Protein 6NJ0 (pdb70)

B-factor: mean 28.35, std 8.66, range [4.01, 64.37]

Radius of gyration: 23.55 Å; Cα contacts (8 Å, |Δi|>4): 954; chains: 1; bounding box: 49×72×50 Å

InterPro domains:
  IPR000873 AMP-dependent synthetase/ligase domain [PF00501] (10-317)
  IPR010192 2-succinylbenzoate--CoA ligase [MF_00731] (4-446)
  IPR010192 2-succinylbenzoate--CoA ligase [TIGR01923] (30-443)
  IPR020845 AMP-binding, conserved site [PS00455] (139-150)
  IPR025110 AMP-binding enzyme, C-terminal domain [PF13193] (366-423)
  IPR042099 ANL, N-terminal domain [G3DSA:3.40.50.12780] (8-350)
  IPR045851 AMP-binding enzyme domain superfamily [G3DSA:3.30.300.30] (351-450)
  IPR050237 ATP-dependent AMP-binding enzyme [PTHR43767] (15-448)

Solvent-accessible surface area: 19153 Å² total

Sequence (439 aa):
IFSDWPWRHWRQVRGETIALRLNDEQLNWRELCARVDELASGFAVQGVVEGSGVMLRAWNTPQTLLAWLALLQCGARVLPVNPQLPQPLLEELLPNLTLQFALVPGENTFPALTSLHIQLVEGAHAATWQPTRLCSMTLTSGLPKAAVHTYQAHLASAQGVLSSLIPFGDHDDWLLSLPLFHVSGQGIMWRWLYAGARMTVRDKQPLEQMLAGCTHASLVPTQLWRLLVNRSSVSLKAVLLGGAAIPVELTEQAREQGIRCFCGYGLTEFASTVCAKEADLADVGSPLPGREVKIVNNEVWLRAASMAEGYWRNGQLVSLVNDEGWYATRDRGEMHNGKLTIVGRLDNLFFSGGEGIQPEEVERVIAAHPAVLQVFIVPVADKEFGHRPVAVMEYDHESVDLSEWVKDKLARFQQPVRWLTLPPELKNSRQALKEWVQRQ

Secondary structure (P-SEA, 3-state):
cccccaaaaaaaacccccccccccccccaaaaaaaaaaaaaaaaaaccccbbbbbbcccccaaaaaaaaaaaaaccccccccccccaaaaaacccccccccccccccccccccccccccccccccccccccccccccccccccbbbbbbcaaaaaaaaaaaaacccccccbbbccccccccaaaaaaaaaaaaacbbbbbbccccccccccccccccccaaaaaaaaaacccccccbbbbccccccaaaaaaaaaaccbbbbbbbccccccccccccccccccccccccbbbbbcccbbbbbccccccccccccbbbbcccccccccccccccccccbbbbcccccccccccccccaaaaaaaaaaccccccbbbbbbbbbccccbbbbbbcccccccccccccccccccccccccbbbbbcccccccaaaaaaaaaac

Structure (mmCIF, N/CA/C/O backbone):
data_6NJ0
#
_entry.id   6NJ0
#
_cell.length_a   71.146
_cell.length_b   74.424
_cell.length_c   79.033
_cell.angle_alpha   90.00
_cell.angle_beta   90.00
_cell.angle_gamma   90.00
#
_symmetry.space_group_name_H-M   'P 21 21 21'
#
loop_
_entity.id
_entity.type
_entity.pdbx_description
1 polymer '2-succinylbenzoate--CoA ligase'
2 non-polymer "5'-O-{3-[3-(2-carboxyphenyl)-3-oxopropyl]phenyl}adenosine"
3 water water
#
loop_
_atom_site.group_PDB
_atom_site.id
_atom_site.type_symbol
_atom_site.label_atom_id
_atom_site.label_alt_id
_atom_site.label_comp_id
_atom_site.label_asym_id
_atom_site.label_entity_id
_atom_site.label_seq_id
_atom_site.pdbx_PDB_ins_code
_atom_site.Cartn_x
_atom_site.Cartn_y
_atom_site.Cartn_z
_atom_site.occupancy
_atom_site.B_iso_or_equiv
_atom_site.auth_seq_id
_atom_site.auth_comp_id
_atom_site.auth_asym_id
_atom_site.auth_atom_id
_atom_site.pdbx_PDB_model_num
ATOM 1 C CA . ILE A 1 2 ? 22.734 6.920 -8.596 1.00 45.11 2 ILE A CA 1
ATOM 2 C C . ILE A 1 2 ? 21.806 8.052 -8.156 1.00 42.80 2 ILE A C 1
ATOM 3 O O . ILE A 1 2 ? 21.345 8.811 -8.979 1.00 46.00 2 ILE A O 1
ATOM 7 N N . PHE A 1 3 ? 21.526 8.172 -6.860 1.00 40.88 3 PHE A N 1
ATOM 8 C CA . PHE A 1 3 ? 20.766 9.296 -6.346 1.00 37.26 3 PHE A CA 1
ATOM 9 C C . PHE A 1 3 ? 21.656 10.108 -5.415 1.00 39.61 3 PHE A C 1
ATOM 10 O O . PHE A 1 3 ? 22.346 9.573 -4.558 1.00 40.75 3 PHE A O 1
ATOM 18 N N . SER A 1 4 ? 21.542 11.414 -5.538 1.00 37.61 4 SER A N 1
ATOM 19 C CA . SER A 1 4 ? 22.261 12.364 -4.703 1.00 38.36 4 SER A CA 1
ATOM 20 C C . SER A 1 4 ? 21.450 12.843 -3.513 1.00 32.23 4 SER A C 1
ATOM 21 O O . SER A 1 4 ? 21.931 13.643 -2.743 1.00 31.42 4 SER A O 1
ATOM 24 N N . ASP A 1 5 ? 20.211 12.404 -3.394 1.00 30.45 5 ASP A N 1
ATOM 25 C CA . ASP A 1 5 ? 19.354 12.722 -2.243 1.00 28.07 5 ASP A CA 1
ATOM 26 C C . ASP A 1 5 ? 18.370 11.517 -2.087 1.00 25.79 5 ASP A C 1
ATOM 27 O O . ASP A 1 5 ? 18.368 10.594 -2.926 1.00 26.04 5 ASP A O 1
ATOM 32 N N . TRP A 1 6 ? 17.566 11.555 -1.037 1.00 25.92 6 TRP A N 1
ATOM 33 C CA . TRP A 1 6 ? 16.541 10.531 -0.763 1.00 26.97 6 TRP A CA 1
ATOM 34 C C . TRP A 1 6 ? 15.704 10.449 -2.011 1.00 24.89 6 TRP A C 1
ATOM 35 O O . TRP A 1 6 ? 15.233 11.444 -2.468 1.00 24.94 6 TRP A O 1
ATOM 46 N N . PRO A 1 7 ? 15.539 9.240 -2.564 1.00 26.17 7 PRO A N 1
ATOM 47 C CA . PRO A 1 7 ? 14.782 8.981 -3.794 1.00 23.90 7 PRO A CA 1
ATOM 48 C C . PRO A 1 7 ? 13.507 9.812 -3.959 1.00 23.24 7 PRO A C 1
ATOM 49 O O . PRO A 1 7 ? 13.294 10.398 -5.020 1.00 22.21 7 PRO A O 1
ATOM 53 N N . TRP A 1 8 ? 12.676 9.858 -2.923 1.00 22.54 8 TRP A N 1
ATOM 54 C CA . TRP A 1 8 ? 11.443 10.571 -2.972 1.00 26.93 8 TRP A CA 1
ATOM 55 C C . TRP A 1 8 ? 11.708 12.082 -3.170 1.00 27.97 8 TRP A C 1
ATOM 56 O O . TRP A 1 8 ? 10.978 12.725 -3.829 1.00 27.26 8 TRP A O 1
ATOM 67 N N . ARG A 1 9 ? 12.773 12.607 -2.585 1.00 26.18 9 ARG A N 1
ATOM 68 C CA . ARG A 1 9 ? 13.181 14.024 -2.786 1.00 24.75 9 ARG A CA 1
ATOM 69 C C . ARG A 1 9 ? 13.848 14.239 -4.152 1.00 23.34 9 ARG A C 1
ATOM 70 O O . ARG A 1 9 ? 13.589 15.254 -4.804 1.00 25.97 9 ARG A O 1
ATOM 78 N N . HIS A 1 10 ? 14.675 13.345 -4.633 1.00 23.87 10 HIS A N 1
ATOM 79 C CA . HIS A 1 10 ? 15.084 13.408 -6.061 1.00 24.87 10 HIS A CA 1
ATOM 80 C C . HIS A 1 10 ? 13.897 13.625 -7.020 1.00 27.22 10 HIS A C 1
ATOM 81 O O . HIS A 1 10 ? 13.896 14.589 -7.831 1.00 26.33 10 HIS A O 1
ATOM 88 N N . TRP A 1 11 ? 12.870 12.776 -6.927 1.00 26.49 11 TRP A N 1
ATOM 89 C CA . TRP A 1 11 ? 11.731 12.904 -7.868 1.00 26.03 11 TRP A CA 1
ATOM 90 C C . TRP A 1 11 ? 10.857 14.118 -7.592 1.00 27.23 11 TRP A C 1
ATOM 91 O O . TRP A 1 11 ? 10.225 14.654 -8.528 1.00 23.45 11 TRP A O 1
ATOM 102 N N . ARG A 1 12 ? 10.775 14.524 -6.338 1.00 24.28 12 ARG A N 1
ATOM 103 C CA . ARG A 1 12 ? 10.160 15.774 -6.048 1.00 30.12 12 ARG A CA 1
ATOM 104 C C . ARG A 1 12 ? 10.800 16.926 -6.812 1.00 30.81 12 ARG A C 1
ATOM 105 O O . ARG A 1 12 ? 10.065 17.794 -7.254 1.00 26.08 12 ARG A O 1
ATOM 113 N N . GLN A 1 13 ? 12.123 16.933 -6.938 1.00 27.77 13 GLN A N 1
ATOM 114 C CA . GLN A 1 13 ? 12.814 17.982 -7.717 1.00 30.81 13 GLN A CA 1
ATOM 115 C C . GLN A 1 13 ? 12.670 17.779 -9.224 1.00 31.71 13 GLN A C 1
ATOM 116 O O . GLN A 1 13 ? 12.578 18.774 -9.970 1.00 28.96 13 GLN A O 1
ATOM 122 N N . VAL A 1 14 ? 12.698 16.525 -9.694 1.00 26.71 14 VAL A N 1
ATOM 123 C CA . VAL A 1 14 ? 12.684 16.248 -11.164 1.00 27.61 14 VAL A CA 1
ATOM 124 C C . VAL A 1 14 ? 11.258 16.402 -11.743 1.00 26.51 14 VAL A C 1
ATOM 125 O O . VAL A 1 14 ? 11.105 16.958 -12.849 1.00 29.15 14 VAL A O 1
ATOM 129 N N . ARG A 1 15 ? 10.245 15.921 -10.997 1.00 26.77 15 ARG A N 1
ATOM 130 C CA . ARG A 1 15 ? 8.846 15.731 -11.458 1.00 26.28 15 ARG A CA 1
ATOM 131 C C . 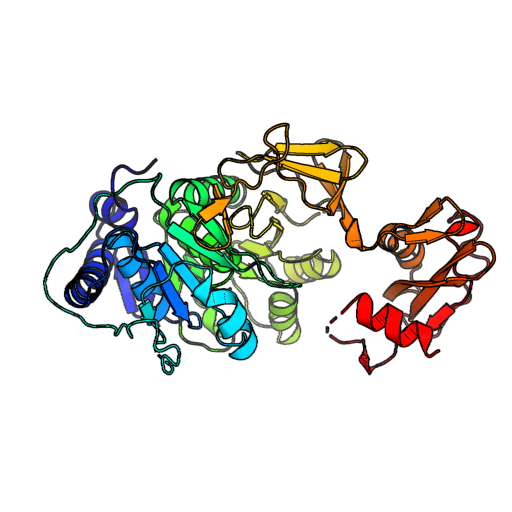ARG A 1 15 ? 7.903 15.839 -10.301 1.00 26.80 15 ARG A C 1
ATOM 132 O O . ARG A 1 15 ? 7.047 14.992 -10.114 1.00 24.93 15 ARG A O 1
ATOM 140 N N . GLY A 1 16 ? 8.033 16.910 -9.527 1.00 26.97 16 GLY A N 1
ATOM 141 C CA . GLY A 1 16 ? 7.340 17.038 -8.277 1.00 23.56 16 GLY A CA 1
ATOM 142 C C . GLY A 1 16 ? 5.830 16.904 -8.325 1.00 27.03 16 GLY A C 1
ATOM 143 O O . GLY A 1 16 ? 5.252 16.411 -7.367 1.00 25.80 16 GLY A O 1
ATOM 144 N N . GLU A 1 17 ? 5.194 17.399 -9.390 1.00 25.23 17 GLU A N 1
ATOM 145 C CA . GLU A 1 17 ? 3.739 17.395 -9.501 1.00 27.28 17 GLU A CA 1
ATOM 146 C C . GLU A 1 17 ? 3.254 16.128 -10.157 1.00 26.42 17 GLU A C 1
ATOM 147 O O . GLU A 1 17 ? 2.050 15.953 -10.194 1.00 28.24 17 GLU A O 1
ATOM 153 N N . THR A 1 18 ? 4.155 15.270 -10.677 1.00 25.66 18 THR A N 1
ATOM 154 C CA . THR A 1 18 ? 3.718 13.992 -11.244 1.00 24.56 18 THR A CA 1
ATOM 155 C C . THR A 1 18 ? 3.228 13.097 -10.108 1.00 24.57 18 THR A C 1
ATOM 156 O O . THR A 1 18 ? 3.766 13.110 -9.031 1.00 24.10 18 THR A O 1
ATOM 160 N N . ILE A 1 19 ? 2.167 12.335 -10.346 1.00 26.17 19 ILE A N 1
ATOM 161 C CA . ILE A 1 19 ? 1.645 11.455 -9.365 1.00 24.74 19 ILE A CA 1
ATOM 162 C C . ILE A 1 19 ? 2.677 10.341 -9.129 1.00 23.37 19 ILE A C 1
ATOM 163 O O . ILE A 1 19 ? 3.156 9.701 -10.107 1.00 27.70 19 ILE A O 1
ATOM 168 N N . ALA A 1 20 ? 2.926 10.096 -7.847 1.00 21.11 20 ALA A N 1
ATOM 169 C CA . ALA A 1 20 ? 3.886 9.124 -7.291 1.00 20.91 20 ALA A CA 1
ATOM 170 C C . ALA A 1 20 ? 3.272 7.839 -6.740 1.00 21.49 20 ALA A C 1
ATOM 171 O O . ALA A 1 20 ? 3.790 6.754 -7.015 1.00 20.76 20 ALA A O 1
ATOM 173 N N . LEU A 1 21 ? 2.162 7.980 -6.038 1.00 22.03 21 LEU A N 1
ATOM 174 C CA . LEU A 1 21 ? 1.575 6.953 -5.158 1.00 23.25 21 LEU A CA 1
ATOM 175 C C . LEU A 1 21 ? 0.074 7.042 -5.103 1.00 25.68 21 LEU A C 1
ATOM 176 O O . LEU A 1 21 ? -0.452 8.158 -5.051 1.00 28.18 21 LEU A O 1
ATOM 181 N N . ARG A 1 22 ? -0.611 5.896 -5.085 1.00 23.14 22 ARG A N 1
ATOM 182 C CA . ARG A 1 22 ? -2.018 5.798 -4.697 1.00 23.17 22 ARG A CA 1
ATOM 183 C C . ARG A 1 22 ? -2.066 5.014 -3.423 1.00 23.44 22 ARG A C 1
ATOM 184 O O . ARG A 1 22 ? -1.551 3.863 -3.340 1.00 24.71 22 ARG A O 1
ATOM 192 N N . LEU A 1 23 ? -2.619 5.647 -2.405 1.00 22.65 23 LEU A N 1
ATOM 193 C CA . LEU A 1 23 ? -2.856 5.092 -1.122 1.00 24.16 23 LEU A CA 1
ATOM 194 C C . LEU A 1 23 ? -4.377 5.033 -0.925 1.00 28.83 23 LEU A C 1
ATOM 195 O O . LEU A 1 23 ? -5.027 6.096 -0.769 1.00 22.81 23 LEU A O 1
ATOM 200 N N . ASN A 1 24 ? -4.921 3.823 -0.939 1.00 24.54 24 ASN A N 1
ATOM 201 C CA . ASN A 1 24 ? -6.373 3.655 -0.940 1.00 26.86 24 ASN A CA 1
ATOM 202 C C . ASN A 1 24 ? -7.054 4.664 -1.900 1.00 28.43 24 ASN A C 1
ATOM 203 O O . ASN A 1 24 ? -7.897 5.427 -1.484 1.00 28.48 24 ASN A O 1
ATOM 208 N N . ASP A 1 25 ? -6.617 4.770 -3.141 1.00 28.78 25 ASP A N 1
ATOM 209 C CA . ASP A 1 25 ? -7.340 5.685 -4.084 1.00 31.55 25 ASP A CA 1
ATOM 210 C C . ASP A 1 25 ? -7.024 7.201 -3.917 1.00 34.12 25 ASP A C 1
ATOM 211 O O . ASP A 1 25 ? -7.287 7.956 -4.830 1.00 36.93 25 ASP A O 1
ATOM 213 N N . GLU A 1 26 ? -6.470 7.630 -2.774 1.00 33.15 26 GLU A N 1
ATOM 214 C CA . GLU A 1 26 ? -5.880 8.965 -2.631 1.00 34.08 26 GLU A CA 1
ATOM 215 C C . GLU A 1 26 ? -4.587 9.036 -3.500 1.00 32.52 26 GLU A C 1
ATOM 216 O O . GLU A 1 26 ? -3.675 8.257 -3.314 1.00 29.17 26 GLU A O 1
ATOM 222 N N . GLN A 1 27 ? -4.542 9.950 -4.455 1.00 27.26 27 GLN A N 1
ATOM 223 C CA . GLN A 1 27 ? -3.363 10.179 -5.286 1.00 29.97 27 GLN A CA 1
ATOM 224 C C . GLN A 1 27 ? -2.440 11.242 -4.715 1.00 30.38 27 GLN A C 1
ATOM 225 O O . GLN A 1 27 ? -2.898 12.322 -4.359 1.00 30.03 27 GLN A O 1
ATOM 231 N N . LEU A 1 28 ? -1.139 10.920 -4.613 1.00 26.44 28 LEU A N 1
ATOM 232 C CA . LEU A 1 28 ? -0.077 11.828 -4.072 1.00 25.96 28 LEU A CA 1
ATOM 233 C C . LEU A 1 28 ? 0.971 12.018 -5.104 1.00 27.73 28 LEU A C 1
ATOM 234 O O . LEU A 1 28 ? 1.497 11.041 -5.667 1.00 25.62 28 LEU A O 1
ATOM 239 N N . ASN A 1 29 ? 1.350 13.261 -5.327 1.00 23.37 29 ASN A N 1
ATOM 240 C CA . ASN A 1 29 ? 2.469 13.525 -6.194 1.00 28.44 29 ASN A CA 1
ATOM 241 C C . ASN A 1 29 ? 3.695 13.525 -5.287 1.00 25.25 29 ASN A C 1
ATOM 242 O O . ASN A 1 29 ? 3.551 13.396 -4.073 1.00 26.55 29 ASN A O 1
ATOM 247 N N . TRP A 1 30 ? 4.877 13.622 -5.882 1.00 22.99 30 TRP A N 1
ATOM 248 C CA . TRP A 1 30 ? 6.137 13.426 -5.107 1.00 22.76 30 TRP A CA 1
ATOM 249 C C . TRP A 1 30 ? 6.296 14.487 -4.044 1.00 24.50 30 TRP A C 1
ATOM 250 O O . TRP A 1 30 ? 6.593 14.232 -2.859 1.00 30.49 30 TRP A O 1
ATOM 261 N N . ARG A 1 31 ? 5.944 15.714 -4.407 1.00 26.12 31 ARG A N 1
ATOM 262 C CA . ARG A 1 31 ? 5.996 16.816 -3.450 1.00 27.55 31 ARG A CA 1
ATOM 263 C C . ARG A 1 31 ? 5.115 16.539 -2.216 1.00 21.94 31 ARG A C 1
ATOM 264 O O . ARG A 1 31 ? 5.536 16.771 -1.083 1.00 29.46 31 ARG A O 1
ATOM 272 N N . GLU A 1 32 ? 3.898 16.045 -2.446 1.00 24.43 32 GLU A N 1
ATOM 273 C CA . GLU A 1 32 ? 2.957 15.737 -1.388 1.00 23.73 32 GLU A CA 1
ATOM 274 C C . GLU A 1 32 ? 3.397 14.519 -0.565 1.00 23.85 32 GLU A C 1
ATOM 275 O O . GLU A 1 32 ? 3.166 14.444 0.653 1.00 23.10 32 GLU A O 1
ATOM 281 N N . LEU A 1 33 ? 3.956 13.546 -1.280 1.00 24.62 33 LEU A N 1
ATOM 282 C CA . LEU A 1 33 ? 4.526 12.379 -0.620 1.00 24.35 33 LEU A CA 1
ATOM 283 C C . LEU A 1 33 ? 5.649 12.764 0.341 1.00 26.08 33 LEU A C 1
ATOM 284 O O . LEU A 1 33 ? 5.590 12.379 1.519 1.00 25.65 33 LEU A O 1
ATOM 289 N N . CYS A 1 34 ? 6.614 13.555 -0.130 1.00 26.64 34 CYS A N 1
ATOM 290 C CA . CYS A 1 34 ? 7.747 13.962 0.726 1.00 26.26 34 CYS A CA 1
ATOM 291 C C . CYS A 1 34 ? 7.170 14.708 1.909 1.00 28.92 34 CYS A C 1
ATOM 292 O O . CYS A 1 34 ? 7.570 14.521 3.079 1.00 26.44 34 CYS A O 1
ATOM 295 N N . ALA A 1 35 ? 6.119 15.475 1.664 1.00 28.59 35 ALA A N 1
ATOM 296 C CA . ALA A 1 35 ? 5.449 16.128 2.797 1.00 27.38 35 ALA A CA 1
ATOM 297 C C . ALA A 1 35 ? 4.848 15.227 3.848 1.00 28.15 35 ALA A C 1
ATOM 298 O O . ALA A 1 35 ? 5.046 15.486 5.027 1.00 28.40 35 ALA A O 1
ATOM 300 N N . ARG A 1 36 ? 4.169 14.132 3.478 1.00 28.29 36 ARG A N 1
ATOM 301 C CA . ARG A 1 36 ? 3.609 13.164 4.502 1.00 27.12 36 ARG A CA 1
ATOM 302 C C . ARG A 1 36 ? 4.682 12.341 5.287 1.00 25.94 36 ARG A C 1
ATOM 303 O O . ARG A 1 36 ? 4.515 11.929 6.473 1.00 30.18 36 ARG A O 1
ATOM 311 N N . VAL A 1 37 ? 5.728 12.050 4.559 1.00 28.18 37 VAL A N 1
ATOM 312 C CA . VAL A 1 37 ? 6.899 11.321 5.088 1.00 29.32 37 VAL A CA 1
ATOM 313 C C . VAL A 1 37 ? 7.619 12.239 6.027 1.00 30.62 37 VAL A C 1
ATOM 314 O O . VAL A 1 37 ? 7.977 11.796 7.077 1.00 35.75 37 VAL A O 1
ATOM 318 N N . ASP A 1 38 ? 7.703 13.516 5.667 1.00 28.75 38 ASP A N 1
ATOM 319 C CA . ASP A 1 38 ? 8.320 14.520 6.514 1.00 28.66 38 ASP A CA 1
ATOM 320 C C . ASP A 1 38 ? 7.587 14.531 7.852 1.00 26.87 38 ASP A C 1
ATOM 321 O O . ASP A 1 38 ? 8.220 14.445 8.904 1.00 28.17 38 ASP A O 1
ATOM 326 N N . GLU A 1 39 ? 6.257 14.635 7.822 1.00 28.68 39 GLU A N 1
ATOM 327 C CA . GLU A 1 39 ? 5.486 14.620 9.125 1.00 28.96 39 GLU A CA 1
ATOM 328 C C . GLU A 1 39 ? 5.743 13.382 10.001 1.00 32.28 39 GLU A C 1
ATOM 329 O O . GLU A 1 39 ? 5.734 13.419 11.261 1.00 28.92 39 GLU A O 1
ATOM 331 N N . LEU A 1 40 ? 5.889 12.234 9.368 1.00 29.29 40 LEU A N 1
ATOM 332 C CA . LEU A 1 40 ? 6.038 11.035 10.173 1.00 30.17 40 LEU A CA 1
ATOM 333 C C . LEU A 1 40 ? 7.457 10.888 10.674 1.00 24.64 40 LEU A C 1
ATOM 334 O O . LEU A 1 40 ? 7.586 10.510 11.831 1.00 27.44 40 LEU A O 1
ATOM 338 N N . ALA A 1 41 ? 8.445 11.193 9.816 1.00 25.42 41 ALA A N 1
ATOM 339 C CA . ALA A 1 41 ? 9.874 11.154 10.139 1.00 25.64 41 ALA A CA 1
ATOM 340 C C . ALA A 1 41 ? 10.113 12.098 11.346 1.00 34.70 41 ALA A C 1
ATOM 341 O O . ALA A 1 41 ? 10.796 11.726 12.311 1.00 30.03 41 ALA A O 1
ATOM 343 N N . SER A 1 42 ? 9.504 13.292 11.313 1.00 34.79 42 SER A N 1
ATOM 344 C CA . SER A 1 42 ? 9.591 14.216 12.465 1.00 31.71 42 SER A CA 1
ATOM 345 C C . SER A 1 42 ? 8.961 13.658 13.733 1.00 28.73 42 SER A C 1
ATOM 346 O O . SER A 1 42 ? 9.529 13.780 14.805 1.00 30.92 42 SER A O 1
ATOM 349 N N . GLY A 1 43 ? 7.832 12.989 13.642 1.00 27.00 43 GLY A N 1
ATOM 350 C CA . GLY A 1 43 ? 7.247 12.282 14.777 1.00 27.67 43 GLY A CA 1
ATOM 351 C C . GLY A 1 43 ? 8.045 11.124 15.362 1.00 30.51 43 GLY A C 1
ATOM 352 O O . GLY A 1 43 ? 7.990 10.842 16.594 1.00 35.30 43 GLY A O 1
ATOM 353 N N . PHE A 1 44 ? 8.761 10.420 14.503 1.00 30.71 44 PHE A N 1
ATOM 354 C CA . PHE A 1 44 ? 9.646 9.345 14.971 1.00 31.55 44 PHE A CA 1
ATOM 355 C C . PHE A 1 44 ? 10.854 9.880 15.735 1.00 31.45 44 PHE A C 1
ATOM 356 O O . PHE A 1 44 ? 11.257 9.321 16.710 1.00 29.21 44 PHE A O 1
ATOM 364 N N . ALA A 1 45 ? 11.412 10.964 15.247 1.00 37.35 45 ALA A N 1
ATOM 365 C CA . ALA A 1 45 ? 12.600 11.602 15.883 1.00 36.43 45 ALA A CA 1
ATOM 366 C C . ALA A 1 45 ? 12.324 12.181 17.282 1.00 38.10 45 ALA A C 1
ATOM 367 O O . ALA A 1 45 ? 13.142 12.025 18.197 1.00 43.59 45 ALA A O 1
ATOM 369 N N . VAL A 1 46 ? 11.169 12.800 17.478 1.00 36.51 46 VAL A N 1
ATOM 370 C CA . VAL A 1 46 ? 10.745 13.233 18.818 1.00 38.30 46 VAL A CA 1
ATOM 371 C C . VAL A 1 46 ? 10.605 12.036 19.742 1.00 36.94 46 VAL A C 1
ATOM 372 O O . VAL A 1 46 ? 10.896 12.148 20.901 1.00 33.40 46 VAL A O 1
ATOM 374 N N . GLN A 1 47 ? 10.253 10.859 19.221 1.00 35.22 47 GLN A N 1
ATOM 375 C CA . GLN A 1 47 ? 10.138 9.652 20.051 1.00 31.14 47 GLN A CA 1
ATOM 376 C C . GLN A 1 47 ? 11.486 8.888 20.223 1.00 29.56 47 GLN A C 1
ATOM 377 O O . GLN A 1 47 ? 11.512 7.816 20.824 1.00 27.95 47 GLN A O 1
ATOM 383 N N . GLY A 1 48 ? 12.576 9.401 19.676 1.00 29.44 48 GLY A N 1
ATOM 384 C CA . GLY A 1 48 ? 13.911 8.856 19.903 1.00 30.74 48 GLY A CA 1
ATOM 385 C C . GLY A 1 48 ? 14.627 8.140 18.775 1.00 29.19 48 GLY A C 1
ATOM 386 O O . GLY A 1 48 ? 15.755 7.657 18.918 1.00 33.33 48 GLY A O 1
ATOM 387 N N . VAL A 1 49 ? 14.015 8.094 17.608 1.00 29.32 49 VAL A N 1
ATOM 388 C CA . VAL A 1 49 ? 14.591 7.366 16.541 1.00 26.52 49 VAL A CA 1
ATOM 389 C C . VAL A 1 49 ? 15.714 8.200 15.928 1.00 29.20 49 VAL A C 1
ATOM 390 O O . VAL A 1 49 ? 15.468 9.280 15.364 1.00 32.65 49 VAL A O 1
ATOM 394 N N . VAL A 1 50 ? 16.917 7.649 15.946 1.00 23.68 50 VAL A N 1
ATOM 395 C CA . VAL A 1 50 ? 18.052 8.303 15.369 1.00 26.66 50 VAL A CA 1
ATOM 396 C C . VAL A 1 50 ? 18.648 7.439 14.304 1.00 25.73 50 VAL A C 1
ATOM 397 O O . VAL A 1 50 ? 18.200 6.290 14.131 1.00 24.54 50 VAL A O 1
ATOM 401 N N . GLU A 1 51 ? 19.678 7.995 13.637 1.00 27.19 51 GLU A N 1
ATOM 402 C CA . GLU A 1 51 ? 20.439 7.329 12.604 1.00 28.28 51 GLU A CA 1
ATOM 403 C C . GLU A 1 51 ? 20.987 6.058 13.202 1.00 30.11 51 GLU A C 1
ATOM 404 O O . GLU A 1 51 ? 21.602 6.071 14.264 1.00 29.39 51 GLU A O 1
ATOM 406 N N . GLY A 1 52 ? 20.678 4.930 12.572 1.00 25.08 52 GLY A N 1
ATOM 407 C CA . GLY A 1 52 ? 21.111 3.647 13.107 1.00 22.91 52 GLY A CA 1
ATOM 408 C C . GLY A 1 52 ? 20.233 2.949 14.075 1.00 21.47 52 GLY A C 1
ATOM 409 O O . GLY A 1 52 ? 20.554 1.775 14.502 1.00 22.35 52 GLY A O 1
ATOM 410 N N . SER A 1 53 ? 19.143 3.595 14.506 1.00 21.91 53 SER A N 1
ATOM 411 C CA . SER A 1 53 ? 18.262 2.915 15.445 1.00 22.53 53 SER A CA 1
ATOM 412 C C . SER A 1 53 ? 17.740 1.637 14.782 1.00 20.31 53 SER A C 1
ATOM 413 O O . SER A 1 53 ? 17.412 1.618 13.578 1.00 19.31 53 SER A O 1
ATOM 416 N N . GLY A 1 54 ? 17.687 0.584 15.556 1.00 17.40 54 GLY A N 1
ATOM 417 C CA . GLY A 1 54 ? 17.144 -0.670 15.122 1.00 20.96 54 GLY A CA 1
ATOM 418 C C . GLY A 1 54 ? 15.666 -0.685 15.401 1.00 20.17 54 GLY A C 1
ATOM 419 O O . GLY A 1 54 ? 15.266 -0.634 16.526 1.00 19.56 54 GLY A O 1
ATOM 420 N N . VAL A 1 55 ? 14.833 -0.757 14.366 1.00 19.17 55 VAL A N 1
ATOM 421 C CA . VAL A 1 55 ? 13.375 -0.696 14.607 1.00 18.17 55 VAL A CA 1
ATOM 422 C C . VAL A 1 55 ? 12.653 -1.879 13.990 1.00 18.39 55 VAL A C 1
ATOM 423 O O . VAL A 1 55 ? 12.835 -2.120 12.814 1.00 18.01 55 VAL A O 1
ATOM 427 N N . MET A 1 56 ? 11.914 -2.617 14.797 1.00 19.99 56 MET A N 1
ATOM 428 C CA . MET A 1 56 ? 10.984 -3.663 14.342 1.00 20.64 56 MET A CA 1
ATOM 429 C C . MET A 1 56 ? 9.688 -3.059 13.860 1.00 23.05 56 MET A C 1
ATOM 430 O O . MET A 1 56 ? 9.066 -2.260 14.549 1.00 22.05 56 MET A O 1
ATOM 435 N N . LEU A 1 57 ? 9.348 -3.375 12.587 1.00 22.89 57 LEU A N 1
ATOM 436 C CA . LEU A 1 57 ? 8.092 -2.931 11.999 1.00 22.28 57 LEU A CA 1
ATOM 437 C C . LEU A 1 57 ? 7.293 -4.166 11.793 1.00 24.07 57 LEU A C 1
ATOM 438 O O . LEU A 1 57 ? 7.422 -4.865 10.786 1.00 26.73 57 LEU A O 1
ATOM 443 N N . ARG A 1 58 ? 6.474 -4.501 12.783 1.00 22.68 58 ARG A N 1
ATOM 444 C CA . ARG A 1 58 ? 5.630 -5.684 12.692 1.00 22.92 58 ARG A CA 1
ATOM 445 C C . ARG A 1 58 ? 4.302 -5.253 12.097 1.00 21.68 58 ARG A C 1
ATOM 446 O O . ARG A 1 58 ? 3.518 -4.572 12.757 1.00 20.45 58 ARG A O 1
ATOM 454 N N . ALA A 1 59 ? 4.041 -5.640 10.852 1.00 21.23 59 ALA A N 1
ATOM 455 C CA . ALA A 1 59 ? 2.790 -5.211 10.219 1.00 20.34 59 ALA A CA 1
ATOM 456 C C . ALA A 1 59 ? 2.639 -5.863 8.822 1.00 20.68 59 ALA A C 1
ATOM 457 O O . ALA A 1 59 ? 3.632 -6.289 8.218 1.00 19.60 59 ALA A O 1
ATOM 459 N N . TRP A 1 60 ? 1.380 -5.849 8.343 1.00 21.11 60 TRP A N 1
ATOM 460 C CA . TRP A 1 60 ? 0.987 -6.261 6.982 1.00 20.41 60 TRP A CA 1
ATOM 461 C C . TRP A 1 60 ? 1.071 -5.050 6.092 1.00 18.79 60 TRP A C 1
ATOM 462 O O . TRP A 1 60 ? 1.226 -3.944 6.613 1.00 21.90 60 TRP A O 1
ATOM 473 N N . ASN A 1 61 ? 1.063 -5.208 4.756 1.00 18.06 61 ASN A N 1
ATOM 474 C CA . ASN A 1 61 ? 1.098 -4.080 3.888 1.00 18.29 61 ASN A CA 1
ATOM 475 C C . ASN A 1 61 ? -0.223 -3.283 4.030 1.00 23.25 61 ASN A C 1
ATOM 476 O O . ASN A 1 61 ? -1.309 -3.867 3.962 1.00 23.36 61 ASN A O 1
ATOM 481 N N . THR A 1 62 ? -0.093 -1.980 4.256 1.00 21.50 62 THR A N 1
ATOM 482 C CA . THR A 1 62 ? -1.209 -1.016 4.352 1.00 22.35 62 THR A CA 1
ATOM 483 C C . THR A 1 62 ? -0.583 0.312 4.012 1.00 22.70 62 THR A C 1
ATOM 484 O O . THR A 1 62 ? 0.677 0.446 4.004 1.00 19.74 62 THR A O 1
ATOM 488 N N . PRO A 1 63 ? -1.413 1.315 3.726 1.00 23.45 63 PRO A N 1
ATOM 489 C CA . PRO A 1 63 ? -0.808 2.614 3.443 1.00 25.24 63 PRO A CA 1
ATOM 490 C C . PRO A 1 63 ? 0.066 3.134 4.607 1.00 24.29 63 PRO A C 1
ATOM 491 O O . PRO A 1 63 ? 1.151 3.702 4.339 1.00 21.84 63 PRO A O 1
ATOM 495 N N . GLN A 1 64 ? -0.371 2.870 5.835 1.00 23.66 64 GLN A N 1
ATOM 496 C CA . GLN A 1 64 ? 0.381 3.286 7.048 1.00 24.12 64 GLN A CA 1
ATOM 497 C C . GLN A 1 64 ? 1.762 2.635 7.090 1.00 23.01 64 GLN A C 1
ATOM 498 O O . GLN A 1 64 ? 2.768 3.302 7.289 1.00 25.24 64 GLN A O 1
ATOM 500 N N . THR A 1 65 ? 1.787 1.333 6.870 1.00 21.22 65 THR A N 1
ATOM 501 C CA . THR A 1 65 ? 3.035 0.596 6.813 1.00 23.32 65 THR A CA 1
ATOM 502 C C . THR A 1 65 ? 3.981 1.164 5.757 1.00 23.37 65 THR A C 1
ATOM 503 O O . THR A 1 65 ? 5.179 1.360 6.040 1.00 21.54 65 THR A O 1
ATOM 507 N N . LEU A 1 66 ? 3.483 1.491 4.567 1.00 22.77 66 LEU A N 1
ATOM 508 C CA . LEU A 1 66 ? 4.412 1.995 3.569 1.00 22.77 66 LEU A CA 1
ATOM 509 C C . LEU A 1 66 ? 4.957 3.378 4.018 1.00 23.57 66 LEU A C 1
ATOM 510 O O . LEU A 1 66 ? 6.162 3.642 3.973 1.00 20.05 66 LEU A O 1
ATOM 515 N N . LEU A 1 67 ? 4.082 4.227 4.530 1.00 23.87 67 LEU A N 1
ATOM 516 C CA . LEU A 1 67 ? 4.575 5.538 4.928 1.00 23.83 67 LEU A CA 1
ATOM 517 C C . LEU A 1 67 ? 5.577 5.451 6.083 1.00 21.77 67 LEU A C 1
ATOM 518 O O . LEU A 1 67 ? 6.572 6.198 6.131 1.00 23.06 67 LEU A O 1
ATOM 523 N N . ALA A 1 68 ? 5.271 4.575 7.017 1.00 21.37 68 ALA A N 1
ATOM 524 C CA . ALA A 1 68 ? 6.141 4.372 8.161 1.00 21.32 68 ALA A CA 1
ATOM 525 C C . ALA A 1 68 ? 7.507 3.901 7.741 1.00 21.54 68 ALA A C 1
ATOM 526 O O . ALA A 1 68 ? 8.525 4.324 8.281 1.00 22.71 68 ALA A O 1
ATOM 528 N N . TRP A 1 69 ? 7.564 2.991 6.767 1.00 22.03 69 TRP A N 1
ATOM 529 C CA . TRP A 1 69 ? 8.851 2.652 6.187 1.00 19.70 69 TRP A CA 1
ATOM 530 C C . TRP A 1 69 ? 9.596 3.835 5.654 1.00 20.60 69 TRP A C 1
ATOM 531 O O . TRP A 1 69 ? 10.793 3.969 5.923 1.00 16.80 69 TRP A O 1
ATOM 542 N N . LEU A 1 70 ? 8.959 4.657 4.819 1.00 19.29 70 LEU A N 1
ATOM 543 C CA . LEU A 1 70 ? 9.687 5.781 4.235 1.00 21.27 70 LEU A CA 1
ATOM 544 C C . LEU A 1 70 ? 10.219 6.754 5.338 1.00 19.48 70 LEU A C 1
ATOM 545 O O . LEU A 1 70 ? 11.376 7.199 5.272 1.00 21.06 70 LEU A O 1
ATOM 550 N N . ALA A 1 71 ? 9.381 7.004 6.305 1.00 22.50 71 ALA A N 1
ATOM 551 C CA . ALA A 1 71 ? 9.682 7.872 7.493 1.00 23.42 71 ALA A CA 1
ATOM 552 C C . ALA A 1 71 ? 10.816 7.343 8.338 1.00 22.40 71 ALA A C 1
ATOM 553 O O . ALA A 1 71 ? 11.781 8.085 8.636 1.00 22.35 71 ALA A O 1
ATOM 555 N N . LEU A 1 72 ? 10.726 6.061 8.694 1.00 23.16 72 LEU A N 1
ATOM 556 C CA . LEU A 1 72 ? 11.817 5.362 9.424 1.00 21.72 72 LEU A CA 1
ATOM 557 C C . LEU A 1 72 ? 13.133 5.388 8.677 1.00 21.21 72 LEU A C 1
ATOM 558 O O . LEU A 1 72 ? 14.187 5.703 9.254 1.00 21.32 72 LEU A O 1
ATOM 563 N N . LEU A 1 73 ? 13.087 5.136 7.375 1.00 19.71 73 LEU A N 1
ATOM 564 C CA . LEU A 1 73 ? 14.260 5.178 6.582 1.00 18.79 73 LEU A CA 1
ATOM 565 C C . LEU A 1 73 ? 14.811 6.563 6.479 1.00 19.12 73 LEU A C 1
ATOM 566 O O . LEU A 1 73 ? 16.003 6.738 6.657 1.00 17.51 73 LEU A O 1
ATOM 571 N N . GLN A 1 74 ? 13.953 7.550 6.271 1.00 21.44 74 GLN A N 1
ATOM 572 C CA . GLN A 1 74 ? 14.414 8.961 6.203 1.00 25.30 74 GLN A CA 1
ATOM 573 C C . GLN A 1 74 ? 15.133 9.463 7.516 1.00 25.26 74 GLN A C 1
ATOM 574 O O . GLN A 1 74 ? 16.074 10.279 7.426 1.00 24.38 74 GLN A O 1
ATOM 580 N N . CYS A 1 75 ? 14.729 8.924 8.671 1.00 24.50 75 CYS A N 1
ATOM 581 C CA . CYS A 1 75 ? 15.482 9.035 9.932 1.00 26.95 75 CYS A CA 1
ATOM 582 C C . CYS A 1 75 ? 16.802 8.271 10.024 1.00 25.22 75 CYS A C 1
ATOM 583 O O . CYS A 1 75 ? 17.539 8.441 11.018 1.00 26.86 75 CYS A O 1
ATOM 586 N N . GLY A 1 76 ? 17.053 7.415 9.038 1.00 21.54 76 GLY A N 1
ATOM 587 C CA . GLY A 1 76 ? 18.239 6.568 8.943 1.00 22.66 76 GLY A CA 1
ATOM 588 C C . GLY A 1 76 ? 18.221 5.313 9.782 1.00 20.29 76 GLY A C 1
ATOM 589 O O . GLY A 1 76 ? 19.271 4.788 10.135 1.00 20.59 76 GLY A O 1
ATOM 590 N N . ALA A 1 77 ? 17.044 4.773 10.034 1.00 19.76 77 ALA A N 1
ATOM 591 C CA . ALA A 1 77 ? 16.914 3.634 10.938 1.00 18.89 77 ALA A CA 1
ATOM 592 C C . ALA A 1 77 ? 17.161 2.354 10.117 1.00 19.34 77 ALA A C 1
ATOM 593 O O . ALA A 1 77 ? 17.041 2.342 8.867 1.00 18.65 77 ALA A O 1
ATOM 595 N N . ARG A 1 78 ? 17.547 1.325 10.836 1.00 18.51 78 ARG A N 1
ATOM 596 C CA . ARG A 1 78 ? 17.746 -0.041 10.331 1.00 20.42 78 ARG A CA 1
ATOM 597 C C . ARG A 1 78 ? 16.455 -0.785 10.574 1.00 22.25 78 ARG A C 1
ATOM 598 O O . ARG A 1 78 ? 16.059 -1.017 11.728 1.00 19.01 78 ARG A O 1
ATOM 606 N N . VAL A 1 79 ? 15.713 -1.070 9.493 1.00 18.02 79 VAL A N 1
ATOM 607 C CA . VAL A 1 79 ? 14.344 -1.497 9.663 1.00 19.83 79 VAL A CA 1
ATOM 608 C C . VAL A 1 79 ? 14.288 -2.999 9.568 1.00 16.30 79 VAL A C 1
ATOM 609 O O . VAL A 1 79 ? 14.703 -3.544 8.609 1.00 18.91 79 VAL A O 1
ATOM 613 N N . LEU A 1 80 ? 13.706 -3.635 10.558 1.00 17.37 80 LEU A N 1
ATOM 614 C CA . LEU A 1 80 ? 13.396 -5.068 10.511 1.00 17.70 80 LEU A CA 1
ATOM 615 C C . LEU A 1 80 ? 11.888 -5.244 10.371 1.00 17.91 80 LEU A C 1
ATOM 616 O O . LEU A 1 80 ? 11.154 -5.220 11.345 1.00 18.89 80 LEU A O 1
ATOM 621 N N . PRO A 1 81 ? 11.399 -5.430 9.153 1.00 17.21 81 PRO A N 1
ATOM 622 C CA . PRO A 1 81 ? 10.004 -5.736 9.050 1.00 15.89 81 PRO A CA 1
ATOM 623 C C . PRO A 1 81 ? 9.807 -7.185 9.466 1.00 15.90 81 PRO A C 1
ATOM 624 O O . PRO A 1 81 ? 10.660 -8.098 9.166 1.00 14.95 81 PRO A O 1
ATOM 628 N N . VAL A 1 82 ? 8.682 -7.399 10.149 1.00 17.13 82 VAL A N 1
ATOM 629 C CA . VAL A 1 82 ? 8.366 -8.693 10.707 1.00 17.61 82 VAL A CA 1
ATOM 630 C C . VAL A 1 82 ? 6.934 -9.126 10.378 1.00 16.20 82 VAL A C 1
ATOM 631 O O . VAL A 1 82 ? 5.939 -8.382 10.602 1.00 17.94 82 VAL A O 1
ATOM 635 N N . ASN A 1 83 ? 6.865 -10.344 9.925 1.00 18.38 83 ASN A N 1
ATOM 636 C CA . ASN A 1 83 ? 5.605 -11.008 9.550 1.00 20.57 83 ASN A CA 1
ATOM 637 C C . ASN A 1 83 ? 4.844 -11.137 10.850 1.00 19.42 83 ASN A C 1
ATOM 638 O O . ASN A 1 83 ? 5.354 -11.808 11.748 1.00 19.93 83 ASN A O 1
ATOM 643 N N . PRO A 1 84 ? 3.667 -10.500 10.932 1.00 22.65 84 PRO A N 1
ATOM 644 C CA . PRO A 1 84 ? 2.850 -10.611 12.130 1.00 23.43 84 PRO A CA 1
ATOM 645 C C . PRO A 1 84 ? 2.497 -11.994 12.526 1.00 23.86 84 PRO A C 1
ATOM 646 O O . PRO A 1 84 ? 2.161 -12.204 13.691 1.00 26.61 84 PRO A O 1
ATOM 650 N N . GLN A 1 85 ? 2.540 -12.942 11.583 1.00 26.56 85 GLN A N 1
ATOM 651 C CA . GLN A 1 85 ? 2.309 -14.327 11.940 1.00 28.21 85 GLN A CA 1
ATOM 652 C C . GLN A 1 85 ? 3.437 -15.074 12.596 1.00 28.81 85 GLN A C 1
ATOM 653 O O . GLN A 1 85 ? 3.208 -16.172 13.089 1.00 30.58 85 GLN A O 1
ATOM 659 N N . LEU A 1 86 ? 4.653 -14.540 12.592 1.00 26.00 86 LEU A N 1
ATOM 660 C CA . LEU A 1 86 ? 5.730 -15.198 13.324 1.00 28.23 86 LEU A CA 1
ATOM 661 C C . LEU A 1 86 ? 5.328 -15.263 14.800 1.00 28.79 86 LEU A C 1
ATOM 662 O O . LEU A 1 86 ? 4.952 -14.234 15.353 1.00 29.01 86 LEU A O 1
ATOM 667 N N . PRO A 1 87 ? 5.406 -16.458 15.419 1.00 30.75 87 PRO A N 1
ATOM 668 C CA . PRO A 1 87 ? 4.904 -16.567 16.798 1.00 31.62 87 PRO A CA 1
ATOM 669 C C . PRO A 1 87 ? 5.819 -15.864 17.779 1.00 33.05 87 PRO A C 1
ATOM 670 O O . PRO A 1 87 ? 7.038 -15.750 17.487 1.00 32.59 87 PRO A O 1
ATOM 674 N N . GLN A 1 88 ? 5.257 -15.440 18.933 1.00 32.93 88 GLN A N 1
ATOM 675 C CA . GLN A 1 88 ? 5.983 -14.721 20.012 1.00 38.05 88 GLN A CA 1
ATOM 676 C C . GLN A 1 88 ? 7.171 -15.468 20.568 1.00 41.57 88 GLN A C 1
ATOM 677 O O . GLN A 1 88 ? 8.137 -14.814 20.950 1.00 45.56 88 GLN A O 1
ATOM 679 N N . PRO A 1 89 ? 7.095 -16.819 20.663 1.00 40.77 89 PRO A N 1
ATOM 680 C CA . PRO A 1 89 ? 8.258 -17.564 21.137 1.00 37.77 89 PRO A CA 1
ATOM 681 C C . PRO A 1 89 ? 9.433 -17.488 20.190 1.00 35.00 89 PRO A C 1
ATOM 682 O O . PRO A 1 89 ? 10.555 -17.285 20.625 1.00 34.50 89 PRO A O 1
ATOM 686 N N . LEU A 1 90 ? 9.184 -17.666 18.897 1.00 33.76 90 LEU A N 1
ATOM 687 C CA . LEU A 1 90 ? 10.212 -17.453 17.886 1.00 33.43 90 LEU A CA 1
ATOM 688 C C . LEU A 1 90 ? 10.791 -16.006 17.940 1.00 31.56 90 LEU A C 1
ATOM 689 O O . LEU A 1 90 ? 11.992 -15.829 17.959 1.00 32.68 90 LEU A O 1
ATOM 694 N N . LEU A 1 91 ? 9.961 -14.981 18.012 1.00 34.12 91 LEU A N 1
ATOM 695 C CA . LEU A 1 91 ? 10.495 -13.625 18.113 1.00 34.54 91 LEU A CA 1
ATOM 696 C C . LEU A 1 91 ? 11.271 -13.395 19.430 1.00 35.41 91 LEU A C 1
ATOM 697 O O . LEU A 1 91 ? 12.310 -12.733 19.441 1.00 33.44 91 LEU A O 1
ATOM 702 N N . GLU A 1 92 ? 10.802 -13.984 20.533 1.00 36.61 92 GLU A N 1
ATOM 703 C CA . GLU A 1 92 ? 11.544 -13.892 21.792 1.00 34.91 92 GLU A CA 1
ATOM 704 C C . GLU A 1 92 ? 12.964 -14.485 21.663 1.00 33.40 92 GLU A C 1
ATOM 705 O O . GLU A 1 92 ? 13.922 -13.959 22.244 1.00 38.43 92 GLU A O 1
ATOM 708 N N . GLU A 1 93 ? 13.107 -15.538 20.871 1.00 32.92 93 GLU A N 1
ATOM 709 C CA . GLU A 1 93 ? 14.416 -16.093 20.523 1.00 33.06 93 GLU A CA 1
ATOM 710 C C . GLU A 1 93 ? 15.233 -15.165 19.578 1.00 34.82 93 GLU A C 1
ATOM 711 O O . GLU A 1 93 ? 16.427 -14.966 19.783 1.00 33.00 93 GLU A O 1
ATOM 713 N N . LEU A 1 94 ? 14.594 -14.568 18.572 1.00 32.35 94 LEU A N 1
ATOM 714 C CA . LEU A 1 94 ? 15.352 -13.809 17.578 1.00 31.61 94 LEU A CA 1
ATOM 715 C C . LEU A 1 94 ? 15.748 -12.416 18.024 1.00 26.39 94 LEU A C 1
ATOM 716 O O . LEU A 1 94 ? 16.883 -12.030 17.867 1.00 24.73 94 LEU A O 1
ATOM 721 N N . LEU A 1 95 ? 14.796 -11.678 18.568 1.00 26.21 95 LEU A N 1
ATOM 722 C CA . LEU A 1 95 ? 14.883 -10.230 18.725 1.00 27.68 95 LEU A CA 1
ATOM 723 C C . LEU A 1 95 ? 16.079 -9.759 19.545 1.00 28.61 95 LEU A C 1
ATOM 724 O O . LEU A 1 95 ? 16.733 -8.812 19.157 1.00 22.53 95 LEU A O 1
ATOM 729 N N . PRO A 1 96 ? 16.364 -10.417 20.685 1.00 27.92 96 PRO A N 1
ATOM 730 C CA . PRO A 1 96 ? 17.480 -9.912 21.488 1.00 28.59 96 PRO A CA 1
ATOM 731 C C . PRO A 1 96 ? 18.836 -9.908 20.781 1.00 26.52 96 PRO A C 1
ATOM 732 O O . PRO A 1 96 ? 19.740 -9.179 21.165 1.00 24.90 96 PRO A O 1
ATOM 736 N N . ASN A 1 97 ? 18.996 -10.741 19.777 1.00 24.47 97 ASN A N 1
ATOM 737 C CA . ASN A 1 97 ? 20.211 -10.752 18.994 1.00 24.16 97 ASN A CA 1
ATOM 738 C C . ASN A 1 97 ? 20.279 -9.783 17.783 1.00 22.97 97 ASN A C 1
ATOM 739 O O . ASN A 1 97 ? 21.322 -9.688 17.169 1.00 19.47 97 ASN A O 1
ATOM 744 N N . LEU A 1 98 ? 19.241 -8.971 17.574 1.00 19.77 98 LEU A N 1
ATOM 745 C CA . LEU A 1 98 ? 19.145 -8.177 16.353 1.00 19.96 98 LEU A CA 1
ATOM 746 C C . LEU A 1 98 ? 19.358 -6.736 16.612 1.00 21.44 98 LEU A C 1
ATOM 747 O O . LEU A 1 98 ? 19.241 -5.939 15.674 1.00 21.36 98 LEU A O 1
ATOM 752 N N . THR A 1 99 ? 19.765 -6.373 17.861 1.00 21.30 99 THR A N 1
ATOM 753 C CA . THR A 1 99 ? 20.137 -4.999 18.140 1.00 21.50 99 THR A CA 1
ATOM 754 C C . THR A 1 99 ? 19.069 -3.975 17.754 1.00 19.64 99 THR A C 1
ATOM 755 O O . THR A 1 99 ? 19.231 -3.088 16.881 1.00 24.35 99 THR A O 1
ATOM 759 N N . LEU A 1 100 ? 17.935 -4.156 18.372 1.00 18.93 100 LEU A N 1
ATOM 760 C CA . LEU A 1 100 ? 16.780 -3.341 18.156 1.00 19.82 100 LEU A CA 1
ATOM 761 C C . LEU A 1 100 ? 16.500 -2.537 19.423 1.00 21.26 100 LEU A C 1
ATOM 762 O O . LEU A 1 100 ? 16.731 -3.028 20.494 1.00 20.08 100 LEU A O 1
ATOM 767 N N . GLN A 1 101 ? 15.948 -1.351 19.266 1.00 21.61 101 GLN A N 1
ATOM 768 C CA . GLN A 1 101 ? 15.518 -0.501 20.401 1.00 22.28 101 GLN A CA 1
ATOM 769 C C . GLN A 1 101 ? 14.028 -0.144 20.337 1.00 23.61 101 GLN A C 1
ATOM 770 O O . GLN A 1 101 ? 13.454 0.344 21.354 1.00 22.03 101 GLN A O 1
ATOM 776 N N . PHE A 1 102 ? 13.406 -0.339 19.161 1.00 22.65 102 PHE A N 1
ATOM 777 C CA . PHE A 1 102 ? 12.022 0.086 18.979 1.00 24.24 102 PHE A CA 1
ATOM 778 C C . PHE A 1 102 ? 11.199 -0.974 18.284 1.00 24.86 102 PHE A C 1
ATOM 779 O O . PHE A 1 102 ? 11.741 -1.777 17.485 1.00 21.23 102 PHE A O 1
ATOM 787 N N . ALA A 1 103 ? 9.894 -0.914 18.543 1.00 25.35 103 ALA A N 1
ATOM 788 C CA . ALA A 1 103 ? 8.909 -1.730 17.821 1.00 27.01 103 ALA A CA 1
ATOM 789 C C . ALA A 1 103 ? 7.770 -0.808 17.406 1.00 28.11 103 ALA A C 1
ATOM 790 O O . ALA A 1 103 ? 7.259 -0.066 18.273 1.00 27.05 103 ALA A O 1
ATOM 792 N N . LEU A 1 104 ? 7.434 -0.793 16.108 1.00 25.22 104 LEU A N 1
ATOM 793 C CA . LEU A 1 104 ? 6.196 -0.223 15.650 1.00 26.81 104 LEU A CA 1
ATOM 794 C C . LEU A 1 104 ? 5.265 -1.358 15.236 1.00 29.86 104 LEU A C 1
ATOM 795 O O . LEU A 1 104 ? 5.578 -2.070 14.288 1.00 31.88 104 LEU A O 1
ATOM 800 N N . VAL A 1 105 ? 4.155 -1.512 15.949 1.00 34.31 105 VAL A N 1
ATOM 801 C CA . VAL A 1 105 ? 3.114 -2.497 15.642 1.00 37.82 105 VAL A CA 1
ATOM 802 C C . VAL A 1 105 ? 1.755 -1.776 15.508 1.00 41.57 105 VAL A C 1
ATOM 803 O O . VAL A 1 105 ? 1.018 -1.757 16.472 1.00 40.01 105 VAL A O 1
ATOM 806 N N . PRO A 1 106 ? 1.445 -1.149 14.324 1.00 45.09 106 PRO A N 1
ATOM 807 C CA . PRO A 1 106 ? 0.134 -0.401 14.146 1.00 43.74 106 PRO A CA 1
ATOM 808 C C . PRO A 1 106 ? -1.041 -1.256 13.628 1.00 44.25 106 PRO A C 1
ATOM 811 N N . GLY A 1 108 ? -1.342 -3.460 15.990 1.00 41.67 108 GLY A N 1
ATOM 812 C CA . GLY A 1 108 ? -1.340 -4.431 17.087 1.00 44.92 108 GLY A CA 1
ATOM 813 C C . GLY A 1 108 ? -0.862 -3.784 18.399 1.00 46.69 108 GLY A C 1
ATOM 814 O O . GLY A 1 108 ? -1.087 -2.580 18.624 1.00 50.91 108 GLY A O 1
ATOM 815 N N . GLU A 1 109 ? -0.199 -4.579 19.252 1.00 46.28 109 GLU A N 1
ATOM 816 C CA . GLU A 1 109 ? 0.488 -4.083 20.473 1.00 49.60 109 GLU A CA 1
ATOM 817 C C . GLU A 1 109 ? 1.925 -4.586 20.505 1.00 48.72 109 GLU A C 1
ATOM 818 O O . GLU A 1 109 ? 2.193 -5.752 20.191 1.00 47.84 109 GLU A O 1
ATOM 820 N N . ASN A 1 110 ? 2.845 -3.696 20.880 1.00 47.20 110 ASN A N 1
ATOM 821 C CA . ASN A 1 110 ? 4.170 -4.114 21.248 1.00 48.21 110 ASN A CA 1
ATOM 822 C C . ASN A 1 110 ? 4.093 -4.907 22.565 1.00 51.02 110 ASN A C 1
ATOM 823 O O . ASN A 1 110 ? 3.443 -4.508 23.541 1.00 46.21 110 ASN A O 1
ATOM 828 N N . THR A 1 111 ? 4.756 -6.057 22.544 1.00 52.47 111 THR A N 1
ATOM 829 C CA . THR A 1 111 ? 4.750 -7.004 23.645 1.00 47.07 111 THR A CA 1
ATOM 830 C C . THR A 1 111 ? 6.194 -7.368 23.969 1.00 39.95 111 THR A C 1
ATOM 831 O O . THR A 1 111 ? 6.431 -8.484 24.401 1.00 34.89 111 THR A O 1
ATOM 835 N N . PHE A 1 112 ? 7.142 -6.462 23.702 1.00 33.92 112 PHE A N 1
ATOM 836 C CA . PHE A 1 112 ? 8.574 -6.750 23.886 1.00 37.55 112 PHE A CA 1
ATOM 837 C C . PHE A 1 112 ? 9.046 -5.553 24.637 1.00 38.28 112 PHE A C 1
ATOM 838 O O . PHE A 1 112 ? 9.216 -4.467 24.042 1.00 35.35 112 PHE A O 1
ATOM 846 N N . PRO A 1 113 ? 9.159 -5.705 25.960 1.00 34.92 113 PRO A N 1
ATOM 847 C CA . PRO A 1 113 ? 9.330 -4.537 26.814 1.00 38.63 113 PRO A CA 1
ATOM 848 C C . PRO A 1 113 ? 10.784 -4.002 26.725 1.00 35.99 113 PRO A C 1
ATOM 849 O O . PRO A 1 113 ? 11.030 -2.830 27.040 1.00 36.92 113 PRO A O 1
ATOM 853 N N . ALA A 1 114 ? 11.719 -4.800 26.239 1.00 30.39 114 ALA A N 1
ATOM 854 C CA . ALA A 1 114 ? 12.995 -4.221 25.914 1.00 34.05 114 ALA A CA 1
ATOM 855 C C . ALA A 1 114 ? 12.924 -3.250 24.705 1.00 32.90 114 ALA A C 1
ATOM 856 O O . ALA A 1 114 ? 13.900 -2.515 24.462 1.00 34.08 114 ALA A O 1
ATOM 858 N N . LEU A 1 115 ? 11.803 -3.206 23.950 1.00 30.20 115 LEU A N 1
ATOM 859 C CA . LEU A 1 115 ? 11.698 -2.303 22.808 1.00 28.12 115 LEU A CA 1
ATOM 860 C C . LEU A 1 115 ? 10.769 -1.201 23.171 1.00 29.60 115 LEU A C 1
ATOM 861 O O . LEU A 1 115 ? 9.680 -1.473 23.724 1.00 35.14 115 LEU A O 1
ATOM 866 N N . THR A 1 116 ? 11.119 0.037 22.837 1.00 30.15 116 THR A N 1
ATOM 867 C CA . THR A 1 116 ? 10.215 1.184 23.122 1.00 29.23 116 THR A CA 1
ATOM 868 C C . THR A 1 116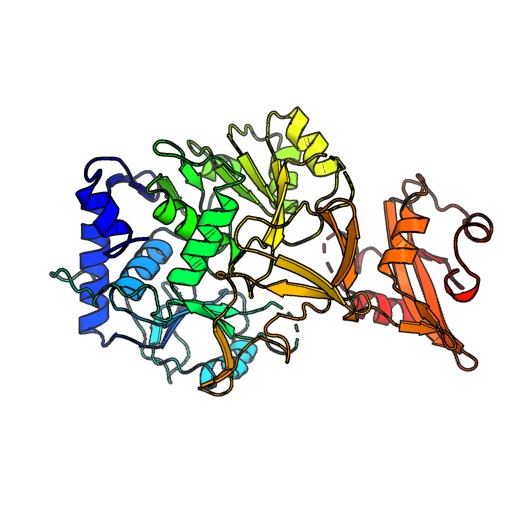 ? 9.135 1.161 22.081 1.00 31.62 116 THR A C 1
ATOM 869 O O . THR A 1 116 ? 9.450 0.958 20.897 1.00 26.23 116 THR A O 1
ATOM 873 N N . SER A 1 117 ? 7.859 1.313 22.474 1.00 28.69 117 SER A N 1
ATOM 874 C CA . SER A 1 117 ? 6.791 1.291 21.471 1.00 29.08 117 SER A CA 1
ATOM 875 C C . SER A 1 117 ? 6.721 2.584 20.672 1.00 30.88 117 SER A C 1
ATOM 876 O O . SER A 1 117 ? 6.532 3.676 21.205 1.00 28.09 117 SER A O 1
ATOM 879 N N . LEU A 1 118 ? 6.807 2.433 19.354 1.00 26.46 118 LEU A N 1
ATOM 880 C CA . LEU A 1 118 ? 6.711 3.563 18.441 1.00 29.93 118 LEU A CA 1
ATOM 881 C C . LEU A 1 118 ? 5.243 3.778 18.074 1.00 30.88 118 LEU A C 1
ATOM 882 O O . LEU A 1 118 ? 4.438 2.848 18.133 1.00 30.92 118 LEU A O 1
ATOM 887 N N . HIS A 1 119 ? 4.900 5.005 17.698 1.00 35.12 119 HIS A N 1
ATOM 888 C CA . HIS A 1 119 ? 3.532 5.354 17.333 1.00 37.01 119 HIS A CA 1
ATOM 889 C C . HIS A 1 119 ? 3.582 6.282 16.108 1.00 37.78 119 HIS A C 1
ATOM 890 O O . HIS A 1 119 ? 4.551 7.036 15.958 1.00 34.02 119 HIS A O 1
ATOM 897 N N . ILE A 1 120 ? 2.601 6.163 15.201 1.00 38.44 120 ILE A N 1
ATOM 898 C CA . ILE A 1 120 ? 2.526 7.048 14.021 1.00 42.13 120 ILE A CA 1
ATOM 899 C C . ILE A 1 120 ? 2.088 8.354 14.603 1.00 42.30 120 ILE A C 1
ATOM 900 O O . ILE A 1 120 ? 1.077 8.387 15.271 1.00 50.46 120 ILE A O 1
ATOM 901 N N . GLN A 1 121 ? 2.914 9.395 14.460 1.00 42.41 121 GLN A N 1
ATOM 902 C CA . GLN A 1 121 ? 2.645 10.713 15.041 1.00 41.76 121 GLN A CA 1
ATOM 903 C C . GLN A 1 121 ? 3.075 11.787 14.027 1.00 46.92 121 GLN A C 1
ATOM 904 O O . GLN A 1 121 ? 4.246 11.802 13.525 1.00 44.83 121 GLN A O 1
ATOM 906 N N . LEU A 1 122 ? 2.118 12.638 13.640 1.00 44.23 122 LEU A N 1
ATOM 907 C CA . LEU A 1 122 ? 2.413 13.701 12.687 1.00 44.11 122 LEU A CA 1
ATOM 908 C C . LEU A 1 122 ? 2.817 14.920 13.525 1.00 45.59 122 LEU A C 1
ATOM 909 O O . LEU A 1 122 ? 2.068 15.355 14.381 1.00 48.15 122 LEU A O 1
ATOM 911 N N . VAL A 1 123 ? 4.026 15.420 13.320 1.00 48.86 123 VAL A N 1
ATOM 912 C CA . VAL A 1 123 ? 4.488 16.659 13.953 1.00 49.49 123 VAL A CA 1
ATOM 913 C C . VAL A 1 123 ? 5.106 17.488 12.837 1.00 52.23 123 VAL A C 1
ATOM 914 O O . VAL A 1 123 ? 5.320 16.977 11.744 1.00 49.55 123 VAL A O 1
ATOM 915 N N . GLU A 1 124 ? 5.404 18.764 13.094 1.00 50.18 124 GLU A N 1
ATOM 916 C CA . GLU A 1 124 ? 5.981 19.617 12.062 1.00 43.18 124 GLU A CA 1
ATOM 917 C C . GLU A 1 124 ? 7.444 19.329 11.879 1.00 36.42 124 GLU A C 1
ATOM 918 O O . GLU A 1 124 ? 8.088 18.826 12.780 1.00 43.96 124 GLU A O 1
ATOM 919 N N . GLY A 1 125 ? 7.954 19.593 10.677 1.00 37.61 125 GLY A N 1
ATOM 920 C CA . GLY A 1 125 ? 9.408 19.489 10.363 1.00 35.87 125 GLY A CA 1
ATOM 921 C C . GLY A 1 125 ? 9.706 18.722 9.078 1.00 37.45 125 GLY A C 1
ATOM 922 O O . GLY A 1 125 ? 8.817 18.080 8.506 1.00 35.29 125 GLY A O 1
ATOM 923 N N . ALA A 1 126 ? 10.956 18.806 8.632 1.00 32.05 126 ALA A N 1
ATOM 924 C CA . ALA A 1 126 ? 11.446 18.018 7.521 1.00 33.47 126 ALA A CA 1
ATOM 925 C C . ALA A 1 126 ? 12.541 17.097 7.992 1.00 31.90 126 ALA A C 1
ATOM 926 O O . ALA A 1 126 ? 13.600 16.973 7.337 1.00 33.23 126 ALA A O 1
ATOM 928 N N . HIS A 1 127 ? 12.304 16.450 9.132 1.00 34.61 127 HIS A N 1
ATOM 929 C CA . HIS A 1 127 ? 13.383 15.654 9.724 1.00 37.16 127 HIS A CA 1
ATOM 930 C C . HIS A 1 127 ? 13.920 14.642 8.703 1.00 38.37 127 HIS A C 1
ATOM 931 O O . HIS A 1 127 ? 13.186 13.771 8.245 1.00 35.91 127 HIS A O 1
ATOM 938 N N . ALA A 1 128 ? 15.184 14.784 8.351 1.00 34.90 128 ALA A N 1
ATOM 939 C CA . ALA A 1 128 ? 15.871 13.784 7.573 1.00 33.21 128 ALA A CA 1
ATOM 940 C C . ALA A 1 128 ? 17.353 13.643 7.929 1.00 36.99 128 ALA A C 1
ATOM 941 O O . ALA A 1 128 ? 18.097 14.626 7.970 1.00 32.31 128 ALA A O 1
ATOM 943 N N . ALA A 1 129 ? 17.793 12.404 8.158 1.00 32.83 129 ALA A N 1
ATOM 944 C CA . ALA A 1 129 ? 19.213 12.091 8.162 1.00 30.28 129 ALA A CA 1
ATOM 945 C C . ALA A 1 129 ? 19.747 12.437 6.822 1.00 30.32 129 ALA A C 1
ATOM 946 O O . ALA A 1 129 ? 18.988 12.632 5.888 1.00 30.74 129 ALA A O 1
ATOM 948 N N . THR A 1 130 ? 21.062 12.535 6.687 1.00 28.19 130 THR A N 1
ATOM 949 C CA . THR A 1 130 ? 21.623 12.866 5.417 1.00 31.22 130 THR A CA 1
ATOM 950 C C . THR A 1 130 ? 21.554 11.638 4.510 1.00 31.51 130 THR A C 1
ATOM 951 O O . THR A 1 130 ? 21.832 10.565 4.965 1.00 30.03 130 THR A O 1
ATOM 955 N N . TRP A 1 131 ? 21.222 11.805 3.229 1.00 29.69 131 TRP A N 1
ATOM 956 C CA . TRP A 1 131 ? 21.107 10.619 2.343 1.00 26.75 131 TRP A CA 1
ATOM 957 C C . TRP A 1 131 ? 22.479 9.955 2.182 1.00 28.33 131 TRP A C 1
ATOM 958 O O . TRP A 1 131 ? 23.477 10.608 1.968 1.00 30.88 131 TRP A O 1
ATOM 969 N N . GLN A 1 132 ? 22.534 8.637 2.306 1.00 25.50 132 GLN A N 1
ATOM 970 C CA . GLN A 1 132 ? 23.760 7.890 2.241 1.00 26.20 132 GLN A CA 1
ATOM 971 C C . GLN A 1 132 ? 23.460 6.531 1.648 1.00 25.15 132 GLN A C 1
ATOM 972 O O . GLN A 1 132 ? 22.917 5.674 2.362 1.00 28.59 132 GLN A O 1
ATOM 978 N N . PRO A 1 133 ? 23.804 6.321 0.373 1.00 23.68 133 PRO A N 1
ATOM 979 C CA . PRO A 1 133 ? 23.506 5.039 -0.219 1.00 24.08 133 PRO A CA 1
ATOM 980 C C . PRO A 1 133 ? 24.109 3.869 0.503 1.00 24.76 133 PRO A C 1
ATOM 981 O O . PRO A 1 133 ? 23.538 2.777 0.416 1.00 22.22 133 PRO A O 1
ATOM 985 N N . THR A 1 134 ? 25.259 4.072 1.198 1.00 23.63 134 THR A N 1
ATOM 986 C CA . THR A 1 134 ? 25.912 2.958 1.918 1.00 25.04 134 THR A CA 1
ATOM 987 C C . THR A 1 134 ? 25.394 2.773 3.333 1.00 20.97 134 THR A C 1
ATOM 988 O O . THR A 1 134 ? 25.816 1.845 3.967 1.00 23.55 134 THR A O 1
ATOM 992 N N . ARG A 1 135 ? 24.412 3.537 3.786 1.00 19.36 135 ARG A N 1
ATOM 993 C CA . ARG A 1 135 ? 23.795 3.277 5.080 1.00 20.37 135 ARG A CA 1
ATOM 994 C C . ARG A 1 135 ? 22.953 1.967 5.057 1.00 19.32 135 ARG A C 1
ATOM 995 O O . ARG A 1 135 ? 22.380 1.592 4.037 1.00 16.38 135 ARG A O 1
ATOM 1003 N N . LEU A 1 136 ? 22.968 1.235 6.163 1.00 17.83 136 LEU A N 1
ATOM 1004 C CA . LEU A 1 136 ? 22.093 0.070 6.332 1.00 17.77 136 LEU A CA 1
ATOM 1005 C C . LEU A 1 136 ? 20.646 0.542 6.333 1.00 18.88 136 LEU A C 1
ATOM 1006 O O . LEU A 1 136 ? 20.248 1.493 7.026 1.00 20.27 136 LEU A O 1
ATOM 1011 N N . CYS A 1 137 ? 19.834 -0.198 5.580 1.00 19.41 137 CYS A N 1
ATOM 1012 C CA . CYS A 1 137 ? 18.441 0.156 5.303 1.00 18.83 137 CYS A CA 1
ATOM 1013 C C . CYS A 1 137 ? 17.578 -0.877 5.992 1.00 17.90 137 CYS A C 1
ATOM 1014 O O . CYS A 1 137 ? 16.684 -0.594 6.785 1.00 19.53 137 CYS A O 1
ATOM 1017 N N . SER A 1 138 ? 17.771 -2.126 5.607 1.00 18.37 138 SER A N 1
ATOM 1018 C CA . SER A 1 138 ? 16.921 -3.189 6.108 1.00 18.48 138 SER A CA 1
ATOM 1019 C C . SER A 1 138 ? 17.559 -4.495 6.626 1.00 18.10 138 SER A C 1
ATOM 1020 O O . SER A 1 138 ? 18.675 -4.806 6.317 1.00 15.27 138 SER A O 1
ATOM 1023 N N . MET A 1 139 ? 16.747 -5.247 7.367 1.00 15.86 139 MET A N 1
ATOM 1024 C CA . MET A 1 139 ? 17.101 -6.547 7.926 1.00 18.06 139 MET A CA 1
ATOM 1025 C C . MET A 1 139 ? 15.897 -7.453 7.666 1.00 17.12 139 MET A C 1
ATOM 1026 O O . MET A 1 139 ? 14.868 -7.335 8.331 1.00 18.97 139 MET A O 1
ATOM 1031 N N . THR A 1 140 ? 16.031 -8.355 6.698 1.00 16.01 140 THR A N 1
ATOM 1032 C CA . THR A 1 140 ? 14.953 -9.231 6.304 1.00 14.95 140 THR A CA 1
ATOM 1033 C C . THR A 1 140 ? 15.213 -10.661 6.765 1.00 15.85 140 THR A C 1
ATOM 1034 O O . THR A 1 140 ? 16.245 -11.204 6.559 1.00 17.71 140 THR A O 1
ATOM 1038 N N . LEU A 1 141 ? 14.217 -11.239 7.378 1.00 18.59 141 LEU A N 1
ATOM 1039 C CA . LEU A 1 141 ? 14.298 -12.611 7.911 1.00 18.89 141 LEU A CA 1
ATOM 1040 C C . LEU A 1 141 ? 14.246 -13.667 6.816 1.00 21.30 141 LEU A C 1
ATOM 1041 O O . LEU A 1 141 ? 13.388 -13.591 5.868 1.00 20.05 141 LEU A O 1
ATOM 1046 N N . THR A 1 142 ? 15.172 -14.618 6.894 1.00 21.02 142 THR A N 1
ATOM 1047 C CA . THR A 1 142 ? 15.200 -15.708 5.905 1.00 22.61 142 THR A CA 1
ATOM 1048 C C . THR A 1 142 ? 14.151 -16.703 6.395 1.00 25.84 142 THR A C 1
ATOM 1049 O O . THR A 1 142 ? 13.692 -16.599 7.515 1.00 25.40 142 THR A O 1
ATOM 1053 N N . SER A 1 143 ? 13.748 -17.655 5.563 1.00 33.60 143 SER A N 1
ATOM 1054 C CA . SER A 1 143 ? 12.580 -18.538 5.920 1.00 41.35 143 SER A CA 1
ATOM 1055 C C . SER A 1 143 ? 12.466 -19.796 5.058 1.00 40.40 143 SER A C 1
ATOM 1056 O O . SER A 1 143 ? 13.478 -20.463 4.845 1.00 44.47 143 SER A O 1
ATOM 1059 N N . GLY A 1 147 ? 15.414 -24.162 10.623 1.00 46.74 147 GLY A N 1
ATOM 1060 C CA . GLY A 1 147 ? 16.148 -23.521 11.727 1.00 48.36 147 GLY A CA 1
ATOM 1061 C C . GLY A 1 147 ? 15.701 -22.086 12.016 1.00 48.96 147 GLY A C 1
ATOM 1062 O O . GLY A 1 147 ? 14.648 -21.642 11.534 1.00 44.91 147 GLY A O 1
ATOM 1063 N N . LEU A 1 148 ? 16.481 -21.356 12.813 1.00 45.29 148 LEU A N 1
ATOM 1064 C CA . LEU A 1 148 ? 16.090 -19.972 13.205 1.00 40.14 148 LEU A CA 1
ATOM 1065 C C . LEU A 1 148 ? 16.280 -19.135 11.955 1.00 34.70 148 LEU A C 1
ATOM 1066 O O . LEU A 1 148 ? 17.210 -19.370 11.185 1.00 33.88 148 LEU A O 1
ATOM 1069 N N . PRO A 1 149 ? 15.348 -18.225 11.702 1.00 31.11 149 PRO A N 1
ATOM 1070 C CA . PRO A 1 149 ? 15.614 -17.304 10.602 1.00 29.65 149 PRO A CA 1
ATOM 1071 C C . PRO A 1 149 ? 16.905 -16.503 10.823 1.00 27.51 149 PRO A C 1
ATOM 1072 O O . PRO A 1 149 ? 17.209 -16.187 11.968 1.00 28.69 149 PRO A O 1
ATOM 1076 N N . LYS A 1 150 ? 17.616 -16.155 9.756 1.00 24.78 150 LYS A N 1
ATOM 1077 C CA . LYS A 1 150 ? 18.739 -15.212 9.827 1.00 24.19 150 LYS A CA 1
ATOM 1078 C C . LYS A 1 150 ? 18.266 -13.868 9.332 1.00 22.79 150 LYS A C 1
ATOM 1079 O O . LYS A 1 150 ? 17.278 -13.816 8.615 1.00 17.40 150 LYS A O 1
ATOM 1085 N N . ALA A 1 151 ? 18.970 -12.811 9.740 1.00 20.72 151 ALA A N 1
ATOM 1086 C CA . ALA A 1 151 ? 18.599 -11.466 9.381 1.00 22.97 151 ALA A CA 1
ATOM 1087 C C . ALA A 1 151 ? 19.587 -10.974 8.302 1.00 17.87 151 ALA A C 1
ATOM 1088 O O . ALA A 1 151 ? 20.717 -10.588 8.610 1.00 19.42 151 ALA A O 1
ATOM 1090 N N . ALA A 1 152 ? 19.172 -11.039 7.038 1.00 18.68 152 ALA A N 1
ATOM 1091 C CA . ALA A 1 152 ? 19.989 -10.514 5.934 1.00 17.42 152 ALA A CA 1
ATOM 1092 C C . ALA A 1 152 ? 19.882 -8.997 5.873 1.00 17.54 152 ALA A C 1
ATOM 1093 O O . ALA A 1 152 ? 18.787 -8.439 5.792 1.00 16.68 152 ALA A O 1
ATOM 1095 N N . VAL A 1 153 ? 21.031 -8.322 5.929 1.00 17.29 153 VAL A N 1
ATOM 1096 C CA . VAL A 1 153 ? 21.066 -6.901 5.999 1.00 18.05 153 VAL A CA 1
ATOM 1097 C C . VAL A 1 153 ? 21.508 -6.291 4.684 1.00 17.99 153 VAL A C 1
ATOM 1098 O O . VAL A 1 153 ? 22.569 -6.635 4.116 1.00 18.42 153 VAL A O 1
ATOM 1102 N N . HIS A 1 154 ? 20.734 -5.319 4.249 1.00 17.00 154 HIS A N 1
ATOM 1103 C CA . HIS A 1 154 ? 21.047 -4.614 3.024 1.00 16.10 154 HIS A CA 1
ATOM 1104 C C . HIS A 1 154 ? 21.168 -3.145 3.189 1.00 16.54 154 HIS A C 1
ATOM 1105 O O . HIS A 1 154 ? 20.425 -2.564 3.971 1.00 16.56 154 HIS A O 1
ATOM 1112 N N . THR A 1 155 ? 22.098 -2.560 2.428 1.00 18.56 155 THR A N 1
ATOM 1113 C CA . THR A 1 155 ? 22.141 -1.119 2.223 1.00 21.02 155 THR A CA 1
ATOM 1114 C C . THR A 1 155 ? 21.100 -0.608 1.188 1.00 19.67 155 THR A C 1
ATOM 1115 O O . THR A 1 155 ? 20.556 -1.397 0.401 1.00 16.97 155 THR A O 1
ATOM 1119 N N . TYR A 1 156 ? 20.877 0.724 1.166 1.00 21.13 156 TYR A N 1
ATOM 1120 C CA . TYR A 1 156 ? 20.064 1.376 0.095 1.00 19.22 156 TYR A CA 1
ATOM 1121 C C . TYR A 1 156 ? 20.628 1.034 -1.269 1.00 19.57 156 TYR A C 1
ATOM 1122 O O . TYR A 1 156 ? 19.919 0.693 -2.212 1.00 19.93 156 TYR A O 1
ATOM 1131 N N . GLN A 1 157 ? 21.966 1.109 -1.381 1.00 18.96 157 GLN A N 1
ATOM 1132 C CA . GLN A 1 157 ? 22.661 0.805 -2.582 1.00 20.22 157 GLN A CA 1
ATOM 1133 C C . GLN A 1 157 ? 22.360 -0.524 -3.121 1.00 17.99 157 GLN A C 1
ATOM 1134 O O . GLN A 1 157 ? 22.256 -0.692 -4.345 1.00 18.53 157 GLN A O 1
ATOM 1140 N N . ALA A 1 158 ? 22.308 -1.524 -2.266 1.00 18.52 158 ALA A N 1
ATOM 1141 C CA . ALA A 1 158 ? 21.952 -2.884 -2.663 1.00 18.26 158 ALA A CA 1
ATOM 1142 C C . ALA A 1 158 ? 20.535 -3.013 -3.183 1.00 17.18 158 ALA A C 1
ATOM 1143 O O . ALA A 1 158 ? 20.329 -3.706 -4.195 1.00 20.01 158 ALA A O 1
ATOM 1145 N N . HIS A 1 159 ? 19.585 -2.381 -2.535 1.00 16.27 159 HIS A N 1
ATOM 1146 C CA . HIS A 1 159 ? 18.170 -2.468 -3.005 1.00 16.13 159 HIS A CA 1
ATOM 1147 C C . HIS A 1 159 ? 18.085 -1.757 -4.357 1.00 17.35 159 HIS A C 1
ATOM 1148 O O . HIS A 1 159 ? 17.377 -2.223 -5.273 1.00 14.57 159 HIS A O 1
ATOM 1155 N N . LEU A 1 160 ? 18.798 -0.627 -4.488 1.00 17.58 160 LEU A N 1
ATOM 1156 C CA . LEU A 1 160 ? 18.800 0.095 -5.799 1.00 17.73 160 LEU A CA 1
ATOM 1157 C C . LEU A 1 160 ? 19.437 -0.705 -6.942 1.00 18.04 160 LEU A C 1
ATOM 1158 O O . LEU A 1 160 ? 18.892 -0.685 -8.077 1.00 19.56 160 LEU A O 1
ATOM 1163 N N . ALA A 1 161 ? 20.531 -1.437 -6.651 1.00 18.17 161 ALA A N 1
ATOM 1164 C CA . ALA A 1 161 ? 21.158 -2.335 -7.602 1.00 19.62 161 ALA A CA 1
ATOM 1165 C C . ALA A 1 161 ? 20.193 -3.459 -7.930 1.00 19.81 161 ALA A C 1
ATOM 1166 O O . ALA A 1 161 ? 20.120 -3.854 -9.069 1.00 19.02 161 ALA A O 1
ATOM 1168 N N . SER A 1 162 ? 19.468 -3.990 -6.939 1.00 19.45 162 SER A N 1
ATOM 1169 C CA . SER A 1 162 ? 18.479 -5.028 -7.249 1.00 17.73 162 SER A CA 1
ATOM 1170 C C . SER A 1 162 ? 17.439 -4.489 -8.272 1.00 18.51 162 SER A C 1
ATOM 1171 O O . SER A 1 162 ? 17.185 -5.136 -9.335 1.00 17.05 162 SER A O 1
ATOM 1174 N N . ALA A 1 163 ? 16.882 -3.326 -7.932 1.00 17.47 163 ALA A N 1
ATOM 1175 C CA . ALA A 1 163 ? 15.895 -2.637 -8.811 1.00 20.28 163 ALA A CA 1
ATOM 1176 C C . ALA A 1 163 ? 16.410 -2.373 -10.221 1.00 20.25 163 ALA A C 1
ATOM 1177 O O . ALA A 1 163 ? 15.741 -2.727 -11.231 1.00 20.25 163 ALA A O 1
ATOM 1179 N N . GLN A 1 164 ? 17.638 -1.866 -10.328 1.00 19.12 164 GLN A N 1
ATOM 1180 C CA . GLN A 1 164 ? 18.252 -1.633 -11.617 1.00 21.78 164 GLN A CA 1
ATOM 1181 C C . GLN A 1 164 ? 18.259 -2.852 -12.528 1.00 21.01 164 GLN A C 1
ATOM 1182 O O . GLN A 1 164 ? 17.941 -2.730 -13.726 1.00 22.12 164 GLN A O 1
ATOM 1188 N N . GLY A 1 165 ? 18.645 -3.989 -11.961 1.00 22.45 165 GLY A N 1
ATOM 1189 C CA . GLY A 1 165 ? 18.697 -5.234 -12.667 1.00 19.44 165 GLY A CA 1
ATOM 1190 C C . GLY A 1 165 ? 17.330 -5.686 -13.124 1.00 19.35 165 GLY A C 1
ATOM 1191 O O . GLY A 1 165 ? 17.155 -6.068 -14.326 1.00 18.55 165 GLY A O 1
ATOM 1192 N N . VAL A 1 166 ? 16.354 -5.638 -12.218 1.00 19.74 166 VAL A N 1
ATOM 1193 C CA . VAL A 1 166 ? 15.007 -6.062 -12.569 1.00 18.71 166 VAL A CA 1
ATOM 1194 C C . VAL A 1 166 ? 14.483 -5.217 -13.688 1.00 21.68 166 VAL A C 1
ATOM 1195 O O . VAL A 1 166 ? 13.936 -5.771 -14.616 1.00 21.27 166 VAL A O 1
ATOM 1199 N N . LEU A 1 167 ? 14.662 -3.889 -13.585 1.00 19.37 167 LEU A N 1
ATOM 1200 C CA . LEU A 1 167 ? 14.092 -3.000 -14.570 1.00 23.33 167 LEU A CA 1
ATOM 1201 C C . LEU A 1 167 ? 14.818 -2.997 -15.911 1.00 22.31 167 LEU A C 1
ATOM 1202 O O . LEU A 1 167 ? 14.372 -2.305 -16.810 1.00 23.14 167 LEU A O 1
ATOM 1207 N N . SER A 1 168 ? 15.915 -3.738 -16.015 1.00 21.60 168 SER A N 1
ATOM 1208 C CA A SER A 1 168 ? 16.621 -3.926 -17.276 0.50 24.01 168 SER A CA 1
ATOM 1209 C CA B SER A 1 168 ? 16.624 -3.942 -17.268 0.50 23.30 168 SER A CA 1
ATOM 1210 C C . SER A 1 168 ? 15.896 -4.969 -18.098 1.00 25.70 168 SER A C 1
ATOM 1211 O O . SER A 1 168 ? 15.986 -4.972 -19.351 1.00 25.03 168 SER A O 1
ATOM 1216 N N . LEU A 1 169 ? 15.124 -5.829 -17.410 1.00 22.38 169 LEU A N 1
ATOM 1217 C CA . LEU A 1 169 ? 14.349 -6.859 -18.079 1.00 20.82 169 LEU A CA 1
ATOM 1218 C C . LEU A 1 169 ? 12.884 -6.461 -18.263 1.00 20.48 169 LEU A C 1
ATOM 1219 O O . LEU A 1 169 ? 12.238 -6.730 -19.337 1.00 22.89 169 LEU A O 1
ATOM 1224 N N . ILE A 1 170 ? 12.340 -5.879 -17.204 1.00 20.06 170 ILE A N 1
ATOM 1225 C CA . ILE A 1 170 ? 10.922 -5.462 -17.128 1.00 21.45 170 ILE A CA 1
ATOM 1226 C C . ILE A 1 170 ? 10.848 -3.942 -17.277 1.00 21.70 170 ILE A C 1
ATOM 1227 O O . ILE A 1 170 ? 11.073 -3.238 -16.320 1.00 22.12 170 ILE A O 1
ATOM 1232 N N . PRO A 1 171 ? 10.462 -3.446 -18.477 1.00 24.45 171 PRO A N 1
ATOM 1233 C CA . PRO A 1 171 ? 10.148 -2.063 -18.649 1.00 26.44 171 PRO A CA 1
ATOM 1234 C C . PRO A 1 171 ? 9.156 -1.583 -17.658 1.00 25.36 171 PRO A C 1
ATOM 1235 O O . PRO A 1 171 ? 8.073 -2.168 -17.537 1.00 25.28 171 PRO A O 1
ATOM 1239 N N . PHE A 1 172 ? 9.544 -0.553 -16.912 1.00 26.20 172 PHE A N 1
ATOM 1240 C CA . PHE A 1 172 ? 8.688 0.107 -15.920 1.00 24.64 172 PHE A CA 1
ATOM 1241 C C . PHE A 1 172 ? 9.064 1.583 -15.837 1.00 28.92 172 PHE A C 1
ATOM 1242 O O . PHE A 1 172 ? 10.172 1.954 -15.352 1.00 30.53 172 PHE A O 1
ATOM 1250 N N . GLY A 1 173 ? 8.150 2.414 -16.299 1.00 32.13 173 GLY A N 1
ATOM 1251 C CA . GLY A 1 173 ? 8.457 3.792 -16.630 1.00 36.41 173 GLY A CA 1
ATOM 1252 C C . GLY A 1 173 ? 7.515 4.759 -16.005 1.00 38.73 173 GLY A C 1
ATOM 1253 O O . GLY A 1 173 ? 6.699 4.363 -15.188 1.00 41.65 173 GLY A O 1
ATOM 1254 N N . ASP A 1 174 ? 7.629 6.030 -16.413 1.00 36.67 174 ASP A N 1
ATOM 1255 C CA . ASP A 1 174 ? 6.923 7.172 -15.827 1.00 36.13 174 ASP A CA 1
ATOM 1256 C C . ASP A 1 174 ? 5.508 6.879 -15.371 1.00 37.37 174 ASP A C 1
ATOM 1257 O O . ASP A 1 174 ? 5.215 7.031 -14.162 1.00 42.22 174 ASP A O 1
ATOM 1259 N N . HIS A 1 175 ? 4.646 6.474 -16.324 1.00 32.11 175 HIS A N 1
ATOM 1260 C CA . HIS A 1 175 ? 3.221 6.297 -16.072 1.00 31.85 175 HIS A CA 1
ATOM 1261 C C . HIS A 1 175 ? 2.891 4.963 -15.354 1.00 31.39 175 HIS A C 1
ATOM 1262 O O . HIS A 1 175 ? 1.840 4.829 -14.801 1.00 37.04 175 HIS A O 1
ATOM 1263 N N . ASP A 1 176 ? 3.791 3.981 -15.368 1.00 27.49 176 ASP A N 1
ATOM 1264 C CA . ASP A 1 176 ? 3.435 2.633 -14.951 1.00 23.96 176 ASP A CA 1
ATOM 1265 C C . ASP A 1 176 ? 3.189 2.617 -13.473 1.00 26.03 176 ASP A C 1
ATOM 1266 O O . ASP A 1 176 ? 3.637 3.531 -12.739 1.00 22.96 176 ASP A O 1
ATOM 1271 N N . ASP A 1 177 ? 2.464 1.596 -13.028 1.00 20.46 177 ASP A N 1
ATOM 1272 C CA . ASP A 1 177 ? 2.001 1.585 -11.665 1.00 20.77 177 ASP A CA 1
ATOM 1273 C C . ASP A 1 177 ? 2.065 0.137 -11.136 1.00 19.25 177 ASP A C 1
ATOM 1274 O O . ASP A 1 177 ? 1.310 -0.690 -11.573 1.00 19.43 177 ASP A O 1
ATOM 1279 N N . TRP A 1 178 ? 3.007 -0.125 -10.243 1.00 18.87 178 TRP A N 1
ATOM 1280 C CA . TRP A 1 178 ? 3.204 -1.443 -9.654 1.00 19.06 178 TRP A CA 1
ATOM 1281 C C . TRP A 1 178 ? 2.349 -1.581 -8.420 1.00 20.26 178 TRP A C 1
ATOM 1282 O O . TRP A 1 178 ? 2.439 -0.772 -7.509 1.00 19.01 178 TRP A O 1
ATOM 1293 N N . LEU A 1 179 ? 1.501 -2.617 -8.358 1.00 18.52 179 LEU A N 1
ATOM 1294 C CA . LEU A 1 179 ? 0.808 -2.829 -7.099 1.00 18.26 179 LEU A CA 1
ATOM 1295 C C . LEU A 1 179 ? 1.789 -3.408 -6.077 1.00 18.39 179 LEU A C 1
ATOM 1296 O O . LEU A 1 179 ? 2.552 -4.344 -6.408 1.00 15.88 179 LEU A O 1
ATOM 1301 N N . LEU A 1 180 ? 1.757 -2.856 -4.854 1.00 17.13 180 LEU A N 1
ATOM 1302 C CA . LEU A 1 180 ? 2.452 -3.471 -3.716 1.00 18.30 180 LEU A CA 1
ATOM 1303 C C . LEU A 1 180 ? 1.618 -4.719 -3.325 1.00 17.51 180 LEU A C 1
ATOM 1304 O O . LEU A 1 180 ? 0.685 -4.649 -2.501 1.00 17.23 180 LEU A O 1
ATOM 1309 N N . SER A 1 181 ? 1.934 -5.803 -4.060 1.00 17.67 181 SER A N 1
ATOM 1310 C CA . SER A 1 181 ? 1.204 -7.068 -4.054 1.00 16.22 181 SER A CA 1
ATOM 1311 C C . SER A 1 181 ? 1.737 -8.197 -3.187 1.00 16.58 181 SER A C 1
ATOM 1312 O O . SER A 1 181 ? 1.084 -9.262 -3.082 1.00 14.73 181 SER A O 1
ATOM 1315 N N . LEU A 1 182 ? 2.926 -8.021 -2.593 1.00 15.28 182 LEU A N 1
ATOM 1316 C CA . LEU A 1 182 ? 3.607 -8.996 -1.783 1.00 16.18 182 LEU A CA 1
ATOM 1317 C C . LEU A 1 182 ? 4.241 -8.269 -0.575 1.00 13.98 182 LEU A C 1
ATOM 1318 O O . LEU A 1 182 ? 4.455 -7.053 -0.623 1.00 14.99 182 LEU A O 1
ATOM 1323 N N . PRO A 1 183 ? 4.425 -8.985 0.530 1.00 15.11 183 PRO A N 1
ATOM 1324 C CA . PRO A 1 183 ? 4.721 -8.326 1.784 1.00 15.56 183 PRO A CA 1
ATOM 1325 C C . PRO A 1 183 ? 6.033 -7.607 1.831 1.00 16.99 183 PRO A C 1
ATOM 1326 O O . PRO A 1 183 ? 7.063 -8.105 1.384 1.00 16.78 183 PRO A O 1
ATOM 1330 N N . LEU A 1 184 ? 5.995 -6.431 2.407 1.00 15.99 184 LEU A N 1
ATOM 1331 C CA . LEU A 1 184 ? 7.188 -5.730 2.683 1.00 16.60 184 LEU A CA 1
ATOM 1332 C C . LEU A 1 184 ? 8.154 -6.414 3.687 1.00 16.88 184 LEU A C 1
ATOM 1333 O O . LEU A 1 184 ? 9.297 -6.038 3.755 1.00 15.52 184 LEU A O 1
ATOM 1338 N N . PHE A 1 185 ? 7.675 -7.402 4.453 1.00 15.70 185 PHE A N 1
ATOM 1339 C CA . PHE A 1 185 ? 8.533 -8.166 5.268 1.00 16.71 185 PHE A CA 1
ATOM 1340 C C . PHE A 1 185 ? 9.248 -9.246 4.526 1.00 16.54 185 PHE A C 1
ATOM 1341 O O . PHE A 1 185 ? 10.012 -9.973 5.101 1.00 18.53 185 PHE A O 1
ATOM 1349 N N . HIS A 1 186 ? 9.006 -9.338 3.222 1.00 15.85 186 HIS A N 1
ATOM 1350 C CA . HIS A 1 186 ? 9.809 -10.166 2.352 1.00 15.38 186 HIS A CA 1
ATOM 1351 C C . HIS A 1 186 ? 10.548 -9.248 1.358 1.00 14.95 186 HIS A C 1
ATOM 1352 O O . HIS A 1 186 ? 10.169 -8.086 1.157 1.00 12.92 186 HIS A O 1
ATOM 1359 N N . VAL A 1 187 ? 11.567 -9.790 0.706 1.00 14.84 187 VAL A N 1
ATOM 1360 C CA . VAL A 1 187 ? 12.335 -8.983 -0.294 1.00 15.26 187 VAL A CA 1
ATOM 1361 C C . VAL A 1 187 ? 11.461 -8.687 -1.507 1.00 14.60 187 VAL A C 1
ATOM 1362 O O . VAL A 1 187 ? 11.701 -7.782 -2.211 1.00 16.17 187 VAL A O 1
ATOM 1366 N N . SER A 1 188 ? 10.491 -9.534 -1.772 1.00 16.40 188 SER A N 1
ATOM 1367 C CA . SER A 1 188 ? 9.568 -9.357 -2.848 1.00 17.45 188 SER A CA 1
ATOM 1368 C C . SER A 1 188 ? 8.837 -8.020 -2.776 1.00 16.56 188 SER A C 1
ATOM 1369 O O . SER A 1 188 ? 8.802 -7.299 -3.768 1.00 15.50 188 SER A O 1
ATOM 1372 N N . GLY A 1 189 ? 8.294 -7.674 -1.602 1.00 17.35 189 GLY A N 1
ATOM 1373 C CA . GLY A 1 189 ? 7.560 -6.413 -1.457 1.00 16.61 189 GLY A CA 1
ATOM 1374 C C . GLY A 1 189 ? 8.530 -5.251 -1.399 1.00 15.92 189 GLY A C 1
ATOM 1375 O O . GLY A 1 189 ? 8.304 -4.210 -2.026 1.00 15.45 189 GLY A O 1
ATOM 1376 N N . GLN A 1 190 ? 9.681 -5.469 -0.731 1.00 14.98 190 GLN A N 1
ATOM 1377 C CA . GLN A 1 190 ? 10.750 -4.462 -0.781 1.00 16.27 190 GLN A CA 1
ATOM 1378 C C . GLN A 1 190 ? 11.174 -4.170 -2.200 1.00 15.06 190 GLN A C 1
ATOM 1379 O O . GLN A 1 190 ? 11.415 -2.993 -2.545 1.00 18.16 190 GLN A O 1
ATOM 1385 N N . GLY A 1 191 ? 11.268 -5.173 -3.046 1.00 14.58 191 GLY A N 1
ATOM 1386 C CA . GLY A 1 191 ? 11.721 -4.967 -4.403 1.00 15.64 191 GLY A CA 1
ATOM 1387 C C . GLY A 1 191 ? 10.790 -4.119 -5.189 1.00 17.06 191 GLY A C 1
ATOM 1388 O O . GLY A 1 191 ? 11.217 -3.301 -5.998 1.00 16.72 191 GLY A O 1
ATOM 1389 N N . ILE A 1 192 ? 9.476 -4.271 -4.927 1.00 15.25 192 ILE A N 1
ATOM 1390 C CA . ILE A 1 192 ? 8.495 -3.412 -5.574 1.00 17.01 192 ILE A CA 1
ATOM 1391 C C . ILE A 1 192 ? 8.708 -1.973 -5.116 1.00 16.36 192 ILE A C 1
ATOM 1392 O O . ILE A 1 192 ? 8.775 -1.059 -5.921 1.00 15.92 192 ILE A O 1
ATOM 1397 N N . MET A 1 193 ? 8.807 -1.744 -3.814 1.00 15.66 193 MET A N 1
ATOM 1398 C CA . MET A 1 193 ? 9.037 -0.376 -3.327 1.00 16.20 193 MET A CA 1
ATOM 1399 C C . MET A 1 193 ? 10.293 0.237 -3.956 1.00 15.40 193 MET A C 1
ATOM 1400 O O . MET A 1 193 ? 10.291 1.406 -4.358 1.00 18.21 193 MET A O 1
ATOM 1405 N N . TRP A 1 194 ? 11.363 -0.547 -4.081 1.00 15.10 194 TRP A N 1
ATOM 1406 C CA . TRP A 1 194 ? 12.608 0.020 -4.622 1.00 17.03 194 TRP A CA 1
ATOM 1407 C C . TRP A 1 194 ? 12.622 0.210 -6.092 1.00 17.99 194 TRP A C 1
ATOM 1408 O O . TRP A 1 194 ? 13.239 1.162 -6.569 1.00 19.97 194 TRP A O 1
ATOM 1419 N N . ARG A 1 195 ? 11.872 -0.612 -6.800 1.00 16.88 195 ARG A N 1
ATOM 1420 C CA . ARG A 1 195 ? 11.671 -0.408 -8.248 1.00 18.61 195 ARG A CA 1
ATOM 1421 C C . ARG A 1 195 ? 10.897 0.862 -8.554 1.00 17.31 195 ARG A C 1
ATOM 1422 O O . ARG A 1 195 ? 11.272 1.577 -9.507 1.00 16.37 195 ARG A O 1
ATOM 1430 N N . TRP A 1 196 ? 9.868 1.093 -7.738 1.00 18.38 196 TRP A N 1
ATOM 1431 C CA . TRP A 1 196 ? 9.036 2.288 -7.779 1.00 19.29 196 TRP A CA 1
ATOM 1432 C C . TRP A 1 196 ? 9.939 3.526 -7.621 1.00 20.80 196 TRP A C 1
ATOM 1433 O O . TRP A 1 196 ? 9.935 4.470 -8.453 1.00 19.39 196 TRP A O 1
ATOM 1444 N N . LEU A 1 197 ? 10.788 3.472 -6.628 1.00 17.53 197 LEU A N 1
ATOM 1445 C CA . LEU A 1 197 ? 11.641 4.599 -6.311 1.00 20.07 197 LEU A CA 1
ATOM 1446 C C . LEU A 1 197 ? 12.809 4.730 -7.220 1.00 19.57 197 LEU A C 1
ATOM 1447 O O . LEU A 1 197 ? 13.290 5.869 -7.414 1.00 21.66 197 LEU A O 1
ATOM 1452 N N . TYR A 1 198 ? 13.288 3.617 -7.768 1.00 20.15 198 TYR A N 1
ATOM 1453 C CA . TYR A 1 198 ? 14.385 3.631 -8.696 1.00 23.03 198 TYR A CA 1
ATOM 1454 C C . TYR A 1 198 ? 13.976 4.329 -10.010 1.00 24.13 198 TYR A C 1
ATOM 1455 O O . TYR A 1 198 ? 14.744 5.123 -10.569 1.00 22.12 198 TYR A O 1
ATOM 1464 N N . ALA A 1 199 ? 12.786 4.006 -10.464 1.00 19.33 199 ALA A N 1
ATOM 1465 C CA . ALA A 1 199 ? 12.247 4.553 -11.671 1.00 21.03 199 ALA A CA 1
ATOM 1466 C C . ALA A 1 199 ? 11.536 5.897 -11.518 1.00 20.84 199 ALA A C 1
ATOM 1467 O O . ALA A 1 199 ? 11.281 6.577 -12.529 1.00 21.67 199 ALA A O 1
ATOM 1469 N N . GLY A 1 200 ? 11.191 6.283 -10.301 1.00 19.19 200 GLY A N 1
ATOM 1470 C CA . GLY A 1 200 ? 10.317 7.402 -10.026 1.00 22.35 200 GLY A CA 1
ATOM 1471 C C . GLY A 1 200 ? 8.986 7.245 -10.742 1.00 26.09 200 GLY A C 1
ATOM 1472 O O . GLY A 1 200 ? 8.461 8.253 -11.300 1.00 24.35 200 GLY A O 1
ATOM 1473 N N . ALA A 1 201 ? 8.439 6.014 -10.723 1.00 23.23 201 ALA A N 1
ATOM 1474 C CA . ALA A 1 201 ? 7.159 5.740 -11.387 1.00 24.17 201 ALA A CA 1
ATOM 1475 C C . ALA A 1 201 ? 6.009 5.845 -10.394 1.00 23.07 201 ALA A C 1
ATOM 1476 O O . ALA A 1 201 ? 5.971 6.756 -9.572 1.00 20.60 201 ALA A O 1
ATOM 1478 N N . ARG A 1 202 ? 5.032 4.929 -10.436 1.00 20.19 202 ARG A N 1
ATOM 1479 C CA . ARG A 1 202 ? 3.955 4.939 -9.472 1.00 20.35 202 ARG A CA 1
ATOM 1480 C C . ARG A 1 202 ? 3.830 3.562 -8.767 1.00 19.56 202 ARG A C 1
ATOM 1481 O O . ARG A 1 202 ? 4.219 2.535 -9.344 1.00 21.50 202 ARG A O 1
ATOM 1486 N N . MET A 1 203 ? 3.428 3.610 -7.526 1.00 20.43 203 MET A N 1
ATOM 1487 C CA . MET A 1 203 ? 3.046 2.457 -6.746 1.00 19.15 203 MET A CA 1
ATOM 1488 C C . MET A 1 203 ? 1.661 2.634 -6.187 1.00 20.59 203 MET A C 1
ATOM 1489 O O . MET A 1 203 ? 1.212 3.736 -5.820 1.00 19.75 203 MET A O 1
ATOM 1494 N N . THR A 1 204 ? 0.995 1.497 -6.005 1.00 18.84 204 THR A N 1
ATOM 1495 C CA . THR A 1 204 ? -0.325 1.495 -5.429 1.00 18.57 204 THR A CA 1
ATOM 1496 C C . THR A 1 204 ? -0.280 0.643 -4.122 1.00 18.82 204 THR A C 1
ATOM 1497 O O . THR A 1 204 ? 0.231 -0.466 -4.078 1.00 17.54 204 THR A O 1
ATOM 1501 N N . VAL A 1 205 ? -0.779 1.198 -3.075 1.00 19.25 205 VAL A N 1
ATOM 1502 C CA . VAL A 1 205 ? -0.907 0.454 -1.844 1.00 18.00 205 VAL A CA 1
ATOM 1503 C C . VAL A 1 205 ? -2.371 0.614 -1.406 1.00 21.41 205 VAL A C 1
ATOM 1504 O O . VAL A 1 205 ? -2.920 1.741 -1.333 1.00 19.70 205 VAL A O 1
ATOM 1508 N N . ARG A 1 206 ? -3.042 -0.506 -1.181 1.00 18.73 206 ARG A N 1
ATOM 1509 C CA . ARG A 1 206 ? -4.444 -0.448 -0.797 1.00 22.48 206 ARG A CA 1
ATOM 1510 C C . ARG A 1 206 ? -4.801 -1.516 0.216 1.00 22.96 206 ARG A C 1
ATOM 1511 O O . ARG A 1 206 ? -4.494 -2.694 0.030 1.00 21.90 206 ARG A O 1
ATOM 1519 N N . ASP A 1 207 ? -5.454 -1.097 1.291 1.00 24.93 207 ASP A N 1
ATOM 1520 C CA . ASP A 1 207 ? -5.856 -2.028 2.320 1.00 25.43 207 ASP A CA 1
ATOM 1521 C C . ASP A 1 207 ? -6.434 -3.283 1.694 1.00 23.62 207 ASP A C 1
ATOM 1522 O O . ASP A 1 207 ? -6.929 -3.247 0.579 1.00 23.60 207 ASP A O 1
ATOM 1527 N N . LYS A 1 208 ? -6.343 -4.384 2.420 1.00 24.69 208 LYS A N 1
ATOM 1528 C CA . LYS A 1 208 ? -6.721 -5.665 1.890 1.00 26.40 208 LYS A CA 1
ATOM 1529 C C . LYS A 1 208 ? -8.190 -5.774 1.346 1.00 27.19 208 LYS A C 1
ATOM 1530 O O . LYS A 1 208 ? -9.179 -5.447 2.014 1.00 25.69 208 LYS A O 1
ATOM 1536 N N . GLN A 1 209 ? -8.228 -6.163 0.068 1.00 27.84 209 GLN A N 1
ATOM 1537 C CA . GLN A 1 209 ? -9.427 -6.488 -0.693 1.00 28.12 209 GLN A CA 1
ATOM 1538 C C . GLN A 1 209 ? -9.055 -7.580 -1.691 1.00 26.03 209 GLN A C 1
ATOM 1539 O O . GLN A 1 209 ? -7.847 -7.857 -1.945 1.00 21.74 209 GLN A O 1
ATOM 1545 N N . PRO A 1 210 ? -10.071 -8.241 -2.255 1.00 26.92 210 PRO A N 1
ATOM 1546 C CA . PRO A 1 210 ? -9.736 -9.245 -3.279 1.00 26.85 210 PRO A CA 1
ATOM 1547 C C . PRO A 1 210 ? -8.726 -8.739 -4.309 1.00 23.46 210 PRO A C 1
ATOM 1548 O O . PRO A 1 210 ? -8.779 -7.580 -4.725 1.00 21.33 210 PRO A O 1
ATOM 1552 N N . LEU A 1 211 ? -7.810 -9.618 -4.693 1.00 21.93 211 LEU A N 1
ATOM 1553 C CA . LEU A 1 211 ? -6.672 -9.223 -5.502 1.00 24.15 211 LEU A CA 1
ATOM 1554 C C . LEU A 1 211 ? -7.107 -8.560 -6.811 1.00 23.36 211 LEU A C 1
ATOM 1555 O O . LEU A 1 211 ? -6.517 -7.566 -7.201 1.00 22.14 211 LEU A O 1
ATOM 1560 N N . GLU A 1 212 ? -8.150 -9.101 -7.450 1.00 22.95 212 GLU A N 1
ATOM 1561 C CA . GLU A 1 212 ? -8.732 -8.530 -8.665 1.00 23.07 212 GLU A CA 1
ATOM 1562 C C . GLU A 1 212 ? -9.013 -7.019 -8.498 1.00 24.93 212 GLU A C 1
ATOM 1563 O O . GLU A 1 212 ? -8.701 -6.226 -9.368 1.00 24.81 212 GLU A O 1
ATOM 1565 N N . GLN A 1 213 ? -9.559 -6.636 -7.351 1.00 27.80 213 GLN A N 1
ATOM 1566 C CA . GLN A 1 213 ? -9.878 -5.247 -7.053 1.00 28.62 213 GLN A CA 1
ATOM 1567 C C . GLN A 1 213 ? -8.648 -4.436 -6.699 1.00 23.77 213 GLN A C 1
ATOM 1568 O O . GLN A 1 213 ? -8.524 -3.288 -7.111 1.00 21.57 213 GLN A O 1
ATOM 1573 N N . MET A 1 214 ? -7.753 -5.035 -5.941 1.00 24.79 214 MET A N 1
ATOM 1574 C CA . MET A 1 214 ? -6.447 -4.436 -5.660 1.00 23.40 214 MET A CA 1
ATOM 1575 C C . MET A 1 214 ? -5.691 -4.014 -6.882 1.00 21.51 214 MET A C 1
ATOM 1576 O O . MET A 1 214 ? -5.029 -2.994 -6.851 1.00 21.23 214 MET A O 1
ATOM 1581 N N . LEU A 1 215 ? -5.826 -4.768 -7.966 1.00 20.13 215 LEU A N 1
ATOM 1582 C CA . LEU A 1 215 ? -5.091 -4.537 -9.156 1.00 21.34 215 LEU A CA 1
ATOM 1583 C C . LEU A 1 215 ? -5.609 -3.369 -10.008 1.00 20.65 215 LEU A C 1
ATOM 1584 O O . LEU A 1 215 ? -4.918 -2.952 -10.928 1.00 19.85 215 LEU A O 1
ATOM 1589 N N . ALA A 1 216 ? -6.815 -2.861 -9.699 1.00 20.80 216 ALA A N 1
ATOM 1590 C CA . ALA A 1 216 ? -7.443 -1.839 -10.551 1.00 21.93 216 ALA A CA 1
ATOM 1591 C C . ALA A 1 216 ? -6.553 -0.643 -10.812 1.00 22.58 216 ALA A C 1
ATOM 1592 O O . ALA A 1 216 ? -5.995 -0.053 -9.873 1.00 22.47 216 ALA A O 1
ATOM 1594 N N . GLY A 1 217 ? -6.346 -0.369 -12.102 1.00 19.85 217 GLY A N 1
ATOM 1595 C CA . GLY A 1 217 ? -5.565 0.754 -12.535 1.00 21.91 217 GLY A CA 1
ATOM 1596 C C . GLY A 1 217 ? -4.064 0.501 -12.599 1.00 22.21 217 GLY A C 1
ATOM 1597 O O . GLY A 1 217 ? -3.302 1.337 -13.097 1.00 22.63 217 GLY A O 1
ATOM 1598 N N . CYS A 1 218 ? -3.608 -0.619 -12.072 1.00 22.21 218 CYS A N 1
ATOM 1599 C CA . CYS A 1 218 ? -2.185 -0.869 -12.035 1.00 22.40 218 CYS A CA 1
ATOM 1600 C C . CYS A 1 218 ? -1.775 -1.477 -13.323 1.00 20.28 218 CYS A C 1
ATOM 1601 O O . CYS A 1 218 ? -2.622 -2.048 -14.015 1.00 19.91 218 CYS A O 1
ATOM 1604 N N . THR A 1 219 ? -0.498 -1.406 -13.616 1.00 16.16 219 THR A N 1
ATOM 1605 C CA . THR A 1 219 ? 0.129 -2.030 -14.834 1.00 18.37 219 THR A CA 1
ATOM 1606 C C . THR A 1 219 ? 1.051 -3.179 -14.527 1.00 16.77 219 THR A C 1
ATOM 1607 O O . THR A 1 219 ? 1.320 -3.999 -15.370 1.00 17.67 219 THR A O 1
ATOM 1611 N N . HIS A 1 220 ? 1.537 -3.269 -13.287 1.00 16.93 220 HIS A N 1
ATOM 1612 C CA . HIS A 1 220 ? 2.589 -4.213 -12.979 1.00 16.99 220 HIS A CA 1
ATOM 1613 C C . HIS A 1 220 ? 2.237 -4.817 -11.640 1.00 16.47 220 HIS A C 1
ATOM 1614 O O . HIS A 1 220 ? 1.643 -4.159 -10.769 1.00 16.45 220 HIS A O 1
ATOM 1621 N N . ALA A 1 221 ? 2.604 -6.064 -11.463 1.00 16.70 221 ALA A N 1
ATOM 1622 C CA . ALA A 1 221 ? 2.434 -6.720 -10.145 1.00 14.37 221 ALA A CA 1
ATOM 1623 C C . ALA A 1 221 ? 3.494 -7.811 -9.973 1.00 16.00 221 ALA A C 1
ATOM 1624 O O . ALA A 1 221 ? 3.982 -8.415 -10.951 1.00 16.58 221 ALA A O 1
ATOM 1626 N N . SER A 1 222 ? 3.778 -8.110 -8.714 1.00 15.64 222 SER A N 1
ATOM 1627 C CA . SER A 1 222 ? 4.562 -9.284 -8.372 1.00 16.92 222 SER A CA 1
ATOM 1628 C C . SER A 1 222 ? 3.673 -10.356 -7.694 1.00 18.12 222 SER A C 1
ATOM 1629 O O . SER A 1 222 ? 3.031 -10.056 -6.689 1.00 16.53 222 SER A O 1
ATOM 1632 N N . LEU A 1 223 ? 3.716 -11.593 -8.199 1.00 16.51 223 LEU A N 1
ATOM 1633 C CA . LEU A 1 223 ? 2.867 -12.653 -7.679 1.00 18.09 223 LEU A CA 1
ATOM 1634 C C . LEU A 1 223 ? 3.662 -13.891 -7.368 1.00 17.24 223 LEU A C 1
ATOM 1635 O O . LEU A 1 223 ? 4.630 -14.239 -8.025 1.00 18.26 223 LEU A O 1
ATOM 1640 N N . VAL A 1 224 ? 3.297 -14.542 -6.284 1.00 17.57 224 VAL A N 1
ATOM 1641 C CA . VAL A 1 224 ? 3.549 -15.946 -6.161 1.00 17.51 224 VAL A CA 1
ATOM 1642 C C . VAL A 1 224 ? 2.576 -16.773 -6.991 1.00 17.42 224 VAL A C 1
ATOM 1643 O O . VAL A 1 224 ? 1.445 -16.344 -7.284 1.00 17.18 224 VAL A O 1
ATOM 1647 N N . PRO A 1 225 ? 3.004 -17.977 -7.400 1.00 17.90 225 PRO A N 1
ATOM 1648 C CA . PRO A 1 225 ? 2.152 -18.753 -8.314 1.00 19.64 225 PRO A CA 1
ATOM 1649 C C . PRO A 1 225 ? 0.681 -18.965 -7.880 1.00 20.88 225 PRO A C 1
ATOM 1650 O O . PRO A 1 225 ? -0.208 -18.861 -8.682 1.00 18.62 225 PRO A O 1
ATOM 1654 N N . THR A 1 226 ? 0.435 -19.215 -6.592 1.00 20.38 226 THR A N 1
ATOM 1655 C CA . THR A 1 226 ? -0.941 -19.349 -6.096 1.00 20.15 226 THR A CA 1
ATOM 1656 C C . THR A 1 226 ? -1.822 -18.105 -6.180 1.00 21.16 226 THR A C 1
ATOM 1657 O O . THR A 1 226 ? -3.067 -18.213 -6.315 1.00 22.61 226 THR A O 1
ATOM 1661 N N . GLN A 1 227 ? -1.221 -16.919 -6.118 1.00 20.53 227 GLN A N 1
ATOM 1662 C CA . GLN A 1 227 ? -1.937 -15.692 -6.370 1.00 18.41 227 GLN A CA 1
ATOM 1663 C C . GLN A 1 227 ? -2.423 -15.671 -7.824 1.00 18.19 227 GLN A C 1
ATOM 1664 O O . GLN A 1 227 ? -3.569 -15.249 -8.103 1.00 18.15 227 GLN A O 1
ATOM 1670 N N . LEU A 1 228 ? -1.538 -16.052 -8.725 1.00 18.36 228 LEU A N 1
ATOM 1671 C CA . LEU A 1 228 ? -1.897 -16.074 -10.145 1.00 19.25 228 LEU A CA 1
ATOM 1672 C C . LEU A 1 228 ? -2.974 -17.139 -10.393 1.00 19.33 228 LEU A C 1
ATOM 1673 O O . LEU A 1 228 ? -3.971 -16.862 -11.111 1.00 21.89 228 LEU A O 1
ATOM 1678 N N . TRP A 1 229 ? -2.828 -18.332 -9.833 1.00 18.79 229 TRP A N 1
ATOM 1679 C CA . TRP A 1 229 ? -3.861 -19.330 -9.967 1.00 20.48 229 TRP A CA 1
ATOM 1680 C C . TRP A 1 229 ? -5.221 -18.779 -9.477 1.00 22.30 229 TRP A C 1
ATOM 1681 O O . TRP A 1 229 ? -6.252 -19.011 -10.090 1.00 22.02 229 TRP A O 1
ATOM 1692 N N . ARG A 1 230 ? -5.191 -18.095 -8.337 1.00 21.30 230 ARG A N 1
ATOM 1693 C CA . ARG A 1 230 ? -6.396 -17.527 -7.746 1.00 23.64 230 ARG A CA 1
ATOM 1694 C C . ARG A 1 230 ? -7.123 -16.652 -8.753 1.00 23.03 230 ARG A C 1
ATOM 1695 O O . ARG A 1 230 ? -8.347 -16.705 -8.872 1.00 19.23 230 ARG A O 1
ATOM 1703 N N . LEU A 1 231 ? -6.358 -15.844 -9.477 1.00 21.48 231 LEU A N 1
ATOM 1704 C CA . LEU A 1 231 ? -6.940 -14.933 -10.507 1.00 24.09 231 LEU A CA 1
ATOM 1705 C C . LEU A 1 231 ? -7.598 -15.685 -11.652 1.00 23.30 231 LEU A C 1
ATOM 1706 O O . LEU A 1 231 ? -8.674 -15.309 -12.060 1.00 24.98 231 LEU A O 1
ATOM 1711 N N . LEU A 1 232 ? -6.927 -16.736 -12.121 1.00 24.08 232 LEU A N 1
ATOM 1712 C CA . LEU A 1 232 ? -7.388 -17.587 -13.227 1.00 23.79 232 LEU A CA 1
ATOM 1713 C C . LEU A 1 232 ? -8.646 -18.402 -12.861 1.00 24.23 232 LEU A C 1
ATOM 1714 O O . LEU A 1 232 ? -9.635 -18.343 -13.589 1.00 23.20 232 LEU A O 1
ATOM 1719 N N . VAL A 1 233 ? -8.686 -19.034 -11.691 1.00 24.80 233 VAL A N 1
ATOM 1720 C CA . VAL A 1 233 ? -9.865 -19.775 -11.278 1.00 25.35 233 VAL A CA 1
ATOM 1721 C C . VAL A 1 233 ? -11.092 -18.899 -11.059 1.00 25.69 233 VAL A C 1
ATOM 1722 O O . VAL A 1 233 ? -12.198 -19.385 -11.204 1.00 26.45 233 VAL A O 1
ATOM 1726 N N . ASN A 1 234 ? -10.898 -17.659 -10.603 1.00 23.25 234 ASN A N 1
ATOM 1727 C CA . ASN A 1 234 ? -11.983 -16.725 -10.412 1.00 25.65 234 ASN A CA 1
ATOM 1728 C C . ASN A 1 234 ? -12.401 -16.080 -11.745 1.00 26.67 234 ASN A C 1
ATOM 1729 O O . ASN A 1 234 ? -13.323 -15.298 -11.767 1.00 25.31 234 ASN A O 1
ATOM 1734 N N . ARG A 1 235 ? -11.682 -16.376 -12.821 1.00 25.90 235 ARG A N 1
ATOM 1735 C CA . ARG A 1 235 ? -11.812 -15.716 -14.147 1.00 27.43 235 ARG A CA 1
ATOM 1736 C C . ARG A 1 235 ? -11.814 -14.232 -14.006 1.00 27.63 235 ARG A C 1
ATOM 1737 O O . ARG A 1 235 ? -12.647 -13.551 -14.529 1.00 28.81 235 ARG A O 1
ATOM 1745 N N . SER A 1 236 ? -10.890 -13.726 -13.210 1.00 27.93 236 SER A N 1
ATOM 1746 C CA . SER A 1 236 ? -10.831 -12.324 -12.888 1.00 30.29 236 SER A CA 1
ATOM 1747 C C . SER A 1 236 ? -10.422 -11.576 -14.139 1.00 30.24 236 SER A C 1
ATOM 1748 O O . SER A 1 236 ? -9.756 -12.121 -14.967 1.00 28.35 236 SER A O 1
ATOM 1751 N N . SER A 1 237 ? -10.862 -10.345 -14.290 1.00 28.75 237 SER A N 1
ATOM 1752 C CA . SER A 1 237 ? -10.421 -9.555 -15.415 1.00 30.07 237 SER A CA 1
ATOM 1753 C C . SER A 1 237 ? -9.086 -8.938 -15.009 1.00 26.17 237 SER A C 1
ATOM 1754 O O . SER A 1 237 ? -8.965 -8.269 -13.962 1.00 28.83 237 SER A O 1
ATOM 1757 N N . VAL A 1 238 ? -8.045 -9.241 -15.732 1.00 26.08 238 VAL A N 1
ATOM 1758 C CA . VAL A 1 238 ? -6.800 -8.592 -15.324 1.00 25.21 238 VAL A CA 1
ATOM 1759 C C . VAL A 1 238 ? -6.200 -7.927 -16.543 1.00 23.54 238 VAL A C 1
ATOM 1760 O O . VAL A 1 238 ? -6.172 -8.522 -17.627 1.00 21.14 238 VAL A O 1
ATOM 1764 N N . SER A 1 239 ? -5.691 -6.725 -16.315 1.00 19.67 239 SER A N 1
ATOM 1765 C CA . SER A 1 239 ? -5.270 -5.825 -17.374 1.00 22.92 239 SER A CA 1
ATOM 1766 C C . SER A 1 239 ? -3.919 -5.205 -16.935 1.00 21.83 239 SER A C 1
ATOM 1767 O O . SER A 1 239 ? -3.845 -4.153 -16.311 1.00 26.01 239 SER A O 1
ATOM 1770 N N . LEU A 1 240 ? -2.874 -5.946 -17.246 1.00 20.08 240 LEU A N 1
ATOM 1771 C CA . LEU A 1 240 ? -1.520 -5.657 -16.741 1.00 19.06 240 LEU A CA 1
ATOM 1772 C C . LEU A 1 240 ? -0.572 -5.647 -17.872 1.00 19.00 240 LEU A C 1
ATOM 1773 O O . LEU A 1 240 ? -0.800 -6.371 -18.853 1.00 21.67 240 LEU A O 1
ATOM 1778 N N . LYS A 1 241 ? 0.471 -4.819 -17.771 1.00 20.15 241 LYS A N 1
ATOM 1779 C CA . LYS A 1 241 ? 1.639 -4.927 -18.638 1.00 20.20 241 LYS A CA 1
ATOM 1780 C C . LYS A 1 241 ? 2.572 -6.088 -18.322 1.00 20.10 241 LYS A C 1
ATOM 1781 O O . LYS A 1 241 ? 3.138 -6.743 -19.248 1.00 19.09 241 LYS A O 1
ATOM 1787 N N . ALA A 1 242 ? 2.708 -6.437 -17.038 1.00 18.40 242 ALA A N 1
ATOM 1788 C CA . ALA A 1 242 ? 3.717 -7.428 -16.665 1.00 17.96 242 ALA A CA 1
ATOM 1789 C C . ALA A 1 242 ? 3.462 -7.932 -15.260 1.00 19.03 242 ALA A C 1
ATOM 1790 O O . ALA A 1 242 ? 3.095 -7.155 -14.403 1.00 17.10 242 ALA A O 1
ATOM 1792 N N . VAL A 1 243 ? 3.625 -9.223 -15.089 1.00 19.05 243 VAL A N 1
ATOM 1793 C CA . VAL A 1 243 ? 3.581 -9.818 -13.779 1.00 18.20 243 VAL A CA 1
ATOM 1794 C C . VAL A 1 243 ? 4.931 -10.428 -13.629 1.00 18.08 243 VAL A C 1
ATOM 1795 O O . VAL A 1 243 ? 5.357 -11.166 -14.520 1.00 18.55 243 VAL A O 1
ATOM 1799 N N . LEU A 1 244 ? 5.555 -10.254 -12.464 1.00 17.60 244 LEU A N 1
ATOM 1800 C CA . LEU A 1 244 ? 6.831 -10.955 -12.161 1.00 16.83 244 LEU A CA 1
ATOM 1801 C C . LEU A 1 244 ? 6.495 -12.038 -11.127 1.00 16.81 244 LEU A C 1
ATOM 1802 O O . LEU A 1 244 ? 5.954 -11.705 -10.050 1.00 17.23 244 LEU A O 1
ATOM 1807 N N . LEU A 1 245 ? 6.808 -13.275 -11.478 1.00 18.97 245 LEU A N 1
ATOM 1808 C CA . LEU A 1 245 ? 6.586 -14.416 -10.592 1.00 19.78 245 LEU A CA 1
ATOM 1809 C C . LEU A 1 245 ? 7.864 -14.837 -9.934 1.00 18.64 245 LEU A C 1
ATOM 1810 O O . LEU A 1 245 ? 8.936 -14.718 -10.481 1.00 17.45 245 LEU A O 1
ATOM 1815 N N . GLY A 1 246 ? 7.739 -15.376 -8.719 1.00 17.43 246 GLY A N 1
ATOM 1816 C CA . GLY A 1 246 ? 8.855 -15.987 -8.080 1.00 18.27 246 GLY A CA 1
ATOM 1817 C C . GLY A 1 246 ? 8.478 -16.728 -6.820 1.00 19.37 246 GLY A C 1
ATOM 1818 O O . GLY A 1 246 ? 7.260 -16.948 -6.510 1.00 16.67 246 GLY A O 1
ATOM 1819 N N . GLY A 1 247 ? 9.545 -17.044 -6.071 1.00 21.65 247 GLY A N 1
ATOM 1820 C CA . GLY A 1 247 ? 9.417 -17.651 -4.751 1.00 25.59 247 GLY A CA 1
ATOM 1821 C C . GLY A 1 247 ? 9.584 -19.159 -4.753 1.00 32.42 247 GLY A C 1
ATOM 1822 O O . GLY A 1 247 ? 9.708 -19.748 -3.676 1.00 38.91 247 GLY A O 1
ATOM 1823 N N . ALA A 1 248 ? 9.626 -19.754 -5.945 1.00 27.87 248 ALA A N 1
ATOM 1824 C CA . ALA A 1 248 ? 9.576 -21.194 -6.185 1.00 32.20 248 ALA A CA 1
ATOM 1825 C C . ALA A 1 248 ? 9.692 -21.372 -7.719 1.00 30.05 248 ALA A C 1
ATOM 1826 O O . ALA A 1 248 ? 9.592 -20.403 -8.429 1.00 29.07 248 ALA A O 1
ATOM 1828 N N . ALA A 1 249 ? 9.889 -22.587 -8.210 1.00 28.76 249 ALA A N 1
ATOM 1829 C CA . ALA A 1 249 ? 9.773 -22.908 -9.650 1.00 30.25 249 ALA A CA 1
ATOM 1830 C C . ALA A 1 249 ? 8.393 -22.519 -10.157 1.00 28.48 249 ALA A C 1
ATOM 1831 O O . ALA A 1 249 ? 7.411 -22.582 -9.432 1.00 25.88 249 ALA A O 1
ATOM 1833 N N . ILE A 1 250 ? 8.328 -22.083 -11.389 1.00 24.36 250 ILE A N 1
ATOM 1834 C CA . ILE A 1 250 ? 7.096 -21.585 -11.911 1.00 29.88 250 ILE A CA 1
ATOM 1835 C C . ILE A 1 250 ? 6.671 -22.544 -13.007 1.00 27.88 250 ILE A C 1
ATOM 1836 O O . ILE A 1 250 ? 7.293 -22.557 -14.042 1.00 28.94 250 ILE A O 1
ATOM 1841 N N . PRO A 1 251 ? 5.611 -23.320 -12.784 1.00 31.10 251 PRO A N 1
ATOM 1842 C CA . PRO A 1 251 ? 5.194 -24.307 -13.793 1.00 32.27 251 PRO A CA 1
ATOM 1843 C C . PRO A 1 251 ? 4.822 -23.679 -15.134 1.00 30.39 251 PRO A C 1
ATOM 1844 O O . PRO A 1 251 ? 4.183 -22.626 -15.190 1.00 29.10 251 PRO A O 1
ATOM 1848 N N . VAL A 1 252 ? 5.184 -24.355 -16.199 1.00 32.07 252 VAL A N 1
ATOM 1849 C CA . VAL A 1 252 ? 4.931 -23.865 -17.550 1.00 29.19 252 VAL A CA 1
ATOM 1850 C C . VAL A 1 252 ? 3.407 -23.682 -17.774 1.00 29.45 252 VAL A C 1
ATOM 1851 O O . VAL A 1 252 ? 2.987 -22.698 -18.374 1.00 30.55 252 VAL A O 1
ATOM 1854 N N . GLU A 1 253 ? 2.614 -24.601 -17.252 1.00 31.22 253 GLU A N 1
ATOM 1855 C CA . GLU A 1 253 ? 1.152 -24.571 -17.397 1.00 34.90 253 GLU A CA 1
ATOM 1856 C C . GLU A 1 253 ? 0.567 -23.240 -16.842 1.00 29.69 253 GLU A C 1
ATOM 1857 O O . GLU A 1 253 ? -0.333 -22.649 -17.442 1.00 26.86 253 GLU A O 1
ATOM 1861 N N . LEU A 1 254 ? 1.082 -22.787 -15.702 1.00 28.19 254 LEU A N 1
ATOM 1862 C CA . LEU A 1 254 ? 0.670 -21.488 -15.142 1.00 23.99 254 LEU A CA 1
ATOM 1863 C C . LEU A 1 254 ? 0.899 -20.350 -16.136 1.00 22.84 254 LEU A C 1
ATOM 1864 O O . LEU A 1 254 ? 0.000 -19.579 -16.398 1.00 21.94 254 LEU A O 1
ATOM 1869 N N . THR A 1 255 ? 2.096 -20.227 -16.656 1.00 21.18 255 THR A N 1
ATOM 1870 C CA . THR A 1 255 ? 2.378 -19.138 -17.543 1.00 22.85 255 THR A CA 1
ATOM 1871 C C . THR A 1 255 ? 1.681 -19.242 -18.893 1.00 23.21 255 THR A C 1
ATOM 1872 O O . THR A 1 255 ? 1.349 -18.183 -19.468 1.00 24.07 255 THR A O 1
ATOM 18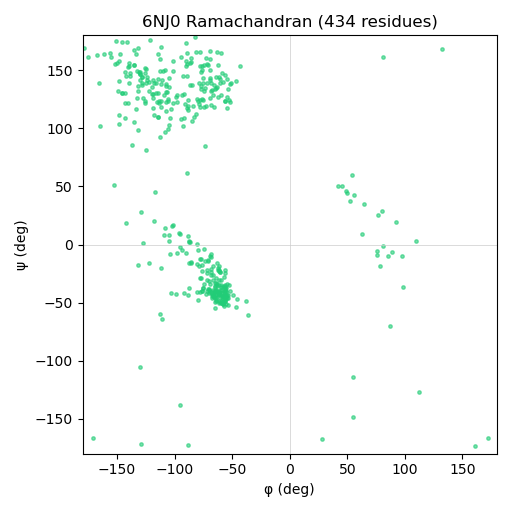76 N N . GLU A 1 256 ? 1.456 -20.460 -19.372 1.00 26.77 256 GLU A N 1
ATOM 1877 C CA . GLU A 1 256 ? 0.658 -20.664 -20.619 1.00 29.78 256 GLU A CA 1
ATOM 1878 C C . GLU A 1 256 ? -0.790 -20.257 -20.352 1.00 27.74 256 GLU A C 1
ATOM 1879 O O . GLU A 1 256 ? -1.394 -19.578 -21.152 1.00 27.97 256 GLU A O 1
ATOM 1884 N N . GLN A 1 257 ? -1.359 -20.655 -19.218 1.00 25.88 257 GLN A N 1
ATOM 1885 C CA . GLN A 1 257 ? -2.735 -20.263 -18.881 1.00 27.45 257 GLN A CA 1
ATOM 1886 C C . GLN A 1 257 ? -2.840 -18.751 -18.767 1.00 27.04 257 GLN A C 1
ATOM 1887 O O . GLN A 1 257 ? -3.741 -18.125 -19.337 1.00 26.19 257 GLN A O 1
ATOM 1893 N N . ALA A 1 258 ? -1.833 -18.147 -18.153 1.00 27.89 258 ALA A N 1
ATOM 1894 C CA . ALA A 1 258 ? -1.783 -16.694 -18.016 1.00 24.44 258 ALA A CA 1
ATOM 1895 C C . ALA A 1 258 ? -1.676 -15.988 -19.386 1.00 22.87 258 ALA A C 1
ATOM 1896 O O . ALA A 1 258 ? -2.377 -15.003 -19.613 1.00 25.04 258 ALA A O 1
ATOM 1898 N N . ARG A 1 259 ? -0.794 -16.477 -20.237 1.00 24.00 259 ARG A N 1
ATOM 1899 C CA . ARG A 1 259 ? -0.585 -15.885 -21.596 1.00 26.42 259 ARG A CA 1
ATOM 1900 C C . ARG A 1 259 ? -1.918 -15.836 -22.382 1.00 23.04 259 ARG A C 1
ATOM 1901 O O . ARG A 1 259 ? -2.228 -14.877 -23.064 1.00 25.04 259 ARG A O 1
ATOM 1909 N N . GLU A 1 260 ? -2.720 -16.849 -22.211 1.00 23.94 260 GLU A N 1
ATOM 1910 C CA . GLU A 1 260 ? -4.021 -16.963 -22.868 1.00 25.87 260 GLU A CA 1
ATOM 1911 C C . GLU A 1 260 ? -5.055 -15.939 -22.358 1.00 24.26 260 GLU A C 1
ATOM 1912 O O . GLU A 1 260 ? -6.041 -15.680 -22.991 1.00 23.41 260 GLU A O 1
ATOM 1918 N N . GLN A 1 261 ? -4.831 -15.406 -21.174 1.00 22.02 261 GLN A N 1
ATOM 1919 C CA . GLN A 1 261 ? -5.613 -14.351 -20.646 1.00 24.75 261 GLN A CA 1
ATOM 1920 C C . GLN A 1 261 ? -5.008 -12.964 -20.897 1.00 23.01 261 GLN A C 1
ATOM 1921 O O . GLN A 1 261 ? -5.552 -11.997 -20.400 1.00 24.53 261 GLN A O 1
ATOM 1927 N N . GLY A 1 262 ? -3.973 -12.882 -21.705 1.00 24.92 262 GLY A N 1
ATOM 1928 C CA . GLY A 1 262 ? -3.293 -11.612 -22.035 1.00 24.91 262 GLY A CA 1
ATOM 1929 C C . GLY A 1 262 ? -2.377 -11.084 -20.935 1.00 26.42 262 GLY A C 1
ATOM 1930 O O . GLY A 1 262 ? -2.104 -9.877 -20.869 1.00 22.31 262 GLY A O 1
ATOM 1931 N N . ILE A 1 263 ? -1.881 -11.995 -20.088 1.00 24.20 263 ILE A N 1
ATOM 1932 C CA . ILE A 1 263 ? -1.009 -11.651 -18.949 1.00 22.89 263 ILE A CA 1
ATOM 1933 C C . ILE A 1 263 ? 0.434 -12.023 -19.281 1.00 23.41 263 ILE A C 1
ATOM 1934 O O . ILE A 1 263 ? 0.760 -13.169 -19.383 1.00 23.03 263 ILE A O 1
ATOM 1939 N N . ARG A 1 264 ? 1.257 -11.001 -19.497 1.00 22.78 264 ARG A N 1
ATOM 1940 C CA . ARG A 1 264 ? 2.666 -11.191 -19.804 1.00 22.03 264 ARG A CA 1
ATOM 1941 C C . ARG A 1 264 ? 3.361 -11.504 -18.494 1.00 21.49 264 ARG A C 1
ATOM 1942 O O . ARG A 1 264 ? 3.356 -10.690 -17.570 1.00 20.10 264 ARG A O 1
ATOM 1950 N N . CYS A 1 265 ? 3.961 -12.684 -18.410 1.00 18.79 265 CYS A N 1
ATOM 1951 C CA . CYS A 1 265 ? 4.618 -13.095 -17.171 1.00 19.43 265 CYS A CA 1
ATOM 1952 C C . CYS A 1 265 ? 6.137 -13.139 -17.339 1.00 18.15 265 CYS A C 1
ATOM 1953 O O . CYS A 1 265 ? 6.658 -13.617 -18.366 1.00 18.69 265 CYS A O 1
ATOM 1956 N N . PHE A 1 266 ? 6.802 -12.716 -16.290 1.00 17.23 266 PHE A N 1
ATOM 1957 C CA . PHE A 1 266 ? 8.230 -12.909 -16.113 1.00 19.21 266 PHE A CA 1
ATOM 1958 C C . PHE A 1 266 ? 8.416 -13.812 -14.942 1.00 19.16 266 PHE A C 1
ATOM 1959 O O . PHE A 1 266 ? 7.611 -13.810 -14.055 1.00 22.48 266 PHE A O 1
ATOM 1967 N N . CYS A 1 267 ? 9.404 -14.688 -15.033 1.00 20.28 267 CYS A N 1
ATOM 1968 C CA . CYS A 1 267 ? 9.724 -15.684 -14.040 1.00 19.22 267 CYS A CA 1
ATOM 1969 C C . CYS A 1 267 ? 11.066 -15.359 -13.461 1.00 18.95 267 CYS A C 1
ATOM 1970 O O . CYS A 1 267 ? 12.009 -15.131 -14.170 1.00 18.54 267 CYS A O 1
ATOM 1973 N N . GLY A 1 268 ? 11.180 -15.336 -12.154 1.00 20.25 268 GLY A N 1
ATOM 1974 C CA . GLY A 1 268 ? 12.450 -15.004 -11.509 1.00 20.70 268 GLY A CA 1
ATOM 1975 C C . GLY A 1 268 ? 12.926 -16.031 -10.519 1.00 20.27 268 GLY A C 1
ATOM 1976 O O . GLY A 1 268 ? 12.158 -16.802 -10.024 1.00 19.48 268 GLY A O 1
ATOM 1977 N N . TYR A 1 269 ? 14.233 -16.097 -10.371 1.00 20.23 269 TYR A N 1
ATOM 1978 C CA . TYR A 1 269 ? 14.943 -16.835 -9.317 1.00 18.41 269 TYR A CA 1
ATOM 1979 C C . TYR A 1 269 ? 15.550 -15.768 -8.471 1.00 18.01 269 TYR A C 1
ATOM 1980 O O . TYR A 1 269 ? 16.333 -14.957 -8.928 1.00 15.12 269 TYR A O 1
ATOM 1989 N N . GLY A 1 270 ? 15.147 -15.726 -7.207 1.00 20.54 270 GLY A N 1
ATOM 1990 C CA . GLY A 1 270 ? 15.653 -14.689 -6.317 1.00 18.67 270 GLY A CA 1
ATOM 1991 C C . GLY A 1 270 ? 15.899 -15.281 -4.950 1.00 20.69 270 GLY A C 1
ATOM 1992 O O . GLY A 1 270 ? 15.656 -16.455 -4.711 1.00 19.42 270 GLY A O 1
ATOM 1993 N N . LEU A 1 271 ? 16.462 -14.471 -4.082 1.00 17.01 271 LEU A N 1
ATOM 1994 C CA . LEU A 1 271 ? 16.756 -14.926 -2.750 1.00 16.28 271 LEU A CA 1
ATOM 1995 C C . LEU A 1 271 ? 16.633 -13.754 -1.773 1.00 13.77 271 LEU A C 1
ATOM 1996 O O . LEU A 1 271 ? 16.853 -12.632 -2.111 1.00 14.20 271 LEU A O 1
ATOM 2001 N N . THR A 1 272 ? 16.431 -14.046 -0.504 1.00 13.48 272 THR A N 1
ATOM 2002 C CA . THR A 1 272 ? 16.377 -12.999 0.487 1.00 13.92 272 THR A CA 1
ATOM 2003 C C . THR A 1 272 ? 17.702 -12.240 0.540 1.00 13.80 272 THR A C 1
ATOM 2004 O O . THR A 1 272 ? 17.753 -11.021 0.714 1.00 13.53 272 THR A O 1
ATOM 2008 N N . GLU A 1 273 ? 18.782 -13.005 0.506 1.00 13.93 273 GLU A N 1
ATOM 2009 C CA . GLU A 1 273 ? 20.101 -12.446 0.570 1.00 16.76 273 GLU A CA 1
ATOM 2010 C C . GLU A 1 273 ? 20.434 -11.502 -0.594 1.00 17.13 273 GLU A C 1
ATOM 2011 O O . GLU A 1 273 ? 21.393 -10.743 -0.475 1.00 17.80 273 GLU A O 1
ATOM 2017 N N . PHE A 1 274 ? 19.728 -11.631 -1.726 1.00 17.37 274 PHE A N 1
ATOM 2018 C CA . PHE A 1 274 ? 19.876 -10.695 -2.861 1.00 17.49 274 PHE A CA 1
ATOM 2019 C C . PHE A 1 274 ? 18.784 -9.615 -3.007 1.00 18.35 274 PHE A C 1
ATOM 2020 O O . PHE A 1 274 ? 18.738 -8.968 -4.017 1.00 19.36 274 PHE A O 1
ATOM 2028 N N . ALA A 1 275 ? 18.012 -9.381 -1.955 1.00 20.17 275 ALA A N 1
ATOM 2029 C CA . ALA A 1 275 ? 16.979 -8.323 -1.929 1.00 19.39 275 ALA A CA 1
ATOM 2030 C C . ALA A 1 275 ? 16.054 -8.472 -3.139 1.00 18.73 275 ALA A C 1
ATOM 2031 O O . ALA A 1 275 ? 15.522 -7.454 -3.645 1.00 17.57 275 ALA A O 1
ATOM 2033 N N . SER A 1 276 ? 15.783 -9.745 -3.469 1.00 17.03 276 SER A N 1
ATOM 2034 C CA . SER A 1 276 ? 14.841 -10.182 -4.542 1.00 16.82 276 SER A CA 1
ATOM 2035 C C . SER A 1 276 ? 15.564 -10.854 -5.723 1.00 17.86 276 SER A C 1
ATOM 2036 O O . SER A 1 276 ? 16.381 -11.730 -5.511 1.00 17.36 276 SER A O 1
ATOM 2039 N N . THR A 1 277 ? 15.334 -10.397 -6.962 1.00 17.01 277 THR A N 1
ATOM 2040 C CA . THR A 1 277 ? 15.619 -11.205 -8.153 1.00 16.57 277 THR A CA 1
ATOM 2041 C C . THR A 1 277 ? 17.059 -11.302 -8.575 1.00 17.90 277 THR A C 1
ATOM 2042 O O . THR A 1 277 ? 17.792 -10.306 -8.617 1.00 19.72 277 THR A O 1
ATOM 2046 N N . VAL A 1 278 ? 17.472 -12.508 -8.924 1.00 18.85 278 VAL A N 1
ATOM 2047 C CA . VAL A 1 278 ? 18.884 -12.730 -9.329 1.00 18.70 278 VAL A CA 1
ATOM 2048 C C . VAL A 1 278 ? 18.873 -13.041 -10.823 1.00 17.21 278 VAL A C 1
ATOM 2049 O O . VAL A 1 278 ? 19.446 -12.298 -11.621 1.00 18.72 278 VAL A O 1
ATOM 2053 N N . CYS A 1 279 ? 18.256 -14.137 -11.196 1.00 17.91 279 CYS A N 1
ATOM 2054 C CA . CYS A 1 279 ? 18.092 -14.496 -12.631 1.00 18.76 279 CYS A CA 1
ATOM 2055 C C . CYS A 1 279 ? 16.635 -14.312 -13.032 1.00 21.02 279 CYS A C 1
ATOM 2056 O O . CYS A 1 279 ? 15.788 -14.468 -12.179 1.00 19.07 279 CYS A O 1
ATOM 2059 N N . ALA A 1 280 ? 16.309 -13.982 -14.302 1.00 18.17 280 ALA A N 1
ATOM 2060 C CA . ALA A 1 280 ? 14.909 -13.874 -14.639 1.00 17.77 280 ALA A CA 1
ATOM 2061 C C . ALA A 1 280 ? 14.819 -13.957 -16.153 1.00 19.91 280 ALA A C 1
ATOM 2062 O O . ALA A 1 280 ? 15.806 -13.707 -16.837 1.00 18.39 280 ALA A O 1
ATOM 2064 N N . LYS A 1 281 ? 13.632 -14.213 -16.621 1.00 21.61 281 LYS A N 1
ATOM 2065 C CA . LYS A 1 281 ? 13.299 -14.255 -18.055 1.00 21.87 281 LYS A CA 1
ATOM 2066 C C . LYS A 1 281 ? 11.791 -13.968 -18.270 1.00 26.38 281 LYS A C 1
ATOM 2067 O O . LYS A 1 281 ? 10.969 -14.123 -17.345 1.00 23.17 281 LYS A O 1
ATOM 2073 N N . GLU A 1 282 ? 11.419 -13.595 -19.508 1.00 25.48 282 GLU A N 1
ATOM 2074 C CA . GLU A 1 282 ? 10.008 -13.648 -19.914 1.00 27.83 282 GLU A CA 1
ATOM 2075 C C . GLU A 1 282 ? 9.664 -15.132 -19.963 1.00 27.19 282 GLU A C 1
ATOM 2076 O O . GLU A 1 282 ? 10.541 -15.943 -20.348 1.00 25.42 282 GLU A O 1
ATOM 2081 N N . ALA A 1 283 ? 8.463 -15.541 -19.488 1.00 25.37 283 ALA A N 1
ATOM 2082 C CA . ALA A 1 283 ? 8.067 -16.953 -19.485 1.00 25.16 283 ALA A CA 1
ATOM 2083 C C . ALA A 1 283 ? 8.205 -17.554 -20.875 1.00 27.42 283 ALA A C 1
ATOM 2084 O O . ALA A 1 283 ? 7.823 -16.912 -21.813 1.00 31.96 283 ALA A O 1
ATOM 2086 N N . ASP A 1 284 ? 8.790 -18.730 -21.009 1.00 31.73 284 ASP A N 1
ATOM 2087 C CA . ASP A 1 284 ? 8.981 -19.378 -22.356 1.00 37.18 284 ASP A CA 1
ATOM 2088 C C . ASP A 1 284 ? 8.775 -20.886 -22.281 1.00 37.18 284 ASP A C 1
ATOM 2089 O O . ASP A 1 284 ? 9.234 -21.661 -23.122 1.00 45.17 284 ASP A O 1
ATOM 2094 N N . GLY A 1 285 ? 8.125 -21.299 -21.225 1.00 32.03 285 GLY A N 1
ATOM 2095 C C . GLY A 1 285 ? 9.503 -23.831 -20.845 1.00 53.26 285 GLY A C 1
ATOM 2096 O O . GLY A 1 285 ? 9.073 -24.521 -21.759 1.00 56.34 285 GLY A O 1
ATOM 2097 N N . LEU A 1 286 ? 10.685 -23.231 -20.892 1.00 45.93 286 LEU A N 1
ATOM 2098 C CA . LEU A 1 286 ? 11.916 -23.974 -20.703 1.00 46.01 286 LEU A CA 1
ATOM 2099 C C . LEU A 1 286 ? 12.250 -24.075 -19.247 1.00 45.31 286 LEU A C 1
ATOM 2100 O O . LEU A 1 286 ? 11.823 -23.260 -18.458 1.00 49.74 286 LEU A O 1
ATOM 2105 N N . ALA A 1 287 ? 13.028 -25.083 -18.892 1.00 45.30 287 ALA A N 1
ATOM 2106 C CA . ALA A 1 287 ? 13.231 -25.392 -17.489 1.00 47.32 287 ALA A CA 1
ATOM 2107 C C . ALA A 1 287 ? 13.984 -24.304 -16.752 1.00 41.88 287 ALA A C 1
ATOM 2108 O O . ALA A 1 287 ? 13.757 -24.080 -15.546 1.00 42.58 287 ALA A O 1
ATOM 2109 N N . ASP A 1 288 ? 14.854 -23.619 -17.481 1.00 33.32 288 ASP A N 1
ATOM 2110 C CA . ASP A 1 288 ? 15.826 -22.707 -16.852 1.00 33.33 288 ASP A CA 1
ATOM 2111 C C . ASP A 1 288 ? 15.143 -21.542 -16.128 1.00 29.40 288 ASP A C 1
ATOM 2112 O O . ASP A 1 288 ? 13.992 -21.304 -16.354 1.00 29.63 288 ASP A O 1
ATOM 2117 N N . VAL A 1 289 ? 15.883 -20.824 -15.282 1.00 27.82 289 VAL A N 1
ATOM 2118 C CA . VAL A 1 289 ? 15.356 -19.622 -14.596 1.00 28.38 289 VAL A CA 1
ATOM 2119 C C . VAL A 1 289 ? 15.838 -18.356 -15.240 1.00 28.40 289 VAL A C 1
ATOM 2120 O O . VAL A 1 289 ? 15.728 -17.265 -14.679 1.00 27.80 289 VAL A O 1
ATOM 2124 N N . GLY A 1 290 ? 16.351 -18.493 -16.458 1.00 33.34 290 GLY A N 1
ATOM 2125 C CA . GLY A 1 290 ? 16.840 -17.357 -17.215 1.00 31.88 290 GLY A CA 1
ATOM 2126 C C . GLY A 1 290 ? 18.235 -16.922 -16.818 1.00 30.88 290 GLY A C 1
ATOM 2127 O O . GLY A 1 290 ? 18.722 -17.262 -15.740 1.00 28.92 290 GLY A O 1
ATOM 2128 N N . SER A 1 291 ? 18.878 -16.165 -17.699 1.00 37.30 291 SER A N 1
ATOM 2129 C CA . SER A 1 291 ? 20.225 -15.674 -17.444 1.00 35.78 291 SER A CA 1
ATOM 2130 C C . SER A 1 291 ? 20.213 -14.599 -16.365 1.00 29.66 291 SER A C 1
ATOM 2131 O O . SER A 1 291 ? 19.205 -13.923 -16.163 1.00 31.66 291 SER A O 1
ATOM 2133 N N . PRO A 1 292 ? 21.345 -14.441 -15.666 1.00 25.68 292 PRO A N 1
ATOM 2134 C CA . PRO A 1 292 ? 21.510 -13.428 -14.571 1.00 29.75 292 PRO A CA 1
ATOM 2135 C C . PRO A 1 292 ? 21.175 -12.053 -15.064 1.00 26.97 292 PRO A C 1
ATOM 2136 O O . PRO A 1 292 ? 21.354 -11.770 -16.253 1.00 27.30 292 PRO A O 1
ATOM 2140 N N . LEU A 1 293 ? 20.549 -11.285 -14.185 1.00 22.62 293 LEU A N 1
ATOM 2141 C CA . LEU A 1 293 ? 20.164 -9.961 -14.417 1.00 21.85 293 LEU A CA 1
ATOM 2142 C C . LEU A 1 293 ? 21.440 -9.179 -14.339 1.00 21.27 293 LEU A C 1
ATOM 2143 O O . LEU A 1 293 ? 22.358 -9.595 -13.680 1.00 20.60 293 LEU A O 1
ATOM 2148 N N . PRO A 1 294 ? 21.487 -8.039 -15.002 1.00 23.04 294 PRO A N 1
ATOM 2149 C CA . PRO A 1 294 ? 22.732 -7.227 -15.002 1.00 24.01 294 PRO A CA 1
ATOM 2150 C C . PRO A 1 294 ? 23.129 -6.877 -13.603 1.00 23.29 294 PRO A C 1
ATOM 2151 O O . PRO A 1 294 ? 22.268 -6.520 -12.805 1.00 23.89 294 PRO A O 1
ATOM 2155 N N . GLY A 1 295 ? 24.413 -6.926 -13.316 1.00 22.60 295 GLY A N 1
ATOM 2156 C CA . GLY A 1 295 ? 24.849 -6.772 -11.907 1.00 22.46 295 GLY A CA 1
ATOM 2157 C C . GLY A 1 295 ? 25.113 -8.075 -11.252 1.00 19.64 295 GLY A C 1
ATOM 2158 O O . GLY A 1 295 ? 25.983 -8.180 -10.447 1.00 22.46 295 GLY A O 1
ATOM 2159 N N . ARG A 1 296 ? 24.329 -9.097 -11.556 1.00 20.92 296 ARG A N 1
ATOM 2160 C CA . ARG A 1 296 ? 24.515 -10.427 -10.976 1.00 21.96 296 ARG A CA 1
ATOM 2161 C C . ARG A 1 296 ? 25.448 -11.333 -11.754 1.00 22.70 296 ARG A C 1
ATOM 2162 O O . ARG A 1 296 ? 25.441 -11.369 -13.002 1.00 21.57 296 ARG A O 1
ATOM 2170 N N . GLU A 1 297 ? 26.194 -12.163 -11.027 1.00 24.81 297 GLU A N 1
ATOM 2171 C CA . GLU A 1 297 ? 27.009 -13.241 -11.685 1.00 25.60 297 GLU A CA 1
ATOM 2172 C C . GLU A 1 297 ? 26.701 -14.540 -11.024 1.00 23.82 297 GLU A C 1
ATOM 2173 O O . GLU A 1 297 ? 26.410 -14.593 -9.809 1.00 21.05 297 GLU A O 1
ATOM 2179 N N . VAL A 1 298 ? 26.695 -15.569 -11.842 1.00 24.14 298 VAL A N 1
ATOM 2180 C CA . VAL A 1 298 ? 26.386 -16.930 -11.441 1.00 28.27 298 VAL A CA 1
ATOM 2181 C C . VAL A 1 298 ? 27.538 -17.847 -11.844 1.00 26.50 298 VAL A C 1
ATOM 2182 O O . VAL A 1 298 ? 28.112 -17.683 -12.915 1.00 25.70 298 VAL A O 1
ATOM 2186 N N . LYS A 1 299 ? 27.884 -18.768 -10.980 1.00 24.73 299 LYS A N 1
ATOM 2187 C CA . LYS A 1 299 ? 28.730 -19.877 -11.372 1.00 28.27 299 LYS A CA 1
ATOM 2188 C C . LYS A 1 299 ? 28.441 -21.103 -10.569 1.00 26.90 299 LYS A C 1
ATOM 2189 O O . LYS A 1 299 ? 27.961 -21.042 -9.451 1.00 27.01 299 LYS A O 1
ATOM 2195 N N . ILE A 1 300 ? 28.782 -22.229 -11.154 1.00 25.20 300 ILE A N 1
ATOM 2196 C CA . ILE A 1 300 ? 28.594 -23.523 -10.553 1.00 25.13 300 ILE A CA 1
ATOM 2197 C C . ILE A 1 300 ? 29.924 -24.051 -10.089 1.00 26.17 300 ILE A C 1
ATOM 2198 O O . ILE A 1 300 ? 30.866 -24.164 -10.901 1.00 24.93 300 ILE A O 1
ATOM 2203 N N . VAL A 1 301 ? 30.003 -24.366 -8.801 1.00 24.42 301 VAL A N 1
ATOM 2204 C CA . VAL A 1 301 ? 31.139 -25.074 -8.267 1.00 27.72 301 VAL A CA 1
ATOM 2205 C C . VAL A 1 301 ? 30.743 -26.339 -7.513 1.00 27.19 301 VAL A C 1
ATOM 2206 O O . VAL A 1 301 ? 29.976 -26.325 -6.505 1.00 22.69 301 VAL A O 1
ATOM 2210 N N . ASN A 1 302 ? 31.298 -27.461 -8.003 1.00 23.06 302 ASN A N 1
ATOM 2211 C CA . ASN A 1 302 ? 30.985 -28.741 -7.441 1.00 22.51 302 ASN A CA 1
ATOM 2212 C C . ASN A 1 302 ? 29.410 -28.903 -7.333 1.00 20.89 302 ASN A C 1
ATOM 2213 O O . ASN A 1 302 ? 28.898 -29.388 -6.350 1.00 21.53 302 ASN A O 1
ATOM 2218 N N . ASN A 1 303 ? 28.732 -28.511 -8.403 1.00 21.56 303 ASN A N 1
ATOM 2219 C CA . ASN A 1 303 ? 27.246 -28.590 -8.596 1.00 23.10 303 ASN A CA 1
ATOM 2220 C C . ASN A 1 303 ? 26.419 -27.543 -7.843 1.00 23.23 303 ASN A C 1
ATOM 2221 O O . ASN A 1 303 ? 25.202 -27.419 -8.052 1.00 24.61 303 ASN A O 1
ATOM 2226 N N . GLU A 1 304 ? 27.073 -26.803 -6.961 1.00 24.37 304 GLU A N 1
ATOM 2227 C CA . GLU A 1 304 ? 26.449 -25.714 -6.241 1.00 22.20 304 GLU A CA 1
ATOM 2228 C C . GLU A 1 304 ? 26.443 -24.396 -6.981 1.00 22.22 304 GLU A C 1
ATOM 2229 O O . GLU A 1 304 ? 27.467 -23.926 -7.464 1.00 23.10 304 GLU A O 1
ATOM 2235 N N . VAL A 1 305 ? 25.289 -23.718 -6.912 1.00 22.20 305 VAL A N 1
ATOM 2236 C CA . VAL A 1 305 ? 25.105 -22.395 -7.438 1.00 20.79 305 VAL A CA 1
ATOM 2237 C C . VAL A 1 305 ? 25.745 -21.393 -6.515 1.00 21.51 305 VAL A C 1
ATOM 2238 O O . VAL A 1 305 ? 25.442 -21.377 -5.322 1.00 19.63 305 VAL A O 1
ATOM 2242 N N . TRP A 1 306 ? 26.645 -20.570 -7.085 1.00 24.21 306 TRP A N 1
ATOM 2243 C CA . TRP A 1 306 ? 27.302 -19.462 -6.367 1.00 23.30 306 TRP A CA 1
ATOM 2244 C C . TRP A 1 306 ? 26.910 -18.174 -7.096 1.00 22.71 306 TRP A C 1
ATOM 2245 O O . TRP A 1 306 ? 26.861 -18.134 -8.309 1.00 23.67 306 TRP A O 1
ATOM 2256 N N . LEU A 1 307 ? 26.667 -17.117 -6.322 1.00 24.86 307 LEU A N 1
ATOM 2257 C CA . LEU A 1 307 ? 26.175 -15.830 -6.817 1.00 23.38 307 LEU A CA 1
ATOM 2258 C C . LEU A 1 307 ? 26.994 -14.650 -6.304 1.00 23.35 307 LEU A C 1
ATOM 2259 O O . LEU A 1 307 ? 27.411 -14.649 -5.157 1.00 23.40 307 LEU A O 1
ATOM 2264 N N . ARG A 1 308 ? 27.115 -13.622 -7.134 1.00 21.99 308 ARG A N 1
ATOM 2265 C CA . ARG A 1 308 ? 27.801 -12.411 -6.725 1.00 27.73 308 ARG A CA 1
ATOM 2266 C C . ARG A 1 308 ? 26.977 -11.268 -7.296 1.00 25.07 308 ARG A C 1
ATOM 2267 O O . ARG A 1 308 ? 26.533 -11.380 -8.431 1.00 25.28 308 ARG A O 1
ATOM 2275 N N . ALA A 1 309 ? 26.769 -10.191 -6.552 1.00 23.24 309 ALA A N 1
ATOM 2276 C CA . ALA A 1 309 ? 26.069 -9.027 -7.087 1.00 22.25 309 ALA A CA 1
ATOM 2277 C C . ALA A 1 309 ? 26.226 -7.845 -6.177 1.00 23.25 309 ALA A C 1
ATOM 2278 O O . ALA A 1 309 ? 26.417 -8.015 -4.960 1.00 20.58 309 ALA A O 1
ATOM 2280 N N . ALA A 1 310 ? 25.944 -6.642 -6.715 1.00 22.35 310 ALA A N 1
ATOM 2281 C CA . ALA A 1 310 ? 25.826 -5.489 -5.880 1.00 21.53 310 ALA A CA 1
ATOM 2282 C C . ALA A 1 310 ? 24.561 -5.490 -5.005 1.00 21.14 310 ALA A C 1
ATOM 2283 O O . ALA A 1 310 ? 24.472 -4.774 -4.041 1.00 18.89 310 ALA A O 1
ATOM 2285 N N . SER A 1 311 ? 23.603 -6.354 -5.291 1.00 21.63 311 SER A N 1
ATOM 2286 C CA . SER A 1 311 ? 22.443 -6.439 -4.454 1.00 18.90 311 SER A CA 1
ATOM 2287 C C . SER A 1 311 ? 22.641 -7.415 -3.301 1.00 18.98 311 SER A C 1
ATOM 2288 O O . SER A 1 311 ? 21.726 -7.670 -2.554 1.00 19.97 311 SER A O 1
ATOM 2291 N N . MET A 1 312 ? 23.845 -7.952 -3.085 1.00 19.33 312 MET A N 1
ATOM 2292 C CA . MET A 1 312 ? 23.982 -8.965 -2.061 1.00 19.53 312 MET A CA 1
ATOM 2293 C C . MET A 1 312 ? 23.963 -8.290 -0.771 1.00 16.54 312 MET A C 1
ATOM 2294 O O . MET A 1 312 ? 24.355 -7.165 -0.643 1.00 19.95 312 MET A O 1
ATOM 2299 N N . ALA A 1 313 ? 23.482 -8.976 0.225 1.00 17.61 313 ALA A N 1
ATOM 2300 C CA . ALA A 1 313 ? 23.427 -8.443 1.564 1.00 18.81 313 ALA A CA 1
ATOM 2301 C C . ALA A 1 313 ? 24.856 -8.208 2.075 1.00 21.39 313 ALA A C 1
ATOM 2302 O O . ALA A 1 313 ? 25.797 -8.950 1.738 1.00 21.88 313 ALA A O 1
ATOM 2304 N N . GLU A 1 314 ? 25.011 -7.144 2.843 1.00 21.81 314 GLU A N 1
ATOM 2305 C CA . GLU A 1 314 ? 26.255 -6.829 3.567 1.00 25.97 314 GLU A CA 1
ATOM 2306 C C . GLU A 1 314 ? 26.634 -7.925 4.552 1.00 25.36 314 GLU A C 1
ATOM 2307 O O . GLU A 1 314 ? 27.796 -8.095 4.866 1.00 25.62 314 GLU A O 1
ATOM 2313 N N . GLY A 1 315 ? 25.672 -8.699 4.977 1.00 21.89 315 GLY A N 1
ATOM 2314 C CA . GLY A 1 315 ? 25.918 -9.768 5.882 1.00 24.11 315 GLY A CA 1
ATOM 2315 C C . GLY A 1 315 ? 24.675 -10.231 6.601 1.00 24.47 315 GLY A C 1
ATOM 2316 O O . GLY A 1 315 ? 23.532 -9.702 6.339 1.00 22.87 315 GLY A O 1
ATOM 2317 N N . TYR A 1 316 ? 24.868 -11.143 7.571 1.00 19.79 316 TYR A N 1
ATOM 2318 C CA . TYR A 1 316 ? 23.786 -11.502 8.442 1.00 20.25 316 TYR A CA 1
ATOM 2319 C C . TYR A 1 316 ? 24.041 -10.827 9.787 1.00 20.30 316 TYR A C 1
ATOM 2320 O O . TYR A 1 316 ? 25.182 -10.648 10.167 1.00 20.53 316 TYR 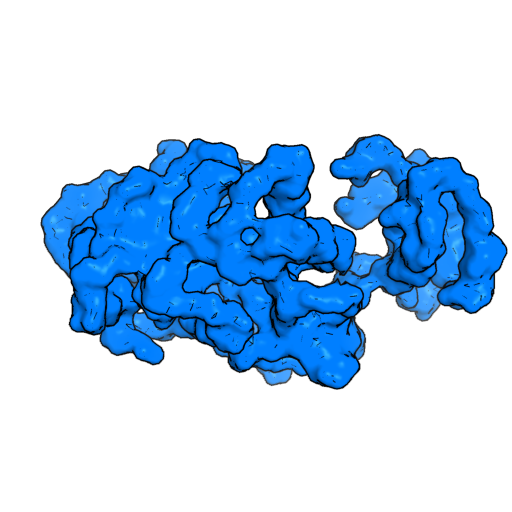A O 1
ATOM 2329 N N . TRP A 1 317 ? 23.009 -10.377 10.430 1.00 19.24 317 TRP A N 1
ATOM 2330 C CA . TRP A 1 317 ? 23.149 -9.673 11.712 1.00 21.23 317 TRP A CA 1
ATOM 2331 C C . TRP A 1 317 ? 23.192 -10.822 12.741 1.00 21.03 317 TRP A C 1
ATOM 2332 O O . TRP A 1 317 ? 22.219 -11.439 12.992 1.00 21.45 317 TRP A O 1
ATOM 2343 N N . ARG A 1 318 ? 24.350 -11.087 13.281 1.00 28.88 318 ARG A N 1
ATOM 2344 C CA . ARG A 1 318 ? 24.485 -12.213 14.229 1.00 31.95 318 ARG A CA 1
ATOM 2345 C C . ARG A 1 318 ? 24.840 -11.728 15.606 1.00 29.79 318 ARG A C 1
ATOM 2346 O O . ARG A 1 318 ? 25.896 -11.048 15.789 1.00 29.00 318 ARG A O 1
ATOM 2354 N N . ASN A 1 319 ? 23.992 -12.086 16.594 1.00 31.66 319 ASN A N 1
ATOM 2355 C CA . ASN A 1 319 ? 24.329 -11.796 18.015 1.00 30.55 319 ASN A CA 1
ATOM 2356 C C . ASN A 1 319 ? 24.858 -10.370 18.168 1.00 32.15 319 ASN A C 1
ATOM 2357 O O . ASN A 1 319 ? 25.955 -10.144 18.693 1.00 29.88 319 ASN A O 1
ATOM 2362 N N . GLY A 1 320 ? 24.123 -9.408 17.627 1.00 32.45 320 GLY A N 1
ATOM 2363 C CA . GLY A 1 320 ? 24.588 -8.018 17.688 1.00 34.45 320 GLY A CA 1
ATOM 2364 C C . GLY A 1 320 ? 25.612 -7.460 16.713 1.00 29.49 320 GLY A C 1
ATOM 2365 O O . GLY A 1 320 ? 25.910 -6.285 16.751 1.00 26.62 320 GLY A O 1
ATOM 2366 N N . GLN A 1 321 ? 26.133 -8.244 15.777 1.00 32.46 321 GLN A N 1
ATOM 2367 C CA . GLN A 1 321 ? 27.178 -7.761 14.877 1.00 32.22 321 GLN A CA 1
ATOM 2368 C C . GLN A 1 321 ? 26.854 -8.206 13.404 1.00 28.18 321 GLN A C 1
ATOM 2369 O O . GLN A 1 321 ? 26.257 -9.226 13.199 1.00 24.92 321 GLN A O 1
ATOM 2375 N N . LEU A 1 322 ? 27.348 -7.481 12.417 1.00 28.24 322 LEU A N 1
ATOM 2376 C CA . LEU A 1 322 ? 27.253 -7.876 11.014 1.00 27.31 322 LEU A CA 1
ATOM 2377 C C . LEU A 1 322 ? 28.322 -8.913 10.594 1.00 28.23 322 LEU A C 1
ATOM 2378 O O . LEU A 1 322 ? 29.492 -8.673 10.762 1.00 31.46 322 LEU A O 1
ATOM 2383 N N . VAL A 1 323 ? 27.915 -10.059 10.038 1.00 23.68 323 VAL A N 1
ATOM 2384 C CA . VAL A 1 323 ? 28.824 -11.099 9.598 1.00 26.68 323 VAL A CA 1
ATOM 2385 C C . VAL A 1 323 ? 28.654 -11.307 8.109 1.00 27.24 323 VAL A C 1
ATOM 2386 O O . VAL A 1 323 ? 27.536 -11.564 7.631 1.00 24.10 323 VAL A O 1
ATOM 2390 N N . SER A 1 324 ? 29.767 -11.211 7.392 1.00 25.48 324 SER A N 1
ATOM 2391 C CA . SER A 1 324 ? 29.728 -11.273 5.925 1.00 25.68 324 SER A CA 1
ATOM 2392 C C . SER A 1 324 ? 29.175 -12.600 5.420 1.00 27.72 324 SER A C 1
ATOM 2393 O O . SER A 1 324 ? 29.455 -13.659 5.985 1.00 27.33 324 SER A O 1
ATOM 2396 N N . LEU A 1 325 ? 28.436 -12.505 4.315 1.00 28.90 325 LEU A N 1
ATOM 2397 C CA . LEU A 1 325 ? 27.776 -13.647 3.610 1.00 29.73 325 LEU A CA 1
ATOM 2398 C C . LEU A 1 325 ? 28.726 -14.477 2.821 1.00 25.83 325 LEU A C 1
ATOM 2399 O O . LEU A 1 325 ? 28.390 -15.603 2.491 1.00 23.16 325 LEU A O 1
ATOM 2403 N N . VAL A 1 326 ? 29.875 -13.922 2.440 1.00 23.23 326 VAL A N 1
ATOM 2404 C CA . VAL A 1 326 ? 30.609 -14.463 1.317 1.00 25.47 326 VAL A CA 1
ATOM 2405 C C . VAL A 1 326 ? 31.605 -15.535 1.743 1.00 26.20 326 VAL A C 1
ATOM 2406 O O . VAL A 1 326 ? 32.013 -15.627 2.910 1.00 25.63 326 VAL A O 1
ATOM 2410 N N . ASN A 1 327 ? 31.950 -16.363 0.762 1.00 25.84 327 ASN A N 1
ATOM 2411 C CA . ASN A 1 327 ? 32.844 -17.478 0.978 1.00 26.47 327 ASN A CA 1
ATOM 2412 C C . ASN A 1 327 ? 34.243 -16.932 0.750 1.00 26.14 327 ASN A C 1
ATOM 2413 O O . ASN A 1 327 ? 34.400 -15.733 0.584 1.00 22.68 327 ASN A O 1
ATOM 2418 N N . ASP A 1 328 ? 35.260 -17.823 0.732 1.00 26.67 328 ASP A N 1
ATOM 2419 C CA . ASP A 1 328 ? 36.673 -17.411 0.563 1.00 27.79 328 ASP A CA 1
ATOM 2420 C C . ASP A 1 328 ? 36.982 -16.718 -0.801 1.00 32.70 328 ASP A C 1
ATOM 2421 O O . ASP A 1 328 ? 37.975 -16.004 -0.929 1.00 34.52 328 ASP A O 1
ATOM 2425 N N . GLU A 1 329 ? 36.161 -16.948 -1.819 1.00 33.29 329 GLU A N 1
ATOM 2426 C CA . GLU A 1 329 ? 36.310 -16.257 -3.120 1.00 31.19 329 GLU A CA 1
ATOM 2427 C C . GLU A 1 329 ? 35.466 -14.961 -3.301 1.00 31.35 329 GLU A C 1
ATOM 2428 O O . GLU A 1 329 ? 35.568 -14.302 -4.319 1.00 29.49 329 GLU A O 1
ATOM 2434 N N . GLY A 1 330 ? 34.617 -14.606 -2.347 1.00 28.12 330 GLY A N 1
ATOM 2435 C CA . GLY A 1 330 ? 33.821 -13.349 -2.418 1.00 27.42 330 GLY A CA 1
ATOM 2436 C C . GLY A 1 330 ? 32.463 -13.560 -3.063 1.00 28.39 330 GLY A C 1
ATOM 2437 O O . GLY A 1 330 ? 31.868 -12.614 -3.539 1.00 32.17 330 GLY A O 1
ATOM 2438 N N . TRP A 1 331 ? 32.007 -14.825 -3.094 1.00 25.25 331 TRP A N 1
ATOM 2439 C CA . TRP A 1 331 ? 30.707 -15.256 -3.619 1.00 24.88 331 TRP A CA 1
ATOM 2440 C C . TRP A 1 331 ? 29.808 -15.768 -2.497 1.00 24.08 331 TRP A C 1
ATOM 2441 O O . TRP A 1 331 ? 30.283 -16.169 -1.456 1.00 24.18 331 TRP A O 1
ATOM 2452 N N . TYR A 1 332 ? 28.502 -15.790 -2.752 1.00 24.44 332 TYR A N 1
ATOM 2453 C CA . TYR A 1 332 ? 27.559 -16.431 -1.873 1.00 22.57 332 TYR A CA 1
ATOM 2454 C C . TYR A 1 332 ? 27.252 -17.826 -2.408 1.00 21.92 332 TYR A C 1
ATOM 2455 O O . TYR A 1 332 ? 26.748 -17.984 -3.557 1.00 22.11 332 TYR A O 1
ATOM 2464 N N . ALA A 1 333 ? 27.509 -18.809 -1.538 1.00 20.93 333 ALA A N 1
ATOM 2465 C CA . ALA A 1 333 ? 27.131 -20.222 -1.735 1.00 23.81 333 ALA A CA 1
ATOM 2466 C C . ALA A 1 333 ? 25.648 -20.445 -1.349 1.00 21.21 333 ALA A C 1
ATOM 2467 O O . ALA A 1 333 ? 25.311 -20.303 -0.194 1.00 22.34 333 ALA A O 1
ATOM 2469 N N . THR A 1 334 ? 24.802 -20.741 -2.320 1.00 21.46 334 THR A N 1
ATOM 2470 C CA . THR A 1 334 ? 23.354 -20.787 -2.127 1.00 21.12 334 THR A CA 1
ATOM 2471 C C . THR A 1 334 ? 22.805 -22.040 -1.497 1.00 23.87 334 THR A C 1
ATOM 2472 O O . THR A 1 334 ? 21.651 -22.041 -1.089 1.00 24.31 334 THR A O 1
ATOM 2476 N N . ARG A 1 335 ? 23.571 -23.127 -1.471 1.00 24.54 335 ARG A N 1
ATOM 2477 C CA . ARG A 1 335 ? 22.991 -24.474 -1.213 1.00 25.99 335 ARG A CA 1
ATOM 2478 C C . ARG A 1 335 ? 21.955 -24.993 -2.269 1.00 26.44 335 ARG A C 1
ATOM 2479 O O . ARG A 1 335 ? 21.337 -26.068 -2.066 1.00 24.89 335 ARG A O 1
ATOM 2483 N N . ASP A 1 336 ? 21.814 -24.295 -3.397 1.00 23.03 336 ASP A N 1
ATOM 2484 C CA . ASP A 1 336 ? 21.004 -24.765 -4.504 1.00 23.26 336 ASP A CA 1
ATOM 2485 C C . ASP A 1 336 ? 21.960 -25.530 -5.443 1.00 22.62 336 ASP A C 1
ATOM 2486 O O . ASP A 1 336 ? 23.117 -25.152 -5.608 1.00 20.61 336 ASP A O 1
ATOM 2491 N N . ARG A 1 337 ? 21.436 -26.587 -6.057 1.00 22.34 337 ARG A N 1
ATOM 2492 C CA . ARG A 1 337 ? 22.183 -27.388 -7.015 1.00 23.91 337 ARG A CA 1
ATOM 2493 C C . ARG A 1 337 ? 21.771 -26.887 -8.393 1.00 22.48 337 ARG A C 1
ATOM 2494 O O . ARG A 1 337 ? 20.581 -26.787 -8.690 1.00 24.10 337 ARG A O 1
ATOM 2502 N N . GLY A 1 338 ? 22.749 -26.571 -9.234 1.00 23.34 338 GLY A N 1
ATOM 2503 C CA . GLY A 1 338 ? 22.458 -26.040 -10.549 1.00 21.21 338 GLY A CA 1
ATOM 2504 C C . GLY A 1 338 ? 23.398 -26.413 -11.702 1.00 25.86 338 GLY A C 1
ATOM 2505 O O . GLY A 1 338 ? 24.420 -27.050 -11.524 1.00 25.77 338 GLY A O 1
ATOM 2506 N N . GLU A 1 339 ? 23.001 -25.979 -12.894 1.00 26.37 339 GLU A N 1
ATOM 2507 C CA . GLU A 1 339 ? 23.756 -26.186 -14.150 1.00 33.09 339 GLU A CA 1
ATOM 2508 C C . GLU A 1 339 ? 23.578 -24.906 -14.957 1.00 30.50 339 GLU A C 1
ATOM 2509 O O . GLU A 1 339 ? 22.501 -24.304 -14.947 1.00 27.80 339 GLU A O 1
ATOM 2515 N N . MET A 1 340 ? 24.619 -24.534 -15.678 1.00 32.03 340 MET A N 1
ATOM 2516 C CA . MET A 1 340 ? 24.629 -23.402 -16.565 1.00 31.13 340 MET A CA 1
ATOM 2517 C C . MET A 1 340 ? 24.833 -23.950 -18.006 1.00 32.33 340 MET A C 1
ATOM 2518 O O . MET A 1 340 ? 25.723 -24.782 -18.285 1.00 29.67 340 MET A O 1
ATOM 2523 N N . HIS A 1 341 ? 23.980 -23.507 -18.907 1.00 36.28 341 HIS A N 1
ATOM 2524 C CA . HIS A 1 341 ? 24.031 -23.897 -20.320 1.00 40.01 341 HIS A CA 1
ATOM 2525 C C . HIS A 1 341 ? 23.650 -22.641 -21.085 1.00 37.12 341 HIS A C 1
ATOM 2526 O O . HIS A 1 341 ? 22.585 -22.092 -20.837 1.00 33.86 341 HIS A O 1
ATOM 2533 N N . ASN A 1 342 ? 24.517 -22.165 -21.980 1.00 36.76 342 ASN A N 1
ATOM 2534 C CA . ASN A 1 342 ? 24.147 -21.073 -22.918 1.00 33.97 342 ASN A CA 1
ATOM 2535 C C . ASN A 1 342 ? 23.842 -19.777 -22.200 1.00 34.06 342 ASN A C 1
ATOM 2536 O O . ASN A 1 342 ? 22.980 -19.044 -22.631 1.00 37.39 342 ASN A O 1
ATOM 2538 N N . GLY A 1 343 ? 24.551 -19.516 -21.106 1.00 33.38 343 GLY A N 1
ATOM 2539 C CA . GLY A 1 343 ? 24.271 -18.390 -20.214 1.00 36.48 343 GLY A CA 1
ATOM 2540 C C . GLY A 1 343 ? 23.086 -18.486 -19.260 1.00 41.53 343 GLY A C 1
ATOM 2541 O O . GLY A 1 343 ? 22.875 -17.569 -18.444 1.00 47.47 343 GLY A O 1
ATOM 2542 N N . LYS A 1 344 ? 22.287 -19.545 -19.349 1.00 35.38 344 LYS A N 1
ATOM 2543 C CA . LYS A 1 344 ? 21.051 -19.636 -18.585 1.00 35.44 344 LYS A CA 1
ATOM 2544 C C . LYS A 1 344 ? 21.249 -20.619 -17.426 1.00 32.92 344 LYS A C 1
ATOM 2545 O O . LYS A 1 344 ? 21.791 -21.734 -17.617 1.00 33.13 344 LYS A O 1
ATOM 2549 N N . LEU A 1 345 ? 20.769 -20.239 -16.242 1.00 29.61 345 LEU A N 1
ATOM 2550 C CA . LEU A 1 345 ? 20.819 -21.104 -15.069 1.00 25.67 345 LEU A CA 1
ATOM 2551 C C . LEU A 1 345 ? 19.612 -22.018 -15.024 1.00 24.60 345 LEU A C 1
ATOM 2552 O O . LEU A 1 345 ? 18.501 -21.591 -15.228 1.00 25.07 345 LEU A O 1
ATOM 2557 N N . THR A 1 346 ? 19.830 -23.290 -14.690 1.00 27.85 346 THR A N 1
ATOM 2558 C CA . THR A 1 346 ? 18.786 -24.225 -14.395 1.00 25.06 346 THR A CA 1
ATOM 2559 C C . THR A 1 346 ? 19.021 -24.667 -12.925 1.00 24.50 346 THR A C 1
ATOM 2560 O O . THR A 1 346 ? 20.132 -25.076 -12.537 1.00 21.51 346 THR A O 1
ATOM 2564 N N . ILE A 1 347 ? 17.970 -24.589 -12.153 1.00 25.65 347 ILE A N 1
ATOM 2565 C CA . ILE A 1 347 ? 17.999 -25.106 -10.787 1.00 27.31 347 ILE A CA 1
ATOM 2566 C C . ILE A 1 347 ? 17.596 -26.591 -10.859 1.00 26.89 347 ILE A C 1
ATOM 2567 O O . ILE A 1 347 ? 16.490 -26.918 -11.247 1.00 27.82 347 ILE A O 1
ATOM 2572 N N . VAL A 1 348 ? 18.484 -27.476 -10.435 1.00 27.86 348 VAL A N 1
ATOM 2573 C CA . VAL A 1 348 ? 18.206 -28.930 -10.378 1.00 29.60 348 VAL A CA 1
ATOM 2574 C C . VAL A 1 348 ? 17.553 -29.297 -9.020 1.00 30.45 348 VAL A C 1
ATOM 2575 O O . VAL A 1 348 ? 16.680 -30.165 -8.937 1.00 32.75 348 VAL A O 1
ATOM 2579 N N . GLY A 1 349 ? 17.962 -28.678 -7.932 1.00 27.14 349 GLY A N 1
ATOM 2580 C CA . GLY A 1 349 ? 17.397 -28.982 -6.637 1.00 21.69 349 GLY A CA 1
ATOM 2581 C C . GLY A 1 349 ? 18.102 -28.329 -5.488 1.00 22.19 349 GLY A C 1
ATOM 2582 O O . GLY A 1 349 ? 18.854 -27.446 -5.716 1.00 23.45 349 GLY A O 1
ATOM 2583 N N . ARG A 1 350 ? 17.821 -28.768 -4.274 1.00 23.21 350 ARG A N 1
ATOM 2584 C CA . ARG A 1 350 ? 18.456 -28.235 -3.082 1.00 27.35 350 ARG A CA 1
ATOM 2585 C C . ARG A 1 350 ? 19.462 -29.203 -2.524 1.00 22.46 350 ARG A C 1
ATOM 2586 O O . ARG A 1 350 ? 19.132 -30.294 -2.257 1.00 24.40 350 ARG A O 1
ATOM 2594 N N . LEU A 1 351 ? 20.695 -28.773 -2.330 1.00 22.63 351 LEU A N 1
ATOM 2595 C CA . LEU A 1 351 ? 21.715 -29.659 -1.769 1.00 23.00 351 LEU A CA 1
ATOM 2596 C C . LEU A 1 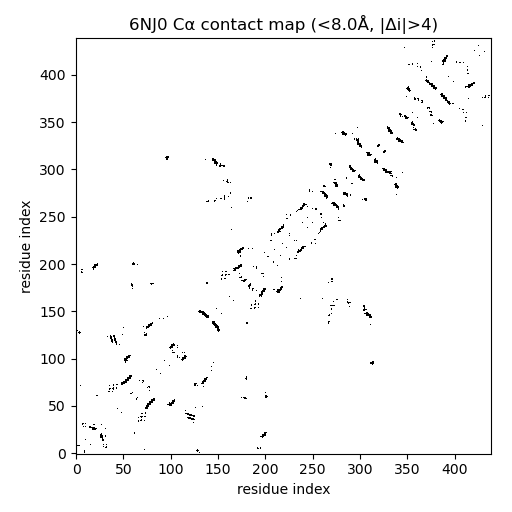351 ? 21.294 -30.243 -0.422 1.00 23.06 351 LEU A C 1
ATOM 2597 O O . LEU A 1 351 ? 21.686 -31.302 -0.077 1.00 24.89 351 LEU A O 1
ATOM 2602 N N . ASP A 1 352 ? 20.398 -29.545 0.264 1.00 24.24 352 ASP A N 1
ATOM 2603 C CA . ASP A 1 352 ? 19.897 -30.010 1.549 1.00 27.04 352 ASP A CA 1
ATOM 2604 C C . ASP A 1 352 ? 19.021 -31.261 1.416 1.00 25.86 352 ASP A C 1
ATOM 2605 O O . ASP A 1 352 ? 18.652 -31.866 2.423 1.00 27.43 352 ASP A O 1
ATOM 2607 N N . ASN A 1 353 ? 18.686 -31.652 0.186 1.00 23.38 353 ASN A N 1
ATOM 2608 C CA . ASN A 1 353 ? 17.856 -32.827 -0.009 1.00 23.80 353 ASN A CA 1
ATOM 2609 C C . ASN A 1 353 ? 18.643 -34.025 -0.468 1.00 23.85 353 ASN A C 1
ATOM 2610 O O . ASN A 1 353 ? 18.126 -35.113 -0.517 1.00 21.47 353 ASN A O 1
ATOM 2615 N N . LEU A 1 354 ? 19.922 -33.841 -0.797 1.00 25.14 354 LEU A N 1
ATOM 2616 C CA . LEU A 1 354 ? 20.726 -34.922 -1.277 1.00 24.89 354 LEU A CA 1
ATOM 2617 C C . LEU A 1 354 ? 20.872 -35.973 -0.220 1.00 27.78 354 LEU A C 1
ATOM 2618 O O . LEU A 1 354 ? 21.087 -35.629 0.904 1.00 23.42 354 LEU A O 1
ATOM 2623 N N . PHE A 1 355 ? 20.728 -37.253 -0.568 1.00 27.40 355 PHE A N 1
ATOM 2624 C CA . PHE A 1 355 ? 21.003 -38.300 0.398 1.00 25.86 355 PHE A CA 1
ATOM 2625 C C . PHE A 1 355 ? 21.814 -39.368 -0.274 1.00 25.64 355 PHE A C 1
ATOM 2626 O O . PHE A 1 355 ? 22.006 -39.359 -1.467 1.00 26.14 355 PHE A O 1
ATOM 2634 N N . PHE A 1 356 ? 22.365 -40.250 0.532 1.00 29.91 356 PHE A N 1
ATOM 2635 C CA . PHE A 1 356 ? 23.249 -41.265 0.025 1.00 31.09 356 PHE A CA 1
ATOM 2636 C C . PHE A 1 356 ? 22.640 -42.648 0.145 1.00 29.47 356 PHE A C 1
ATOM 2637 O O . PHE A 1 356 ? 21.991 -42.974 1.141 1.00 29.67 356 PHE A O 1
ATOM 2645 N N . SER A 1 357 ? 22.842 -43.402 -0.927 1.00 31.23 357 SER A N 1
ATOM 2646 C CA . SER A 1 357 ? 22.404 -44.759 -1.071 1.00 35.81 357 SER A CA 1
ATOM 2647 C C . SER A 1 357 ? 23.563 -45.553 -1.611 1.00 38.02 357 SER A C 1
ATOM 2648 O O . SER A 1 357 ? 23.969 -45.356 -2.780 1.00 42.24 357 SER A O 1
ATOM 2651 N N . GLY A 1 358 ? 24.003 -46.500 -0.777 1.00 40.60 358 GLY A N 1
ATOM 2652 C CA . GLY A 1 358 ? 25.356 -47.017 -0.784 1.00 43.55 358 GLY A CA 1
ATOM 2653 C C . GLY A 1 358 ? 26.353 -45.865 -0.639 1.00 45.50 358 GLY A C 1
ATOM 2654 O O . GLY A 1 358 ? 26.396 -45.130 0.395 1.00 45.71 358 GLY A O 1
ATOM 2655 N N . GLY A 1 359 ? 27.102 -45.688 -1.718 1.00 39.02 359 GLY A N 1
ATOM 2656 C CA . GLY A 1 359 ? 28.108 -44.691 -1.811 1.00 34.82 359 GLY A CA 1
ATOM 2657 C C . GLY A 1 359 ? 27.755 -43.736 -2.927 1.00 33.05 359 GLY A C 1
ATOM 2658 O O . GLY A 1 359 ? 28.628 -43.022 -3.369 1.00 33.21 359 GLY A O 1
ATOM 2659 N N . GLU A 1 360 ? 26.482 -43.683 -3.338 1.00 30.13 360 GLU A N 1
ATOM 2660 C CA . GLU A 1 360 ? 26.043 -42.724 -4.347 1.00 33.50 360 GLU A CA 1
ATOM 2661 C C . GLU A 1 360 ? 25.133 -41.629 -3.777 1.00 31.07 360 GLU A C 1
ATOM 2662 O O . GLU A 1 360 ? 24.371 -41.827 -2.813 1.00 31.20 360 GLU A O 1
ATOM 2666 N N . GLY A 1 361 ? 25.231 -40.474 -4.413 1.00 31.21 361 GLY A N 1
ATOM 2667 C CA . GLY A 1 361 ? 24.419 -39.308 -4.126 1.00 33.47 361 GLY A CA 1
ATOM 2668 C C . GLY A 1 361 ? 23.158 -39.343 -4.956 1.00 32.86 361 GLY A C 1
ATOM 2669 O O . GLY A 1 361 ? 23.210 -39.339 -6.192 1.00 36.84 361 GLY A O 1
ATOM 2670 N N . ILE A 1 362 ? 22.024 -39.405 -4.273 1.00 30.07 362 ILE A N 1
ATOM 2671 C CA . ILE A 1 362 ? 20.739 -39.344 -4.964 1.00 27.82 362 ILE A CA 1
ATOM 2672 C C . ILE A 1 362 ? 20.221 -37.948 -4.735 1.00 25.00 362 ILE A C 1
ATOM 2673 O O . ILE A 1 362 ? 19.950 -37.584 -3.618 1.00 25.21 362 ILE A O 1
ATOM 2678 N N . GLN A 1 363 ? 20.074 -37.185 -5.803 1.00 22.23 363 GLN A N 1
ATOM 2679 C CA . GLN A 1 363 ? 19.432 -35.893 -5.703 1.00 24.05 363 GLN A CA 1
ATOM 2680 C C . GLN A 1 363 ? 17.926 -36.107 -6.003 1.00 24.66 363 GLN A C 1
ATOM 2681 O O . GLN A 1 363 ? 17.578 -36.276 -7.146 1.00 24.36 363 GLN A O 1
ATOM 2687 N N . PRO A 1 364 ? 17.060 -36.141 -4.977 1.00 20.97 364 PRO A N 1
ATOM 2688 C CA . PRO A 1 364 ? 15.608 -36.475 -5.223 1.00 23.23 364 PRO A CA 1
ATOM 2689 C C . PRO A 1 364 ? 14.991 -35.747 -6.409 1.00 23.23 364 PRO A C 1
ATOM 2690 O O . PRO A 1 364 ? 14.369 -36.391 -7.281 1.00 25.34 364 PRO A O 1
ATOM 2694 N N . GLU A 1 365 ? 15.229 -34.449 -6.484 1.00 22.59 365 GLU A N 1
ATOM 2695 C CA . GLU A 1 365 ? 14.674 -33.619 -7.538 1.00 24.48 365 GLU A CA 1
ATOM 2696 C C . GLU A 1 365 ? 15.009 -34.077 -8.939 1.00 26.35 365 GLU A C 1
ATOM 2697 O O . GLU A 1 365 ? 14.161 -33.928 -9.806 1.00 25.79 365 GLU A O 1
ATOM 2703 N N . GLU A 1 366 ? 16.208 -34.629 -9.147 1.00 24.19 366 GLU A N 1
ATOM 2704 C CA . GLU A 1 366 ? 16.634 -35.154 -10.463 1.00 26.02 366 GLU A CA 1
ATOM 2705 C C . GLU A 1 366 ? 15.871 -36.404 -10.841 1.00 23.72 366 GLU A C 1
ATOM 2706 O O . GLU A 1 366 ? 15.492 -36.594 -11.988 1.00 26.66 366 GLU A O 1
ATOM 2711 N N . VAL A 1 367 ? 15.662 -37.265 -9.870 1.00 26.70 367 VAL A N 1
ATOM 2712 C CA . VAL A 1 367 ? 14.951 -38.542 -10.098 1.00 24.92 367 VAL A CA 1
ATOM 2713 C C . VAL A 1 367 ? 13.482 -38.237 -10.308 1.00 24.44 367 VAL A C 1
ATOM 2714 O O . VAL A 1 367 ? 12.910 -38.744 -11.295 1.00 26.40 367 VAL A O 1
ATOM 2718 N N . GLU A 1 368 ? 12.974 -37.286 -9.510 1.00 21.75 368 GLU A N 1
ATOM 2719 C CA . GLU A 1 368 ? 11.602 -36.783 -9.600 1.00 23.69 368 GLU A CA 1
ATOM 2720 C C . GLU A 1 368 ? 11.318 -36.255 -11.003 1.00 27.06 368 GLU A C 1
ATOM 2721 O O . GLU A 1 368 ? 10.294 -36.561 -11.563 1.00 25.17 368 GLU A O 1
ATOM 2727 N N . ARG A 1 369 ? 12.236 -35.455 -11.537 1.00 26.79 369 ARG A N 1
ATOM 2728 C CA . ARG A 1 369 ? 12.077 -34.888 -12.870 1.00 34.65 369 ARG A CA 1
ATOM 2729 C C . ARG A 1 369 ? 11.931 -35.991 -13.909 1.00 31.74 369 ARG A C 1
ATOM 2730 O O . ARG A 1 369 ? 11.020 -35.962 -14.737 1.00 36.05 369 ARG A O 1
ATOM 2732 N N . VAL A 1 370 ? 12.836 -36.963 -13.861 1.00 28.26 370 VAL A N 1
ATOM 2733 C CA . VAL A 1 370 ? 12.805 -38.102 -14.814 1.00 30.53 370 VAL A CA 1
ATOM 2734 C C . VAL A 1 370 ? 11.412 -38.811 -14.799 1.00 30.07 370 VAL A C 1
ATOM 2735 O O . VAL A 1 370 ? 10.821 -39.082 -15.850 1.00 35.40 370 VAL A O 1
ATOM 2739 N N . ILE A 1 371 ? 10.889 -39.079 -13.617 1.00 27.92 371 ILE A N 1
ATOM 2740 C CA . ILE A 1 371 ? 9.626 -39.841 -13.437 1.00 26.73 371 ILE A CA 1
ATOM 2741 C C . ILE A 1 371 ? 8.418 -39.001 -13.842 1.00 29.41 371 ILE A C 1
ATOM 2742 O O . ILE A 1 371 ? 7.474 -39.491 -14.512 1.00 24.89 371 ILE A O 1
ATOM 2747 N N . ALA A 1 372 ? 8.462 -37.734 -13.433 1.00 28.91 372 ALA A N 1
ATOM 2748 C CA . ALA A 1 372 ? 7.399 -36.791 -13.705 1.00 29.58 372 ALA A CA 1
ATOM 2749 C C . ALA A 1 372 ? 7.169 -36.567 -15.186 1.00 31.85 372 ALA A C 1
ATOM 2750 O O . ALA A 1 372 ? 6.150 -36.015 -15.560 1.00 32.88 372 ALA A O 1
ATOM 2752 N N . ALA A 1 373 ? 8.131 -36.913 -16.011 1.00 33.55 373 ALA A N 1
ATOM 2753 C CA . ALA A 1 373 ? 7.955 -36.780 -17.453 1.00 32.26 373 ALA A CA 1
ATOM 2754 C C . ALA A 1 373 ? 6.933 -37.772 -17.960 1.00 30.62 373 ALA A C 1
ATOM 2755 O O . ALA A 1 373 ? 6.409 -37.542 -19.032 1.00 31.66 373 ALA A O 1
ATOM 2757 N N . HIS A 1 374 ? 6.714 -38.884 -17.240 1.00 25.74 374 HIS A N 1
ATOM 2758 C CA . HIS A 1 374 ? 5.639 -39.794 -17.580 1.00 25.41 374 HIS A CA 1
ATOM 2759 C C . HIS A 1 374 ? 4.272 -39.099 -17.465 1.00 26.12 374 HIS A C 1
ATOM 2760 O O . HIS A 1 374 ? 3.926 -38.510 -16.413 1.00 25.79 374 HIS A O 1
ATOM 2767 N N . PRO A 1 375 ? 3.480 -39.166 -18.531 1.00 25.70 375 PRO A N 1
ATOM 2768 C CA . PRO A 1 375 ? 2.260 -38.345 -18.572 1.00 26.61 375 PRO A CA 1
ATOM 2769 C C . PRO A 1 375 ? 1.156 -38.865 -17.655 1.00 25.11 375 PRO A C 1
ATOM 2770 O O . PRO A 1 375 ? 0.219 -38.153 -17.412 1.00 25.92 375 PRO A O 1
ATOM 2774 N N . ALA A 1 376 ? 1.268 -40.089 -17.166 1.00 26.45 376 ALA A N 1
ATOM 2775 C CA . ALA A 1 376 ? 0.412 -40.585 -16.063 1.00 30.05 376 ALA A CA 1
ATOM 2776 C C . ALA A 1 376 ? 0.696 -39.992 -14.715 1.00 30.93 376 ALA A C 1
ATOM 2777 O O . ALA A 1 376 ? -0.085 -40.252 -13.763 1.00 32.50 376 ALA A O 1
ATOM 2779 N N . VAL A 1 377 ? 1.840 -39.302 -14.594 1.00 30.33 377 VAL A N 1
ATOM 2780 C CA . VAL A 1 377 ? 2.335 -38.814 -13.311 1.00 28.46 377 VAL A CA 1
ATOM 2781 C C . VAL A 1 377 ? 2.021 -37.301 -13.200 1.00 27.34 377 VAL A C 1
ATOM 2782 O O . VAL A 1 377 ? 2.479 -36.529 -14.023 1.00 32.03 377 VAL A O 1
ATOM 2786 N N . LEU A 1 378 ? 1.288 -36.886 -12.178 1.00 29.52 378 LEU A N 1
ATOM 2787 C CA . LEU A 1 378 ? 1.098 -35.457 -11.897 1.00 33.46 378 LEU A CA 1
ATOM 2788 C C . LEU A 1 378 ? 2.144 -34.886 -10.921 1.00 36.01 378 LEU A C 1
ATOM 2789 O O . LEU A 1 378 ? 2.603 -33.748 -11.111 1.00 37.51 378 LEU A O 1
ATOM 2793 N N . GLN A 1 379 ? 2.451 -35.660 -9.871 1.00 37.01 379 GLN A N 1
ATOM 2794 C CA . GLN A 1 379 ? 3.528 -35.335 -8.883 1.00 34.39 379 GLN A CA 1
ATOM 2795 C C . GLN A 1 379 ? 4.278 -36.582 -8.481 1.00 29.70 379 GLN A C 1
ATOM 2796 O O . GLN A 1 379 ? 3.681 -37.668 -8.352 1.00 29.59 379 GLN A O 1
ATOM 2802 N N . VAL A 1 380 ? 5.541 -36.387 -8.103 1.00 26.92 380 VAL A N 1
ATOM 2803 C CA . VAL A 1 380 ? 6.386 -37.463 -7.579 1.00 25.41 380 VAL A CA 1
ATOM 2804 C C . VAL A 1 380 ? 7.366 -36.851 -6.579 1.00 26.33 380 VAL A C 1
ATOM 2805 O O . VAL A 1 380 ? 7.950 -35.824 -6.837 1.00 25.82 380 VAL A O 1
ATOM 2809 N N . PHE A 1 381 ? 7.478 -37.477 -5.418 1.00 27.49 381 PHE A N 1
ATOM 2810 C CA . PHE A 1 381 ? 8.554 -37.155 -4.481 1.00 25.04 381 PHE A CA 1
ATOM 2811 C C . PHE A 1 381 ? 9.367 -38.396 -4.195 1.00 23.35 381 PHE A C 1
ATOM 2812 O O . PHE A 1 381 ? 8.819 -39.432 -3.901 1.00 25.26 381 PHE A O 1
ATOM 2820 N N . ILE A 1 382 ? 10.682 -38.223 -4.119 1.00 20.50 382 ILE A N 1
ATOM 2821 C CA . ILE A 1 382 ? 11.602 -39.288 -3.904 1.00 21.77 382 ILE A CA 1
ATOM 2822 C C . ILE A 1 382 ? 12.137 -39.011 -2.524 1.00 25.22 382 ILE A C 1
ATOM 2823 O 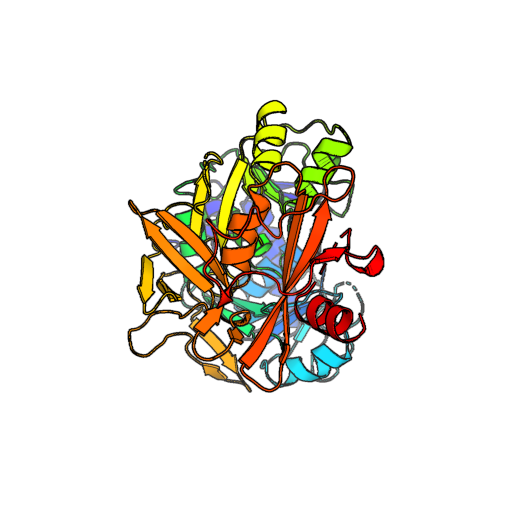O . ILE A 1 382 ? 12.683 -37.940 -2.254 1.00 23.97 382 ILE A O 1
ATOM 2828 N N . VAL A 1 383 ? 11.977 -39.990 -1.669 1.00 21.54 383 VAL A N 1
ATOM 2829 C CA . VAL A 1 383 ? 12.161 -39.829 -0.254 1.00 25.03 383 VAL A CA 1
ATOM 2830 C C . VAL A 1 383 ? 13.059 -40.997 0.196 1.00 27.43 383 VAL A C 1
ATOM 2831 O O . VAL A 1 383 ? 12.881 -42.134 -0.265 1.00 25.18 383 VAL A O 1
ATOM 2835 N N . PRO A 1 384 ? 14.074 -40.721 1.064 1.00 26.63 384 PRO A N 1
ATOM 2836 C C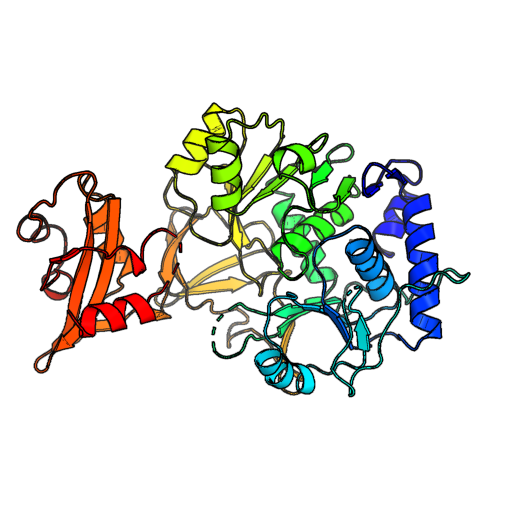A . PRO A 1 384 ? 14.895 -41.787 1.552 1.00 27.26 384 PRO A CA 1
ATOM 2837 C C . PRO A 1 384 ? 14.151 -42.571 2.638 1.00 30.20 384 PRO A C 1
ATOM 2838 O O . PRO A 1 384 ? 13.339 -42.014 3.366 1.00 34.69 384 PRO A O 1
ATOM 2842 N N . VAL A 1 385 ? 14.434 -43.846 2.725 1.00 30.64 385 VAL A N 1
ATOM 2843 C CA . VAL A 1 385 ? 14.073 -44.653 3.869 1.00 34.38 385 VAL A CA 1
ATOM 2844 C C . VAL A 1 385 ? 15.346 -45.388 4.347 1.00 34.68 385 VAL A C 1
ATOM 2845 O O . VAL A 1 385 ? 16.182 -45.777 3.543 1.00 32.26 385 VAL A O 1
ATOM 2849 N N . ALA A 1 386 ? 15.492 -45.558 5.668 1.00 38.19 386 ALA A N 1
ATOM 2850 C CA . ALA A 1 386 ? 16.604 -46.358 6.254 1.00 40.03 386 ALA A CA 1
ATOM 2851 C C . ALA A 1 386 ? 16.751 -47.755 5.627 1.00 40.48 386 ALA A C 1
ATOM 2852 O O . ALA A 1 386 ? 15.751 -48.396 5.329 1.00 41.16 386 ALA A O 1
ATOM 2854 N N . ASP A 1 387 ? 17.998 -48.185 5.387 1.00 41.18 387 ASP A N 1
ATOM 2855 C CA . ASP A 1 387 ? 18.348 -49.508 4.831 1.00 41.64 387 ASP A CA 1
ATOM 2856 C C . ASP A 1 387 ? 19.683 -49.957 5.462 1.00 46.93 387 ASP A C 1
ATOM 2857 O O . ASP A 1 387 ? 20.624 -49.176 5.493 1.00 47.46 387 ASP A O 1
ATOM 2862 N N . LYS A 1 388 ? 19.777 -51.185 5.982 1.00 47.70 388 LYS A N 1
ATOM 2863 C CA . LYS A 1 388 ? 21.014 -51.624 6.671 1.00 44.81 388 LYS A CA 1
ATOM 2864 C C . LYS A 1 388 ? 22.231 -51.690 5.718 1.00 41.17 388 LYS A C 1
ATOM 2865 O O . LYS A 1 388 ? 23.234 -51.040 5.969 1.00 46.49 388 LYS A O 1
ATOM 2866 N N . GLU A 1 389 ? 22.087 -52.441 4.619 1.00 42.41 389 GLU A N 1
ATOM 2867 C CA . GLU A 1 389 ? 23.155 -52.716 3.593 1.00 46.57 389 GLU A CA 1
ATOM 2868 C C . GLU A 1 389 ? 23.664 -51.479 2.819 1.00 47.17 389 GLU A C 1
ATOM 2871 N N . PHE A 1 390 ? 22.758 -50.529 2.597 1.00 46.60 390 PHE A N 1
ATOM 2872 C CA . PHE A 1 390 ? 22.997 -49.427 1.670 1.00 45.38 390 PHE A CA 1
ATOM 2873 C C . PHE A 1 390 ? 22.754 -48.029 2.304 1.00 40.00 390 PHE A C 1
ATOM 2874 O O . PHE A 1 390 ? 22.914 -46.982 1.655 1.00 38.95 390 PHE A O 1
ATOM 2877 N N . GLY A 1 391 ? 22.396 -47.973 3.573 1.00 36.80 391 GLY A N 1
ATOM 2878 C CA . GLY A 1 391 ? 22.239 -46.710 4.243 1.00 36.63 391 GLY A CA 1
ATOM 2879 C C . GLY A 1 391 ? 20.842 -46.159 4.051 1.00 36.49 391 GLY A C 1
ATOM 2880 O O . GLY A 1 391 ? 20.055 -46.064 4.973 1.00 36.82 391 GLY A O 1
ATOM 2881 N N . HIS A 1 392 ? 20.548 -45.745 2.829 1.00 40.34 392 HIS A N 1
ATOM 2882 C CA . HIS A 1 392 ? 19.221 -45.331 2.483 1.00 37.20 392 HIS A CA 1
ATOM 2883 C C . HIS A 1 392 ? 18.894 -45.852 1.107 1.00 38.85 392 HIS A C 1
ATOM 2884 O O . HIS A 1 392 ? 19.814 -46.155 0.304 1.00 35.83 392 HIS A O 1
ATOM 2891 N N . ARG A 1 393 ? 17.588 -45.981 0.851 1.00 36.27 393 ARG A N 1
ATOM 2892 C CA . ARG A 1 393 ? 17.095 -46.263 -0.492 1.00 32.01 393 ARG A CA 1
ATOM 2893 C C . ARG A 1 393 ? 15.945 -45.340 -0.841 1.00 27.02 393 ARG A C 1
ATOM 2894 O O . ARG A 1 393 ? 15.231 -44.855 0.029 1.00 24.31 393 ARG A O 1
ATOM 2902 N N . PRO A 1 394 ? 15.809 -45.009 -2.129 1.00 29.86 394 PRO A N 1
ATOM 2903 C CA . PRO A 1 394 ? 14.735 -44.100 -2.519 1.00 27.78 394 PRO A CA 1
ATOM 2904 C C . PRO A 1 394 ? 13.409 -44.820 -2.596 1.00 27.22 394 PRO A C 1
ATOM 2905 O O . PRO A 1 394 ? 13.366 -45.969 -3.078 1.00 25.48 394 PRO A O 1
ATOM 2909 N N . VAL A 1 395 ? 12.388 -44.121 -2.105 1.00 26.49 395 VAL A N 1
ATOM 2910 C CA . VAL A 1 395 ? 10.974 -44.465 -2.248 1.00 28.46 395 VAL A CA 1
ATOM 2911 C C . VAL A 1 395 ? 10.272 -43.340 -3.032 1.00 27.29 395 VAL A C 1
ATOM 2912 O O . VAL A 1 395 ? 10.505 -42.124 -2.778 1.00 22.38 395 VAL A O 1
ATOM 2916 N N . ALA A 1 396 ? 9.374 -43.736 -3.957 1.00 24.47 396 ALA A N 1
ATOM 2917 C CA . ALA A 1 396 ? 8.583 -42.805 -4.701 1.00 24.42 396 ALA A CA 1
ATOM 2918 C C . ALA A 1 396 ? 7.258 -42.599 -4.013 1.00 26.91 396 ALA A C 1
ATOM 2919 O O . ALA A 1 396 ? 6.550 -43.549 -3.722 1.00 27.66 396 ALA A O 1
ATOM 2921 N N . VAL A 1 397 ? 6.900 -41.348 -3.786 1.00 24.95 397 VAL A N 1
ATOM 2922 C CA . VAL A 1 397 ? 5.569 -41.025 -3.315 1.00 27.46 397 VAL A CA 1
ATOM 2923 C C . VAL A 1 397 ? 4.899 -40.258 -4.448 1.00 27.28 397 VAL A C 1
ATOM 2924 O O . VAL A 1 397 ? 5.390 -39.232 -4.868 1.00 24.51 397 VAL A O 1
ATOM 2928 N N . MET A 1 398 ? 3.736 -40.759 -4.906 1.00 26.99 398 MET A N 1
ATOM 2929 C CA . MET A 1 398 ? 3.189 -40.447 -6.229 1.00 26.23 398 MET A CA 1
ATOM 2930 C C . MET A 1 398 ? 1.770 -39.879 -6.129 1.00 25.66 398 MET A C 1
ATOM 2931 O O . MET A 1 398 ? 1.008 -40.268 -5.259 1.00 29.48 398 MET A O 1
ATOM 2936 N N . GLU A 1 399 ? 1.467 -38.906 -6.954 1.00 26.99 399 GLU A N 1
ATOM 2937 C CA . GLU A 1 399 ? 0.085 -38.585 -7.265 1.00 28.48 399 GLU A CA 1
ATOM 2938 C C . GLU A 1 399 ? -0.043 -38.812 -8.766 1.00 30.32 399 GLU A C 1
ATOM 2939 O O . GLU A 1 399 ? 0.610 -38.113 -9.538 1.00 28.88 399 GLU A O 1
ATOM 2945 N N . TYR A 1 400 ? -0.892 -39.766 -9.160 1.00 32.12 400 TYR A N 1
ATOM 2946 C CA . TYR A 1 400 ? -1.126 -40.082 -10.586 1.00 31.90 400 TYR A CA 1
ATOM 2947 C C . TYR A 1 400 ? -2.274 -39.265 -11.240 1.00 34.54 400 TYR A C 1
ATOM 2948 O O . TYR A 1 400 ? -3.168 -38.831 -10.561 1.00 32.79 400 TYR A O 1
ATOM 2957 N N . ASP A 1 401 ? -2.239 -39.061 -12.559 1.00 38.12 401 ASP A N 1
ATOM 2958 C CA . ASP A 1 401 ? -3.252 -38.277 -13.275 1.00 40.60 401 ASP A CA 1
ATOM 2959 C C . ASP A 1 401 ? -4.647 -38.899 -13.072 1.00 44.70 401 ASP A C 1
ATOM 2960 O O . ASP A 1 401 ? -5.616 -38.203 -12.771 1.00 43.71 401 ASP A O 1
ATOM 2961 N N . HIS A 1 402 ? -4.726 -40.217 -13.222 1.00 45.82 402 HIS A N 1
ATOM 2962 C CA . HIS A 1 402 ? -5.968 -40.962 -13.037 1.00 47.45 402 HIS A CA 1
ATOM 2963 C C . HIS A 1 402 ? -5.665 -42.142 -12.094 1.00 44.21 402 HIS A C 1
ATOM 2964 O O . HIS A 1 402 ? -5.523 -41.925 -10.922 1.00 45.70 402 HIS A O 1
ATOM 2971 N N . GLU A 1 403 ? -5.569 -43.371 -12.572 1.00 45.98 403 GLU A N 1
ATOM 2972 C CA . GLU A 1 403 ? -5.287 -44.483 -11.688 1.00 44.69 403 GLU A CA 1
ATOM 2973 C C . GLU A 1 403 ? -3.776 -44.680 -11.740 1.00 43.31 403 GLU A C 1
ATOM 2974 O O . GLU A 1 403 ? -3.092 -44.186 -12.636 1.00 41.47 403 GLU A O 1
ATOM 2975 N N . SER A 1 404 ? -3.240 -45.365 -10.745 1.00 42.02 404 SER A N 1
ATOM 2976 C CA . SER A 1 404 ? -1.824 -45.683 -10.763 1.00 39.23 404 SER A CA 1
ATOM 2977 C C . SER A 1 404 ? -1.371 -46.592 -11.967 1.00 39.87 404 SER A C 1
ATOM 2978 O O . SER A 1 404 ? -2.145 -47.384 -12.509 1.00 31.37 404 SER A O 1
ATOM 2981 N N . VAL A 1 405 ? -0.096 -46.477 -12.316 1.00 31.44 405 VAL A N 1
ATOM 2982 C CA . VAL A 1 405 ? 0.541 -47.260 -13.353 1.00 31.40 405 VAL A CA 1
ATOM 2983 C C . VAL A 1 405 ? 1.830 -47.823 -12.805 1.00 27.84 405 VAL A C 1
ATOM 2984 O O . VAL A 1 405 ? 2.468 -47.209 -11.931 1.00 29.19 405 VAL A O 1
ATOM 2988 N N . ASP A 1 406 ? 2.209 -48.988 -13.268 1.00 27.23 406 ASP A N 1
ATOM 2989 C CA . ASP A 1 406 ? 3.440 -49.616 -12.870 1.00 29.14 406 ASP A CA 1
ATOM 2990 C C . ASP A 1 406 ? 4.622 -49.073 -13.688 1.00 30.74 406 ASP A C 1
ATOM 2991 O O . ASP A 1 406 ? 4.773 -49.327 -14.903 1.00 30.93 406 ASP A O 1
ATOM 2996 N N . LEU A 1 407 ? 5.475 -48.307 -12.998 1.00 28.30 407 LEU A N 1
ATOM 2997 C CA . LEU A 1 407 ? 6.671 -47.768 -13.603 1.00 27.06 407 LEU A CA 1
ATOM 2998 C C . LEU A 1 407 ? 7.947 -48.489 -13.167 1.00 25.51 407 LEU A C 1
ATOM 2999 O O . LEU A 1 407 ? 9.013 -48.064 -13.492 1.00 25.14 407 LEU A O 1
ATOM 3004 N N . SER A 1 408 ? 7.834 -49.605 -12.437 1.00 29.45 408 SER A N 1
ATOM 3005 C CA . SER A 1 408 ? 9.011 -50.258 -11.899 1.00 28.57 408 SER A CA 1
ATOM 3006 C C . SER A 1 408 ? 9.877 -50.839 -13.046 1.00 31.33 408 SER A C 1
ATOM 3007 O O . SER A 1 408 ? 11.102 -50.932 -12.915 1.00 30.54 408 SER A O 1
ATOM 3010 N N . GLU A 1 409 ? 9.270 -51.168 -14.185 1.00 27.94 409 GLU A N 1
ATOM 3011 C CA . GLU A 1 409 ? 10.031 -51.531 -15.380 1.00 29.00 409 GLU A CA 1
ATOM 3012 C C . GLU A 1 409 ? 10.382 -50.330 -16.224 1.00 26.77 409 GLU A C 1
ATOM 3013 O O . GLU A 1 409 ? 11.505 -50.209 -16.715 1.00 26.99 409 GLU A O 1
ATOM 3019 N N . TRP A 1 410 ? 9.430 -49.438 -16.403 1.00 28.08 410 TRP A N 1
ATOM 3020 C CA . TRP A 1 410 ? 9.636 -48.219 -17.226 1.00 25.12 410 TRP A CA 1
ATOM 3021 C C . TRP A 1 410 ? 10.857 -47.392 -16.758 1.00 27.46 410 TRP A C 1
ATOM 3022 O O . TRP A 1 410 ? 11.528 -46.771 -17.560 1.00 25.17 410 TRP A O 1
ATOM 3033 N N . VAL A 1 411 ? 11.143 -47.357 -15.448 1.00 25.69 411 VAL A N 1
ATOM 3034 C CA . VAL A 1 411 ? 12.359 -46.644 -14.961 1.00 25.22 411 VAL A CA 1
ATOM 3035 C C . VAL A 1 411 ? 13.703 -47.317 -15.272 1.00 29.48 411 VAL A C 1
ATOM 3036 O O . VAL A 1 411 ? 14.742 -46.655 -15.283 1.00 28.44 411 VAL A O 1
ATOM 3040 N N . LYS A 1 412 ? 13.710 -48.622 -15.527 1.00 27.70 412 LYS A N 1
ATOM 3041 C CA . LYS A 1 412 ? 14.980 -49.385 -15.546 1.00 31.69 412 LYS A CA 1
ATOM 3042 C C . LYS A 1 412 ? 15.955 -48.946 -16.607 1.00 33.65 412 LYS A C 1
ATOM 3043 O O . LYS A 1 412 ? 17.144 -49.157 -16.454 1.00 39.72 412 LYS A O 1
ATOM 3049 N N . ASP A 1 413 ? 15.454 -48.265 -17.624 1.00 35.56 413 ASP A N 1
ATOM 3050 C CA . ASP A 1 413 ? 16.266 -47.710 -18.712 1.00 40.75 413 ASP A CA 1
ATOM 3051 C C . ASP A 1 413 ? 16.389 -46.180 -18.678 1.00 37.74 413 ASP A C 1
ATOM 3052 O O . ASP A 1 413 ? 16.804 -45.567 -19.655 1.00 36.88 413 ASP A O 1
ATOM 3057 N N . LYS A 1 414 ? 16.020 -45.571 -17.553 1.00 35.08 414 LYS A N 1
ATOM 3058 C CA . LYS A 1 414 ? 16.020 -44.105 -17.389 1.00 32.95 414 LYS A CA 1
ATOM 3059 C C . LYS A 1 414 ? 16.687 -43.610 -16.098 1.00 29.83 414 LYS A C 1
ATOM 3060 O O . LYS A 1 414 ? 16.951 -42.420 -15.953 1.00 29.34 414 LYS A O 1
ATOM 3066 N N . LEU A 1 415 ? 16.850 -44.514 -15.144 1.00 29.64 415 LEU A N 1
ATOM 3067 C CA . LEU A 1 415 ? 17.494 -44.268 -13.878 1.00 29.92 415 LEU A CA 1
ATOM 3068 C C . LEU A 1 415 ? 18.524 -45.358 -13.653 1.00 30.46 415 LEU A C 1
ATOM 3069 O O . LEU A 1 415 ? 18.251 -46.520 -13.992 1.00 34.67 415 LEU A O 1
ATOM 3074 N N . ALA A 1 416 ? 19.656 -45.034 -12.994 1.00 32.80 416 ALA A N 1
ATOM 3075 C CA . ALA A 1 416 ? 20.591 -46.092 -12.539 1.00 34.32 416 ALA A CA 1
ATOM 3076 C C . ALA A 1 416 ? 19.956 -46.891 -11.399 1.00 35.25 416 ALA A C 1
ATOM 3077 O O . ALA A 1 416 ? 18.959 -46.473 -10.824 1.00 34.63 416 ALA A O 1
ATOM 3079 N N . ARG A 1 417 ? 20.531 -48.038 -11.071 1.00 31.80 417 ARG A N 1
ATOM 3080 C CA . ARG A 1 417 ? 19.878 -48.971 -10.140 1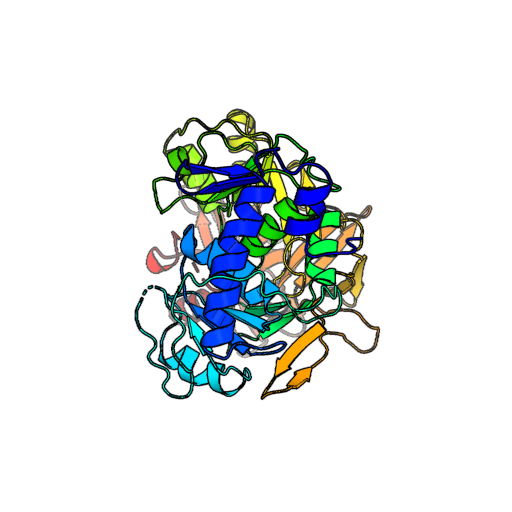.00 33.74 417 ARG A CA 1
ATOM 3081 C C . ARG A 1 417 ? 19.679 -48.274 -8.801 1.00 33.68 417 ARG A C 1
ATOM 3082 O O . ARG A 1 417 ? 18.636 -48.366 -8.172 1.00 31.69 417 ARG A O 1
ATOM 3084 N N . PHE A 1 418 ? 20.668 -47.491 -8.403 1.00 34.32 418 PHE A N 1
ATOM 3085 C CA . PHE A 1 418 ? 20.646 -46.893 -7.074 1.00 32.42 418 PHE A CA 1
ATOM 3086 C C . PHE A 1 418 ? 19.588 -45.781 -6.971 1.00 35.50 418 PHE A C 1
ATOM 3087 O O . PHE A 1 418 ? 19.096 -45.522 -5.868 1.00 33.18 418 PHE A O 1
ATOM 3095 N N . GLN A 1 419 ? 19.214 -45.169 -8.106 1.00 31.36 419 GLN A N 1
ATOM 3096 C CA . GLN A 1 419 ? 18.134 -44.180 -8.158 1.00 33.06 419 GLN A CA 1
ATOM 3097 C C . GLN A 1 419 ? 16.692 -44.748 -8.334 1.00 28.44 419 GLN A C 1
ATOM 3098 O O . GLN A 1 419 ? 15.677 -43.996 -8.135 1.00 23.88 419 GLN A O 1
ATOM 3104 N N . GLN A 1 420 ? 16.576 -46.012 -8.729 1.00 28.02 420 GLN A N 1
ATOM 3105 C CA . GLN A 1 420 ? 15.200 -46.626 -8.881 1.00 28.68 420 GLN A CA 1
ATOM 3106 C C . GLN A 1 420 ? 14.477 -46.841 -7.520 1.00 24.57 420 GLN A C 1
ATOM 3107 O O . GLN A 1 420 ? 15.006 -47.511 -6.608 1.00 29.69 420 GLN A O 1
ATOM 3113 N N . PRO A 1 421 ? 13.235 -46.327 -7.352 1.00 24.09 421 PRO A N 1
ATOM 3114 C CA . PRO A 1 421 ? 12.507 -46.615 -6.124 1.00 22.83 421 PRO A CA 1
ATOM 3115 C C . PRO A 1 421 ? 12.427 -48.082 -5.779 1.00 26.01 421 PRO A C 1
ATOM 3116 O O . PRO A 1 421 ? 12.290 -48.925 -6.657 1.00 27.49 421 PRO A O 1
ATOM 3120 N N . VAL A 1 422 ? 12.602 -48.388 -4.513 1.00 28.52 422 VAL A N 1
ATOM 3121 C CA . VAL A 1 422 ? 12.352 -49.718 -3.989 1.00 29.35 422 VAL A CA 1
ATOM 3122 C C . VAL A 1 422 ? 10.883 -49.894 -3.568 1.00 29.15 422 VAL A C 1
ATOM 3123 O O . VAL A 1 422 ? 10.449 -51.021 -3.324 1.00 33.04 422 VAL A O 1
ATOM 3127 N N . ARG A 1 423 ? 10.131 -48.822 -3.420 1.00 30.08 423 ARG A N 1
ATOM 3128 C CA . ARG A 1 423 ? 8.664 -48.899 -3.160 1.00 32.12 423 ARG A CA 1
ATOM 3129 C C . ARG A 1 423 ? 8.054 -47.762 -3.921 1.00 29.92 423 ARG A C 1
ATOM 3130 O O . ARG A 1 423 ? 8.683 -46.727 -4.084 1.00 26.86 423 ARG A O 1
ATOM 3138 N N . TRP A 1 424 ? 6.823 -47.966 -4.382 1.00 29.95 424 TRP A N 1
ATOM 3139 C CA . TRP A 1 424 ? 6.027 -46.915 -4.968 1.00 29.03 424 TRP A CA 1
ATOM 3140 C C . TRP A 1 424 ? 4.790 -46.703 -4.130 1.00 32.49 424 TRP A C 1
ATOM 3141 O O . TRP A 1 424 ? 3.925 -47.582 -4.086 1.00 31.63 424 TRP A O 1
ATOM 3152 N N . LEU A 1 425 ? 4.709 -45.561 -3.451 1.00 30.11 425 LEU A N 1
ATOM 3153 C CA . LEU A 1 425 ? 3.570 -45.201 -2.604 1.00 31.95 425 LEU A CA 1
ATOM 3154 C C . LEU A 1 425 ? 2.732 -44.053 -3.130 1.00 33.26 425 LEU A C 1
ATOM 3155 O O . LEU A 1 425 ? 3.096 -43.366 -4.095 1.00 31.39 425 LEU A O 1
ATOM 3160 N N . THR A 1 426 ? 1.581 -43.842 -2.495 1.00 34.53 426 THR A N 1
ATOM 3161 C CA . THR A 1 426 ? 0.631 -42.815 -2.921 1.00 33.55 426 THR A CA 1
ATOM 3162 C C . THR A 1 426 ? 0.625 -41.626 -1.959 1.00 33.79 426 THR A C 1
ATOM 3163 O O . THR A 1 426 ? 0.621 -41.809 -0.716 1.00 26.06 426 THR A O 1
ATOM 3167 N N . LEU A 1 427 ? 0.582 -40.432 -2.544 1.00 31.16 427 LEU A N 1
ATOM 3168 C CA . LEU A 1 427 ? 0.734 -39.224 -1.795 1.00 35.48 427 LEU A CA 1
ATOM 3169 C C . LEU A 1 427 ? -0.574 -39.071 -1.066 1.00 41.47 427 LEU A C 1
ATOM 3170 O O . LEU A 1 427 ? -1.595 -38.951 -1.717 1.00 36.58 427 LEU A O 1
ATOM 3175 N N . PRO A 1 428 ? -0.539 -39.072 0.280 1.00 43.99 428 PRO A N 1
ATOM 3176 C CA . PRO A 1 428 ? -1.764 -38.955 1.077 1.00 46.47 428 PRO A CA 1
ATOM 3177 C C . PRO A 1 428 ? -2.423 -37.542 1.087 1.00 46.65 428 PRO A C 1
ATOM 3178 O O . PRO A 1 428 ? -1.754 -36.510 0.813 1.00 40.83 428 PRO A O 1
ATOM 3182 N N . PRO A 1 429 ? -3.727 -37.478 1.451 1.00 48.74 429 PRO A N 1
ATOM 3183 C CA . PRO A 1 429 ? -4.447 -36.194 1.432 1.00 46.56 429 PRO A CA 1
ATOM 3184 C C . PRO A 1 429 ? -3.846 -35.164 2.387 1.00 46.59 429 PRO A C 1
ATOM 3185 O O . PRO A 1 429 ? -3.827 -33.977 2.036 1.00 47.72 429 PRO A O 1
ATOM 3189 N N . GLU A 1 430 ? -3.331 -35.628 3.534 1.00 45.43 430 GLU A N 1
ATOM 3190 C CA . GLU A 1 430 ? -2.704 -34.763 4.542 1.00 48.95 430 GLU A CA 1
ATOM 3191 C C . GLU A 1 430 ? -1.469 -34.014 4.015 1.00 51.48 430 GLU A C 1
ATOM 3192 O O . GLU A 1 430 ? -1.112 -32.977 4.560 1.00 48.44 430 GLU A O 1
ATOM 3193 N N . LEU A 1 431 ? -0.815 -34.522 2.959 1.00 50.05 431 LEU A N 1
ATOM 3194 C CA . LEU A 1 431 ? 0.248 -33.775 2.283 1.00 43.34 431 LEU A CA 1
ATOM 3195 C C . LEU A 1 431 ? -0.087 -33.120 0.893 1.00 46.20 431 LEU A C 1
ATOM 3196 O O . LEU A 1 431 ? 0.820 -32.558 0.269 1.00 50.77 431 LEU A O 1
ATOM 3200 N N . LYS A 1 432 ? -1.320 -33.185 0.368 1.00 53.85 432 LYS A N 1
ATOM 3201 C CA . LYS A 1 432 ? -1.656 -32.436 -0.887 1.00 56.97 432 LYS A CA 1
ATOM 3202 C C . LYS A 1 432 ? -1.981 -30.939 -0.533 1.00 62.01 432 LYS A C 1
ATOM 3203 O O . LYS A 1 432 ? -1.913 -30.556 0.646 1.00 54.56 432 LYS A O 1
ATOM 3205 N N . ASN A 1 433 ? -2.282 -30.094 -1.528 1.00 64.27 433 ASN A N 1
ATOM 3206 C CA . ASN A 1 433 ? -2.646 -28.684 -1.281 1.00 59.99 433 ASN A CA 1
ATOM 3211 N N . SER A 1 439 ? 6.778 -30.337 2.045 1.00 39.53 439 SER A N 1
ATOM 3212 C CA . SER A 1 439 ? 7.732 -30.454 3.168 1.00 40.86 439 SER A CA 1
ATOM 3213 C C . SER A 1 439 ? 8.500 -31.776 3.220 1.00 37.85 439 SER A C 1
ATOM 3214 O O . SER A 1 439 ? 7.928 -32.845 3.457 1.00 31.94 439 SER A O 1
ATOM 3217 N N . ARG A 1 440 ? 9.820 -31.684 3.082 1.00 41.87 440 ARG A N 1
ATOM 3218 C CA . ARG A 1 440 ? 10.636 -32.876 2.845 1.00 39.69 440 ARG A CA 1
ATOM 3219 C C . ARG A 1 440 ? 10.703 -33.738 4.118 1.00 41.22 440 ARG A C 1
ATOM 3220 O O . ARG A 1 440 ? 10.654 -34.978 4.028 1.00 39.72 440 ARG A O 1
ATOM 3228 N N . GLN A 1 441 ? 10.788 -33.074 5.282 1.00 43.16 441 GLN A N 1
ATOM 3229 C CA . GLN A 1 441 ? 10.764 -33.740 6.582 1.00 43.06 441 GLN A CA 1
ATOM 3230 C C . GLN A 1 441 ? 9.456 -34.493 6.795 1.00 37.71 441 GLN A C 1
ATOM 3231 O O . GLN A 1 441 ? 9.452 -35.628 7.284 1.00 38.01 441 GLN A O 1
ATOM 3232 N N . ALA A 1 442 ? 8.354 -33.857 6.419 1.00 37.57 442 ALA A N 1
ATOM 3233 C CA . ALA A 1 442 ? 7.015 -34.454 6.544 1.00 38.27 442 ALA A CA 1
ATOM 3234 C C . ALA A 1 442 ? 6.827 -35.706 5.663 1.00 39.05 442 ALA A C 1
ATOM 3235 O O . ALA A 1 442 ? 6.321 -36.733 6.130 1.00 39.97 442 ALA A O 1
ATOM 3237 N N . LEU A 1 443 ? 7.209 -35.596 4.389 1.00 35.47 443 LEU A N 1
ATOM 3238 C CA . LEU A 1 443 ? 7.275 -36.742 3.497 1.00 35.64 443 LEU A CA 1
ATOM 3239 C C . LEU A 1 443 ? 8.206 -37.858 4.046 1.00 36.58 443 LEU A C 1
ATOM 3240 O O . LEU A 1 443 ? 7.790 -39.023 4.047 1.00 36.08 443 LEU A O 1
ATOM 3244 N N . LYS A 1 444 ? 9.445 -37.529 4.484 1.00 33.11 444 LYS A N 1
ATOM 3245 C CA . LYS A 1 444 ? 10.351 -38.543 5.108 1.00 34.48 444 LYS A CA 1
ATOM 3246 C C . LYS A 1 444 ? 9.633 -39.248 6.281 1.00 39.89 444 LYS A C 1
ATOM 3247 O O . LYS A 1 444 ? 9.587 -40.493 6.330 1.00 43.47 444 LYS A O 1
ATOM 3250 N N . GLU A 1 445 ? 9.078 -38.436 7.196 1.00 39.05 445 GLU A N 1
ATOM 3251 C CA . GLU A 1 445 ? 8.383 -38.913 8.424 1.00 38.83 445 GLU A CA 1
ATOM 3252 C C . GLU A 1 445 ? 7.185 -39.788 8.052 1.00 39.21 445 GLU A C 1
ATOM 3253 O O . GLU A 1 445 ? 7.056 -40.901 8.536 1.00 44.03 445 GLU A O 1
ATOM 3255 N N . TRP A 1 446 ? 6.350 -39.312 7.142 1.00 43.45 446 TRP A N 1
ATOM 3256 C CA . TRP A 1 446 ? 5.222 -40.104 6.668 1.00 41.79 446 TRP A CA 1
ATOM 3257 C C . TRP A 1 446 ? 5.689 -41.425 6.049 1.00 41.06 446 TRP A C 1
ATOM 3258 O O . TRP A 1 446 ? 5.190 -42.479 6.419 1.00 48.07 446 TRP A O 1
ATOM 3268 N N . VAL A 1 447 ? 6.654 -41.390 5.131 1.00 38.56 447 VAL A N 1
ATOM 3269 C CA . VAL A 1 447 ? 7.190 -42.641 4.566 1.00 39.83 447 VAL A CA 1
ATOM 3270 C C . VAL A 1 447 ? 7.721 -43.586 5.645 1.00 42.58 447 VAL A C 1
ATOM 3271 O O . VAL A 1 447 ? 7.526 -44.779 5.506 1.00 46.02 447 VAL A O 1
ATOM 3275 N N . GLN A 1 448 ? 8.396 -43.091 6.694 1.00 47.52 448 GLN A N 1
ATOM 3276 C CA . GLN A 1 448 ? 8.938 -44.016 7.744 1.00 46.21 448 GLN A CA 1
ATOM 3277 C C . GLN A 1 448 ? 7.801 -44.709 8.529 1.00 44.92 448 GLN A C 1
ATOM 3278 O O . GLN A 1 448 ? 8.038 -45.729 9.146 1.00 46.24 448 GLN A O 1
ATOM 3280 N N . ARG A 1 449 ? 6.581 -44.180 8.480 1.00 50.26 449 ARG A N 1
ATOM 3281 C CA . ARG A 1 449 ? 5.390 -44.880 9.013 1.00 53.69 449 ARG A CA 1
ATOM 3282 C C . ARG A 1 449 ? 4.528 -45.676 8.001 1.00 51.74 449 ARG A C 1
ATOM 3283 O O . ARG A 1 449 ? 3.445 -46.128 8.351 1.00 48.71 449 ARG A O 1
ATOM 3284 N N . GLN A 1 450 ? 4.999 -45.859 6.762 1.00 49.27 450 GLN A N 1
ATOM 3285 C CA . GLN A 1 450 ? 4.240 -46.592 5.742 1.00 42.92 450 GLN A CA 1
ATOM 3286 C C . GLN A 1 450 ? 4.747 -48.041 5.554 1.00 40.76 450 GLN A C 1
ATOM 3287 O O . GLN A 1 450 ? 5.809 -48.427 6.072 1.00 44.28 450 GLN A O 1
#

Foldseek 3Di:
DDQFQLLVVCCVVPVQAWQEAAANDTHGSVRLLVLLQQQLVLQVVVPQAAAAEEEEEDWFHSVSVSNLSSSVQRNYAYQYDDNPPDPVLCVVVVLQQRHAAYEYCPDDPDVSHHYGDRGGDDGSDGDTDDQQRWRYWAFFPVRTWTFIAGNQLLLQLLVLVCVAPPDAAAAEEECADGPSALQSVNSVNNSSNRVHYYYTYPDDQVLVSQPPHAEYEDELVSLVVCLVVVRQHHHNEYEYEDDFHDLVSCVSCVVSVYWYKYFDAGRQSSGGFAIHGRDDQFRHAGGPQKDWDADPQWIKMAGSNGGCATSGSNRGDGQADPVRIHTDQFGWDADPRTIGTQGGVVQWDWWANDTAGQSNLFVQVCVPQQFPGWTWAWDQDDRTGTATEIATDTPPDDDDCQVVCPVPDPPRSRHPYYHYDDPVDDDDRVVVNVVVNVD

Organism: Escherichia coli (strain K12) (NCBI:txid83333)

GO terms:
  GO:0008756 o-succinylbenzoate-CoA ligase activity (F, IDA)
  GO:0032991 protein-containing complex (C, IDA)
  GO:0042802 identical protein binding (F, IDA)
  GO:0009234 menaquinone biosynthetic process (P, IMP)

Nearest PDB structures (foldseek):
  6nj0-assembly1_A  TM=1.002E+00  e=1.091E-99  Escherichia coli K-12
  5c5h-assembly1_A  TM=8.876E-01  e=7.428E-89  Escherichia coli K-12
  5c5h-assembly2_B  TM=8.803E-01  e=8.364E-89  Escherichia coli K-12
  8gj4-assembly1_A  TM=8.829E-01  e=1.655E-25  Actinoplanes teichomyceticus
  7en2-assembly1_B  TM=8.062E-01  e=7.442E-28  Pseudomonas aeruginosa PAO1